Protein AF-A0A5Y1Y2I4-F1 (afdb_monomer)

Secondary structure (DSSP, 8-state):
--HHHHHHHHHHHHHHHSEEEHHHHHHHHT--HHHHHHHHHHHHHTTSEEEETTEEEE-HHHHHHHHHTT----GGG--S----------------SEEEEE---EEEEEEEESSPPPTT-----SEEEEEEE-HHHHHHHHHHHTTSEEEEEEEEESSHHHHHHHHHHHHHT--EEEEEEESSSPPEEEEEEEETTT--EEEEEE-GGGGG--HHHHHTTHHHHHH-SEEEE-SSS-HHHHHHHHHHHHHTT-EEEE---S--GGGGGTGGG-SEE--BHHHHHHHHS---SSHHHHHHHHHHHHHTT-SEEEEE-GGG-EEEEETTEEEEEPPPP---S--TTHHHHHHHHHHHHHHTT--HHHHHHHHHHHHHHHTTSSSTT-PPPHHHHHHHHHHS----EE--

Nearest PDB structures (foldseek):
  4xck-assembly1_A  TM=9.348E-01  e=1.721E-32  Vibrio cholerae O395
  3ry7-assembly1_A-2  TM=8.867E-01  e=4.435E-30  Staphylococcus aureus subsp. aureus COL
  7vtd-assembly2_C  TM=8.819E-01  e=6.046E-23  Escherichia coli
  3kzh-assembly1_A  TM=7.935E-01  e=4.149E-22  Clostridium perfringens
  3kzh-assembly1_B  TM=7.921E-01  e=1.558E-20  Clostridium perfringens

Radius of gyration: 24.05 Å; Cα contacts (8 Å, |Δi|>4): 850; chains: 1; bounding box: 65×58×56 Å

Solvent-accessible surface area (backbone atoms only — not comparable to full-atom values): 21224 Å² total; per-residue (Å²): 128,56,72,67,64,50,49,53,54,50,49,52,42,26,72,72,64,46,37,50,45,32,68,60,50,15,63,74,66,73,47,56,51,66,58,43,51,51,53,52,49,52,39,34,74,72,49,34,27,48,77,48,96,66,34,35,34,52,31,64,75,44,41,54,52,36,47,76,67,67,76,54,88,72,83,87,76,82,82,72,92,73,85,58,86,68,89,69,92,62,99,60,82,78,60,43,34,25,30,26,26,46,26,16,45,22,42,31,41,38,33,33,21,78,58,83,77,55,95,92,56,85,80,75,59,84,45,74,50,81,40,78,35,34,62,28,45,31,18,32,47,16,12,33,33,43,38,14,45,29,34,36,38,34,30,26,9,76,44,82,58,33,59,54,52,53,53,48,46,63,70,70,65,55,67,34,61,48,83,44,71,37,88,88,34,48,44,9,32,30,46,33,43,31,26,72,78,81,63,50,73,52,76,50,76,47,50,46,17,16,55,65,57,43,55,65,68,47,57,76,41,44,66,54,54,65,68,25,45,20,38,38,37,49,49,49,37,31,69,63,31,53,50,47,48,49,52,55,30,58,76,61,71,39,45,35,37,37,36,52,47,64,73,57,83,72,52,71,82,48,31,60,73,29,44,33,37,48,25,41,52,69,40,36,18,69,71,40,74,37,80,55,86,51,71,65,40,45,53,53,22,35,56,49,42,41,74,55,43,26,60,28,33,37,39,38,51,69,87,64,15,32,36,42,29,44,88,95,41,39,35,39,38,59,41,51,91,58,69,77,70,27,70,54,39,29,68,28,27,24,51,12,20,28,41,17,29,44,25,55,69,41,56,69,69,60,12,48,54,49,5,36,38,37,16,31,52,19,16,53,31,72,55,48,64,42,61,53,49,37,69,58,36,57,51,50,64,72,75,51,88,82,74,74,40,82,71,109

Mean predicted aligned error: 12.27 Å

InterPro domains:
  IPR001034 DeoR-type HTH domain [PF08220] (6-59)
  IPR001034 DeoR-type HTH domain [PS51000] (3-58)
  IPR001034 DeoR-type HTH domain [SM00420] (6-58)
  IPR002139 Ribokinase/fructokinase [PR00990] (101-122)
  IPR002139 Ribokinase/fructokinase [PR00990] (128-147)
  IPR002139 Ribokinase/fructokinase [PR00990] (201-214)
  IPR002139 Ribokinase/fructokinase [PR00990] (269-284)
  IPR002139 Ribokinase/fructokinase [PR00990] (313-324)
  IPR011611 Carbohydrate kinase PfkB [PF00294] (98-386)
  IPR011877 Ribokinase [MF_01987] (97-396)
  IPR011877 Ribokinase [cd01174] (98-388)
  IPR029056 Ribokinase-like [G3DSA:3.40.1190.20] (84-402)
  IPR029056 Ribokinase-like [SSF53613] (98-395)
  IPR036388 Winged helix-like DNA-binding domain superfamily [G3DSA:1.10.10.10] (1-50)
  IPR036390 Winged helix DNA-binding domain superfamily [SSF46785] (4-59)

Foldseek 3Di:
DDLVVLLLVVVVCCVVVQKDFLVVSCVVVVHDSVSVVVSQVVCVVQVQWDDDVRITGGDVVSVVVCVVVVVDDNPPPPPDFDPDPDPDDDPDPQQFFEEEFEWAKAWEWEFEFQDDADVPDDGDTPDTDIDIDTLRLLLQLLLVQLRHLYEGEAEFEPDPCLVVRVVCCVVSPNNHYDYHYYPPWGGKYKYWYAHPPPRDIDIDIDLTGQAVDDLVSLVVCLVSLLPGQEYEYEDSYHPNSVVSSLVSNVVNVHQYEYADPPPDPSCLVCLLSHAEYEYEQVNLCVQQVFRDDDPVSVQNSQVSSVVSNHQWYWYQHPQQAIWIDGDPWIKRWGAQDADAPALAQLSSSLNSQLSSCVSNVHDNNVSSNLSSLQSRVQRNDDDNNSGHHSVSSVVSPVPDDIDMDTDD

Sequence (408 aa):
MFKEERRHAIINLLIKDNSVSVSKLSGLYKVSQETIRSDLRFFQKSGMLQRCYGGGILNRDALSKLITENKIDISSTIATPIHQDAKLRRESTKKAGKVCVLGSFNIDVSATVPWFPQSGESILASHFGFYPGGKGANQALAANNAGAAAHFIFKVGKDQFSAFAMNHIIQSGIASYSAYQTDKAPTGSALIYVSSVDGDNIIAIYPGANMMLTTQEINEQYRYIAESDVMLMQLETNIEALTEFIRLGKQENKTILLNPAPYTKQVTHLLSDIDIITPNETEASFLSGVTITDINDGKKAGNIILQSGVKKVIITLGARGSLLCEHARTLYIPAWSAVVKDAAGAGDAFNGALAAALARQADLVAAIQYASAFASLAVEQVGASSMPQHLQVLHRMRTQSNKVININ

Organism: Salmonella diarizonae (NCBI:txid59204)

Structure (mmCIF, N/CA/C/O backbone):
data_AF-A0A5Y1Y2I4-F1
#
_entry.id   AF-A0A5Y1Y2I4-F1
#
loop_
_atom_site.group_PDB
_atom_site.id
_atom_site.type_symbol
_atom_site.label_atom_id
_atom_site.label_alt_id
_atom_site.label_comp_id
_atom_site.label_asym_id
_atom_site.label_entity_id
_atom_site.label_seq_id
_atom_site.pdbx_PDB_ins_code
_atom_site.Cartn_x
_atom_site.Cartn_y
_atom_site.Cartn_z
_atom_site.occupancy
_atom_site.B_iso_or_equiv
_atom_site.auth_seq_id
_atom_site.auth_comp_id
_atom_site.auth_asym_id
_atom_site.auth_atom_id
_atom_site.pdbx_PDB_model_num
ATOM 1 N N . MET A 1 1 ? -30.740 25.202 30.514 1.00 70.50 1 MET A N 1
ATOM 2 C CA . MET A 1 1 ? -29.576 25.002 29.625 1.00 70.50 1 MET A CA 1
ATOM 3 C C . MET A 1 1 ? -28.839 26.320 29.481 1.00 70.50 1 MET A C 1
ATOM 5 O O . MET A 1 1 ? -29.482 27.319 29.143 1.00 70.50 1 MET A O 1
ATOM 9 N N . PHE A 1 2 ? -27.537 26.342 29.770 1.00 77.69 2 PHE A N 1
ATOM 10 C CA . PHE A 1 2 ? -26.746 27.568 29.679 1.00 77.69 2 PHE A CA 1
ATOM 11 C C . PHE A 1 2 ? -26.569 28.004 28.217 1.00 77.69 2 PHE A C 1
ATOM 13 O O . PHE A 1 2 ? -26.738 27.223 27.280 1.00 77.69 2 PHE A O 1
ATOM 20 N N . LYS A 1 3 ? -26.305 29.299 28.006 1.00 77.94 3 LYS A N 1
ATOM 21 C CA . LYS A 1 3 ? -26.247 29.919 26.671 1.00 77.94 3 LYS A CA 1
ATOM 22 C C . LYS A 1 3 ? -25.191 29.270 25.771 1.00 77.94 3 LYS A C 1
ATOM 24 O O . LYS A 1 3 ? -25.497 28.970 24.621 1.00 77.94 3 LYS A O 1
ATOM 29 N N . GLU A 1 4 ? -23.997 29.022 26.301 1.00 75.06 4 GLU A N 1
ATOM 30 C CA . GLU A 1 4 ? -22.899 28.420 25.540 1.00 75.06 4 GLU A CA 1
ATOM 31 C C . GLU A 1 4 ? -23.157 26.945 25.215 1.00 75.06 4 GLU A C 1
ATOM 33 O O . GLU A 1 4 ? -23.029 26.550 24.060 1.00 75.06 4 GLU A O 1
ATOM 38 N N . GLU A 1 5 ? -23.657 26.150 26.163 1.00 73.44 5 GLU A N 1
ATOM 39 C CA . GLU A 1 5 ? -24.057 24.754 25.910 1.00 73.44 5 GLU A CA 1
ATOM 40 C C . GLU A 1 5 ? -25.118 24.655 24.807 1.00 73.44 5 GLU A C 1
ATOM 42 O O . GLU A 1 5 ? -25.041 23.816 23.909 1.00 73.44 5 GLU A O 1
ATOM 47 N N . ARG A 1 6 ? -26.122 25.543 24.845 1.00 90.56 6 ARG A N 1
ATOM 48 C CA . ARG A 1 6 ? -27.195 25.562 23.846 1.00 90.56 6 ARG A CA 1
ATOM 49 C C . ARG A 1 6 ? -26.668 25.923 22.461 1.00 90.56 6 ARG A C 1
ATOM 51 O O . ARG A 1 6 ? -27.116 25.350 21.474 1.00 90.56 6 ARG A O 1
ATOM 58 N N . ARG A 1 7 ? -25.713 26.849 22.374 1.00 87.38 7 ARG A N 1
ATOM 59 C CA . ARG A 1 7 ? -25.063 27.231 21.113 1.00 87.38 7 ARG A CA 1
ATOM 60 C C . ARG A 1 7 ? -24.266 26.078 20.515 1.00 87.38 7 ARG A C 1
ATOM 62 O O . ARG A 1 7 ? -24.440 25.806 19.330 1.00 87.38 7 ARG A O 1
ATOM 69 N N . HIS A 1 8 ? -23.499 25.357 21.330 1.00 80.19 8 HIS A N 1
ATOM 70 C CA . HIS A 1 8 ? -22.798 24.147 20.893 1.00 80.19 8 HIS A CA 1
ATOM 71 C C . HIS A 1 8 ? -23.780 23.096 20.358 1.00 80.19 8 HIS A C 1
ATOM 73 O O . HIS A 1 8 ? -23.616 22.588 19.250 1.00 80.19 8 HIS A O 1
ATOM 79 N N . ALA A 1 9 ? -24.874 22.842 21.079 1.00 81.19 9 ALA A N 1
ATOM 80 C CA . ALA A 1 9 ? -25.893 21.894 20.634 1.00 81.19 9 ALA A CA 1
ATOM 81 C C . ALA A 1 9 ? -26.594 22.329 19.327 1.00 81.19 9 ALA A C 1
ATOM 83 O O . ALA A 1 9 ? -26.892 21.497 18.470 1.00 81.19 9 ALA A O 1
ATOM 84 N N . ILE A 1 10 ? -26.837 23.632 19.133 1.00 85.12 10 ILE A N 1
ATOM 85 C CA . ILE A 1 10 ? -27.397 24.172 17.882 1.00 85.12 10 ILE A CA 1
ATOM 86 C C . ILE A 1 10 ? -26.412 24.018 16.715 1.00 85.12 10 ILE A C 1
ATOM 88 O O . ILE A 1 10 ? -26.851 23.660 15.624 1.00 85.12 10 ILE A O 1
ATOM 92 N N . ILE A 1 11 ? -25.110 24.243 16.926 1.00 81.81 11 ILE A N 1
ATOM 93 C CA . ILE A 1 11 ? -24.079 24.013 15.899 1.00 81.81 11 ILE A CA 1
ATOM 94 C C . ILE A 1 11 ? -24.072 22.546 15.469 1.00 81.81 11 ILE A C 1
ATOM 96 O O . ILE A 1 11 ? -24.091 22.266 14.274 1.00 81.81 11 ILE A O 1
ATOM 100 N N . ASN A 1 12 ? -24.125 21.614 16.419 1.00 75.62 12 ASN A N 1
ATOM 101 C CA . ASN A 1 12 ? -24.141 20.184 16.108 1.00 75.62 12 ASN A CA 1
ATOM 102 C C . ASN A 1 12 ? -25.352 19.799 15.247 1.00 75.62 12 ASN A C 1
ATOM 104 O O . ASN A 1 12 ? -25.216 19.053 14.278 1.00 75.62 12 ASN A O 1
ATOM 108 N N . LEU A 1 13 ? -26.527 20.361 15.543 1.00 81.19 13 LEU A N 1
ATOM 109 C CA . LEU A 1 13 ? -27.716 20.178 14.708 1.00 81.19 13 LEU A CA 1
ATOM 110 C C . LEU A 1 13 ? -27.577 20.844 13.335 1.00 81.19 13 LEU A C 1
ATOM 112 O O . LEU A 1 13 ? -28.002 20.265 12.343 1.00 81.19 13 LEU A O 1
ATOM 116 N N . LEU A 1 14 ? -26.953 22.020 13.247 1.00 78.38 14 LEU A N 1
ATOM 117 C CA . LEU A 1 14 ? -26.682 22.684 11.969 1.00 78.38 14 LEU A CA 1
ATOM 118 C C . LEU A 1 14 ? -25.726 21.879 11.084 1.00 78.38 14 LEU A C 1
ATOM 120 O O . LEU A 1 14 ? -25.959 21.794 9.883 1.00 78.38 14 LEU A O 1
ATOM 124 N N . ILE A 1 15 ? -24.683 21.275 11.658 1.00 74.31 15 ILE A N 1
ATOM 125 C CA . ILE A 1 15 ? -23.736 20.413 10.936 1.00 74.31 15 ILE A CA 1
ATOM 126 C C . ILE A 1 15 ? -24.441 19.145 10.451 1.00 74.31 15 ILE A C 1
ATOM 128 O O . ILE A 1 15 ? -24.290 18.756 9.292 1.00 74.31 15 ILE A O 1
ATOM 132 N N . LYS A 1 16 ? -25.237 18.524 11.326 1.00 74.06 16 LYS A N 1
ATOM 133 C CA . LYS A 1 16 ? -25.929 17.266 11.040 1.00 74.06 16 LYS A CA 1
ATOM 134 C C . LYS A 1 16 ? -27.059 17.428 10.019 1.00 74.06 16 LYS A C 1
ATOM 136 O O . LYS A 1 16 ? -27.110 16.692 9.039 1.00 74.06 16 LYS A O 1
ATOM 141 N N . ASP A 1 17 ? -27.946 18.394 10.243 1.00 76.94 17 ASP A N 1
ATOM 142 C CA . ASP A 1 17 ? -29.215 18.532 9.517 1.00 76.94 17 ASP A CA 1
ATOM 143 C C . ASP A 1 17 ? -29.168 19.645 8.448 1.00 76.94 17 ASP A C 1
ATOM 145 O O . ASP A 1 17 ? -30.156 19.900 7.756 1.00 76.94 17 ASP A O 1
ATOM 149 N N . ASN A 1 18 ? -28.029 20.340 8.309 1.00 78.31 18 ASN A N 1
ATOM 150 C CA . ASN A 1 18 ? -27.773 21.471 7.400 1.00 78.31 18 ASN A CA 1
ATOM 151 C C . ASN A 1 18 ? -28.672 22.711 7.608 1.00 78.31 18 ASN A C 1
ATOM 153 O O . ASN A 1 18 ? -28.458 23.755 6.991 1.00 78.31 18 ASN A O 1
ATOM 157 N N . SER A 1 19 ? -29.685 22.616 8.468 1.00 88.75 19 SER A N 1
ATOM 158 C CA . SER A 1 19 ? -30.664 23.661 8.755 1.00 88.75 19 SER A CA 1
ATOM 159 C C . SER A 1 19 ? -31.313 23.444 10.120 1.00 88.75 19 SER A C 1
ATOM 161 O O . SER A 1 19 ? -31.352 22.328 10.636 1.00 88.75 19 SER A O 1
ATOM 163 N N . VAL A 1 20 ? -31.846 24.512 10.713 1.00 90.81 20 VAL A N 1
ATOM 164 C CA . VAL A 1 20 ? -32.557 24.455 11.998 1.00 90.81 20 VAL A CA 1
ATOM 165 C C . VAL A 1 20 ? -33.782 25.364 12.015 1.00 90.81 20 VAL A C 1
ATOM 167 O O . VAL A 1 20 ? -33.808 26.415 11.375 1.00 90.81 20 VAL A O 1
ATOM 170 N N . SER A 1 21 ? -34.790 24.977 12.802 1.00 93.38 21 SER A N 1
ATOM 171 C CA . SER A 1 21 ? -36.042 25.722 12.996 1.00 93.38 21 SER A CA 1
ATOM 172 C C . SER A 1 21 ? -36.143 26.289 14.413 1.00 93.38 21 SER A C 1
ATOM 174 O O . SER A 1 21 ? -35.911 25.585 15.396 1.00 93.38 21 SER A O 1
ATOM 176 N N . VAL A 1 22 ? -36.553 27.554 14.526 1.00 92.62 22 VAL A N 1
ATOM 177 C CA . VAL A 1 22 ? -36.736 28.252 15.806 1.00 92.62 22 VAL A CA 1
ATOM 178 C C . VAL A 1 22 ? -37.783 27.560 16.678 1.00 92.62 22 VAL A C 1
ATOM 180 O O . VAL A 1 22 ? -37.553 27.393 17.875 1.00 92.62 22 VAL A O 1
ATOM 183 N N . SER A 1 23 ? -38.914 27.133 16.105 1.00 88.00 23 SER A N 1
ATOM 184 C CA . SER A 1 23 ? -39.988 26.477 16.864 1.00 88.00 23 SER A CA 1
ATOM 185 C C . SER A 1 23 ? -39.552 25.106 17.382 1.00 88.00 23 SER A C 1
ATOM 187 O O . SER A 1 23 ? -39.772 24.793 18.551 1.00 88.00 23 SER A O 1
ATOM 189 N N . LYS A 1 24 ? -38.848 24.330 16.547 1.00 88.69 24 LYS A N 1
ATOM 190 C CA . LYS A 1 24 ? -38.327 23.005 16.909 1.00 88.69 24 LYS A CA 1
ATOM 191 C C . LYS A 1 24 ? -37.278 23.096 18.019 1.00 88.69 24 LYS A C 1
ATOM 193 O O . LYS A 1 24 ? -37.364 22.360 18.995 1.00 88.69 24 LYS A O 1
ATOM 198 N N . LEU A 1 25 ? -36.325 24.023 17.905 1.00 92.81 25 LEU A N 1
ATOM 199 C CA . LEU A 1 25 ? -35.281 24.216 18.919 1.00 92.81 25 LEU A CA 1
ATOM 200 C C . LEU A 1 25 ? -35.835 24.795 20.229 1.00 92.81 25 LEU A C 1
ATOM 202 O O . LEU A 1 25 ? -35.379 24.418 21.304 1.00 92.81 25 LEU A O 1
ATOM 206 N N . SER A 1 26 ? -36.826 25.690 20.152 1.00 92.56 26 SER A N 1
ATOM 207 C CA . SER A 1 26 ? -37.500 26.251 21.330 1.00 92.56 26 SER A CA 1
ATOM 208 C C . SER A 1 26 ? -38.204 25.158 22.137 1.00 92.56 26 SER A C 1
ATOM 210 O O . SER A 1 26 ? -38.026 25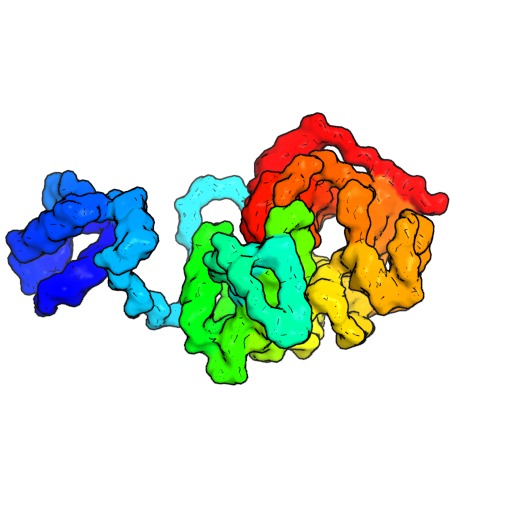.099 23.353 1.00 92.56 26 SER A O 1
ATOM 212 N N . GLY A 1 27 ? -38.913 24.247 21.458 1.00 87.31 27 GLY A N 1
ATOM 213 C CA . GLY A 1 27 ? -39.515 23.070 22.088 1.00 87.31 27 GLY A CA 1
ATOM 214 C C . GLY A 1 27 ? -38.474 22.093 22.639 1.00 87.31 27 GLY A C 1
ATOM 215 O O . GLY A 1 27 ? -38.587 21.664 23.785 1.00 87.31 27 GLY A O 1
ATOM 216 N N . LEU A 1 28 ? -37.429 21.794 21.859 1.00 89.25 28 LEU A N 1
ATOM 217 C CA . LEU A 1 28 ? -36.380 20.838 22.233 1.00 89.25 28 LEU A CA 1
ATOM 218 C C . LEU A 1 28 ? -35.602 21.274 23.481 1.00 89.25 28 LEU A C 1
ATOM 220 O O . LEU A 1 28 ? -35.385 20.474 24.386 1.00 89.25 28 LEU A O 1
ATOM 224 N N . TYR A 1 29 ? -35.204 22.545 23.549 1.00 90.88 29 TYR A N 1
ATOM 225 C CA . TYR A 1 29 ? -34.394 23.068 24.652 1.00 90.88 29 TYR A CA 1
ATOM 226 C C . TYR A 1 29 ? -35.214 23.730 25.761 1.00 90.88 29 TYR A C 1
ATOM 228 O O . TYR A 1 29 ? -34.628 24.239 26.717 1.00 90.88 29 TYR A O 1
ATOM 236 N N . LYS A 1 30 ? -36.550 23.726 25.643 1.00 91.38 30 LYS A N 1
ATOM 237 C CA . LYS A 1 30 ? -37.489 24.338 26.597 1.00 91.38 30 LYS A CA 1
ATOM 238 C C . LYS A 1 30 ? -37.130 25.797 26.930 1.00 91.38 30 LYS A C 1
ATOM 240 O O . LYS A 1 30 ? -37.105 26.196 28.090 1.00 91.38 30 LYS A O 1
ATOM 245 N N . VAL A 1 31 ? -36.832 26.598 25.904 1.00 91.94 31 VAL A N 1
ATOM 246 C CA . VAL A 1 31 ? -36.541 28.043 26.019 1.00 91.94 31 VAL A CA 1
ATOM 247 C C . VAL A 1 31 ? -37.433 28.848 25.082 1.00 91.94 31 VAL A C 1
ATOM 249 O O . VAL A 1 31 ? -37.976 28.305 24.121 1.00 91.94 31 VAL A O 1
ATOM 252 N N . SER A 1 32 ? -37.565 30.155 25.319 1.00 93.56 32 SER A N 1
ATOM 253 C CA . SER A 1 32 ? -38.371 31.020 24.450 1.00 93.56 32 SER A CA 1
ATOM 254 C C . SER A 1 32 ? -37.844 31.038 23.006 1.00 93.56 32 SER A C 1
ATOM 256 O O . SER A 1 32 ? -36.638 30.928 22.759 1.00 93.56 32 SER A O 1
ATOM 258 N N . GLN A 1 33 ? -38.738 31.236 22.033 1.00 92.06 33 GLN A N 1
ATOM 259 C CA . GLN A 1 33 ? -38.330 31.407 20.636 1.00 92.06 33 GLN A CA 1
ATOM 260 C C . GLN A 1 33 ? -37.397 32.613 20.450 1.00 92.06 33 GLN A C 1
ATOM 262 O O . GLN A 1 33 ? -36.524 32.572 19.586 1.00 92.06 33 GLN A O 1
ATOM 267 N N . GLU A 1 34 ? -37.533 33.664 21.265 1.00 92.19 34 GLU A N 1
ATOM 268 C CA . GLU A 1 34 ? -36.653 34.835 21.194 1.00 92.19 34 GLU A CA 1
ATOM 269 C C . GLU A 1 34 ? -35.226 34.505 21.647 1.00 92.19 34 GLU A C 1
ATOM 271 O O . GLU A 1 34 ? -34.256 34.944 21.028 1.00 92.19 34 GLU A O 1
ATOM 276 N N . THR A 1 35 ? -35.081 33.628 22.644 1.00 90.56 35 THR A N 1
ATOM 277 C CA . THR A 1 35 ? -33.781 33.088 23.060 1.00 90.56 35 THR A CA 1
ATOM 278 C C . THR A 1 35 ? -33.095 32.355 21.904 1.00 90.56 35 THR A C 1
ATOM 280 O O . THR A 1 35 ? -31.939 32.644 21.600 1.00 90.56 35 THR A O 1
ATOM 283 N N . ILE A 1 36 ? -33.815 31.481 21.192 1.00 94.31 36 ILE A N 1
ATOM 284 C CA . ILE A 1 36 ? -33.270 30.784 20.015 1.00 94.31 36 ILE A CA 1
ATOM 285 C C . ILE A 1 36 ? -32.954 31.765 18.882 1.00 94.31 36 ILE A C 1
ATOM 287 O O . ILE A 1 36 ? -31.908 31.657 18.243 1.00 94.31 36 ILE A O 1
ATOM 291 N N . ARG A 1 37 ? -33.816 32.760 18.629 1.00 91.88 37 ARG A N 1
ATOM 292 C CA . ARG A 1 37 ? -33.550 33.784 17.606 1.00 91.88 37 ARG A CA 1
ATOM 293 C C . ARG A 1 37 ? -32.275 34.567 17.910 1.00 91.88 37 ARG A C 1
ATOM 295 O O . ARG A 1 37 ? -31.564 34.886 16.958 1.00 91.88 37 ARG A O 1
ATOM 302 N N . SER A 1 38 ? -31.992 34.847 19.181 1.00 90.88 38 SER A N 1
ATOM 303 C CA . SER A 1 38 ? -30.758 35.497 19.634 1.00 90.88 38 SER A CA 1
ATOM 304 C C . SER A 1 38 ? -29.516 34.638 19.363 1.00 90.88 38 SER A C 1
ATOM 306 O O . SER A 1 38 ? -28.525 35.141 18.832 1.00 90.88 38 SER A O 1
ATOM 308 N N . ASP A 1 39 ? -29.582 33.328 19.615 1.00 91.38 39 ASP A N 1
ATOM 309 C CA . ASP A 1 39 ? -28.477 32.409 19.305 1.00 91.38 39 ASP A CA 1
ATOM 310 C C . ASP A 1 39 ? -28.250 32.257 17.796 1.00 91.38 39 ASP A C 1
ATOM 312 O O . ASP A 1 39 ? -27.118 32.327 17.329 1.00 91.38 39 ASP A O 1
ATOM 316 N N . LEU A 1 40 ? -29.315 32.166 16.996 1.00 91.06 40 LEU A N 1
ATOM 317 C CA . LEU A 1 40 ? -29.175 32.140 15.537 1.00 91.06 40 LEU A CA 1
ATOM 318 C C . LEU A 1 40 ? -28.628 33.466 14.976 1.00 91.06 40 LEU A C 1
ATOM 320 O O . LEU A 1 40 ? -27.898 33.450 13.990 1.00 91.06 40 LEU A O 1
ATOM 324 N N . ARG A 1 41 ? -28.934 34.618 15.595 1.00 88.56 41 ARG A N 1
ATOM 325 C CA . ARG A 1 41 ? -28.318 35.910 15.222 1.00 88.56 41 ARG A CA 1
ATOM 326 C C . ARG A 1 41 ? -26.815 35.925 15.506 1.00 88.56 41 ARG A C 1
ATOM 328 O O . ARG A 1 41 ? -26.078 36.561 14.762 1.00 88.56 41 ARG A O 1
ATOM 335 N N . PHE A 1 42 ? -26.357 35.239 16.554 1.00 87.44 42 PHE A N 1
ATOM 336 C CA . PHE A 1 42 ? -24.929 35.098 16.837 1.00 87.44 42 PHE A CA 1
ATOM 337 C C . PHE A 1 42 ? -24.210 34.344 15.707 1.00 87.44 42 PHE A C 1
ATOM 339 O O . PHE A 1 42 ? -23.239 34.868 15.171 1.00 87.44 42 PHE A O 1
ATOM 346 N N . PHE A 1 43 ? -24.751 33.207 15.257 1.00 85.38 43 PHE A N 1
ATOM 347 C CA . PHE A 1 43 ? -24.185 32.451 14.127 1.00 85.38 43 PHE A CA 1
ATOM 348 C C . PHE A 1 43 ? -24.290 33.174 12.784 1.00 85.38 43 PHE A C 1
ATOM 350 O O . PHE A 1 43 ? -23.445 33.013 11.909 1.00 85.38 43 PHE A O 1
ATOM 357 N N . GLN A 1 44 ? -25.322 33.998 12.609 1.00 84.75 44 GLN A N 1
ATOM 358 C CA . GLN A 1 44 ? -25.425 34.850 11.431 1.00 84.75 44 GLN A CA 1
ATOM 359 C C . GLN A 1 44 ? -24.336 35.928 11.423 1.00 84.75 44 GLN A C 1
ATOM 361 O O . GLN A 1 44 ? -23.714 36.156 10.392 1.00 84.75 44 GLN A O 1
ATOM 366 N N . LYS A 1 45 ? -24.078 36.578 12.567 1.00 82.31 45 LYS A N 1
ATOM 367 C CA . LYS A 1 45 ? -23.018 37.592 12.686 1.00 82.31 45 LYS A CA 1
ATOM 368 C C . LYS A 1 45 ? -21.621 37.012 12.479 1.00 82.31 45 LYS A C 1
ATOM 370 O O . LYS A 1 45 ? -20.766 37.719 11.963 1.00 82.31 45 LYS A O 1
ATOM 375 N N . SER A 1 46 ? -21.396 35.750 12.846 1.00 76.69 46 SER A N 1
ATOM 376 C CA . SER A 1 46 ? -20.142 35.055 12.541 1.00 76.69 46 SER A CA 1
ATOM 377 C C . SER A 1 46 ? -20.057 34.559 11.092 1.00 76.69 46 SER A C 1
ATOM 379 O O . SER A 1 46 ? -19.012 34.070 10.692 1.00 76.69 46 SER A O 1
ATOM 381 N N . GLY A 1 47 ? -21.121 34.677 10.289 1.00 77.56 47 GLY A N 1
ATOM 382 C CA . GLY A 1 47 ? -21.153 34.227 8.893 1.00 77.56 47 GLY A CA 1
ATOM 383 C C . GLY A 1 47 ? -21.457 32.736 8.703 1.00 77.56 47 GLY A C 1
ATOM 384 O O . GLY A 1 47 ? -21.631 32.296 7.570 1.00 77.56 47 GLY A O 1
ATOM 385 N N . MET A 1 48 ? -21.592 31.964 9.786 1.00 77.62 48 MET A N 1
ATOM 386 C CA . MET A 1 48 ? -21.844 30.514 9.757 1.00 77.62 48 MET A CA 1
ATOM 387 C C . MET A 1 48 ? -23.257 30.138 9.315 1.00 77.62 48 MET A C 1
ATOM 389 O O . MET A 1 48 ? -23.515 28.985 8.980 1.00 77.62 48 MET A O 1
ATOM 393 N N . LEU A 1 49 ? -24.204 31.071 9.396 1.00 87.50 49 LEU A N 1
ATOM 394 C CA . LEU A 1 49 ? -25.620 30.784 9.211 1.00 87.50 49 LEU A CA 1
ATOM 395 C C . LEU A 1 49 ? -26.306 31.871 8.392 1.00 87.50 49 LEU A C 1
ATOM 397 O O . LEU A 1 49 ? -26.266 33.050 8.736 1.00 87.50 49 LEU A O 1
ATOM 401 N N . GLN A 1 50 ? -27.030 31.458 7.357 1.00 88.88 50 GLN A N 1
ATOM 402 C CA . GLN A 1 50 ? -27.954 32.320 6.633 1.00 88.88 50 GLN A CA 1
ATOM 403 C C . GLN A 1 50 ? -29.359 32.173 7.226 1.00 88.88 50 GLN A C 1
ATOM 405 O O . GLN A 1 50 ? -29.888 31.069 7.346 1.00 88.88 50 GLN A O 1
ATOM 410 N N . ARG A 1 51 ? -29.987 33.286 7.619 1.00 85.25 51 ARG A N 1
ATOM 411 C CA . ARG A 1 51 ? -31.354 33.273 8.165 1.00 85.25 51 ARG A CA 1
ATOM 412 C C . ARG A 1 51 ? -32.379 33.006 7.065 1.00 85.25 51 ARG A C 1
ATOM 414 O O . ARG A 1 51 ? -32.315 33.610 6.000 1.00 85.25 51 ARG A O 1
ATOM 421 N N . CYS A 1 52 ? -33.372 32.182 7.379 1.00 84.75 52 CYS A N 1
ATOM 422 C CA . CYS A 1 52 ? -34.571 31.972 6.568 1.00 84.75 52 CYS A CA 1
ATOM 423 C C . CYS A 1 52 ? -35.830 32.172 7.431 1.00 84.75 52 CYS A C 1
ATOM 425 O O . CYS A 1 52 ? -35.737 32.342 8.654 1.00 84.75 52 CYS A O 1
ATOM 427 N N . TYR A 1 53 ? -37.018 32.204 6.817 1.00 79.31 53 TYR A N 1
ATOM 428 C CA . TYR A 1 53 ? -38.264 32.406 7.560 1.00 79.31 53 TYR A CA 1
ATOM 429 C C . TYR A 1 53 ? -38.458 31.282 8.591 1.00 79.31 53 TYR A C 1
ATOM 431 O O . TYR A 1 53 ? -38.608 30.116 8.242 1.00 79.31 53 TYR A O 1
ATOM 439 N N . GLY A 1 54 ? -38.401 31.633 9.880 1.00 81.38 54 GLY A N 1
ATOM 440 C CA . GLY A 1 54 ? -38.555 30.685 10.987 1.00 81.38 54 GLY A CA 1
ATOM 441 C C . GLY A 1 54 ? -37.308 29.875 11.371 1.00 81.38 54 GLY A C 1
ATOM 442 O O . GLY A 1 54 ? -37.415 29.037 12.265 1.00 81.38 54 GLY A O 1
ATOM 443 N N . GLY A 1 55 ? -36.130 30.119 10.779 1.00 89.12 55 GLY A N 1
ATOM 444 C CA . GLY A 1 55 ? -34.946 29.284 11.014 1.00 89.12 55 GLY A CA 1
ATOM 445 C C . GLY A 1 55 ? -33.629 29.830 10.457 1.00 89.12 55 GLY A C 1
ATOM 446 O O . GLY A 1 55 ? -33.442 31.042 10.306 1.00 89.12 55 GLY A O 1
ATOM 447 N N . GLY A 1 56 ? -32.699 28.923 10.165 1.00 88.94 56 GLY A N 1
ATOM 448 C CA . GLY A 1 56 ? -31.461 29.239 9.458 1.00 88.94 56 GLY A CA 1
ATOM 449 C C . GLY A 1 56 ? -30.799 28.016 8.832 1.00 88.94 56 GLY A C 1
ATOM 450 O O . GLY A 1 56 ? -31.010 26.891 9.283 1.00 88.94 56 GLY A O 1
ATOM 451 N N . ILE A 1 57 ? -30.017 28.258 7.784 1.00 86.62 57 ILE A N 1
ATOM 452 C CA . ILE A 1 57 ? -29.294 27.259 6.990 1.00 86.62 57 ILE A CA 1
ATOM 453 C C . ILE A 1 57 ? -27.796 27.459 7.214 1.00 86.62 57 ILE A C 1
ATOM 455 O O . I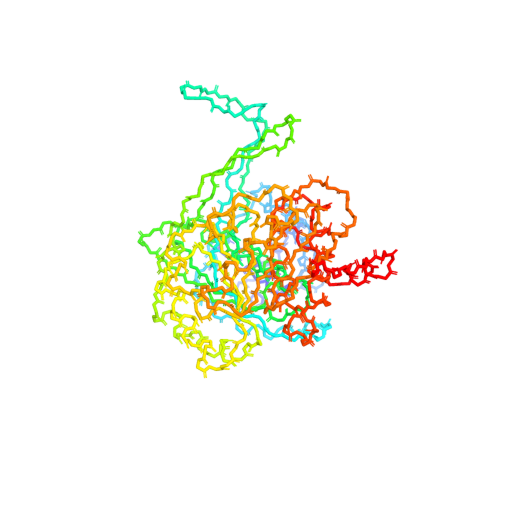LE A 1 57 ? -27.327 28.598 7.290 1.00 86.62 57 ILE A O 1
ATOM 459 N N . LEU A 1 58 ? -27.054 26.361 7.338 1.00 85.69 58 LEU A N 1
ATOM 460 C CA . LEU A 1 58 ? -25.610 26.394 7.534 1.00 85.69 58 LEU A CA 1
ATOM 461 C C . LEU A 1 58 ? -24.892 26.892 6.268 1.00 85.69 58 LEU A C 1
ATOM 463 O O . LEU A 1 58 ? -25.090 26.356 5.180 1.00 85.69 58 LEU A O 1
ATOM 467 N N . ASN A 1 59 ? -24.000 27.867 6.431 1.00 80.50 59 ASN A N 1
ATOM 468 C CA . ASN A 1 59 ? -23.029 28.258 5.418 1.00 80.50 59 ASN A CA 1
ATOM 469 C C . ASN A 1 59 ? -21.742 27.439 5.617 1.00 80.50 59 ASN A C 1
ATOM 471 O O . ASN A 1 59 ? -20.941 27.724 6.510 1.00 80.50 59 ASN A O 1
ATOM 475 N N . ARG A 1 60 ? -21.570 26.388 4.806 1.00 71.62 60 ARG A N 1
ATOM 476 C CA . ARG A 1 60 ? -20.467 25.422 4.947 1.00 71.62 60 ARG A CA 1
ATOM 477 C C . ARG A 1 60 ? -19.095 26.031 4.664 1.00 71.62 60 ARG A C 1
ATOM 479 O O . ARG A 1 60 ? -18.147 25.688 5.362 1.00 71.62 60 ARG A O 1
ATOM 486 N N . ASP A 1 61 ? -19.015 26.963 3.720 1.00 65.81 61 ASP A N 1
ATOM 487 C CA . ASP A 1 61 ? -17.756 27.606 3.328 1.00 65.81 61 ASP A CA 1
ATOM 488 C C . ASP A 1 61 ? -17.261 28.585 4.402 1.00 65.81 61 ASP A C 1
ATOM 490 O O . ASP A 1 61 ? -16.064 28.738 4.632 1.00 65.81 61 ASP A O 1
ATOM 494 N N . ALA A 1 62 ? -18.187 29.226 5.119 1.00 63.78 62 ALA A N 1
ATOM 495 C CA . ALA A 1 62 ? -17.843 30.054 6.271 1.00 63.78 62 ALA A CA 1
ATOM 496 C C . ALA A 1 62 ? -17.470 29.208 7.500 1.00 63.78 62 ALA A C 1
ATOM 498 O O . ALA A 1 62 ? -16.568 29.579 8.250 1.00 63.78 62 ALA A O 1
ATOM 499 N N . LEU A 1 63 ? -18.141 28.066 7.707 1.00 63.91 63 LEU A N 1
ATOM 500 C CA . LEU A 1 63 ? -17.836 27.146 8.805 1.00 63.91 63 LEU A CA 1
ATOM 501 C C . LEU A 1 63 ? -16.430 26.549 8.665 1.00 63.91 63 LEU A C 1
ATOM 503 O O . LEU A 1 63 ? -15.681 26.553 9.638 1.00 63.91 63 LEU A O 1
ATOM 507 N N . SER A 1 64 ? -16.064 26.074 7.471 1.00 58.56 64 SER A N 1
ATOM 508 C CA . SER A 1 64 ? -14.725 25.533 7.214 1.00 58.56 64 SER A CA 1
ATOM 509 C C . SER A 1 64 ? -13.647 26.578 7.497 1.00 58.56 64 SER A C 1
ATOM 511 O O . SER A 1 64 ? -12.711 26.297 8.239 1.00 58.56 64 SER A O 1
ATOM 513 N N . LYS A 1 65 ? -13.839 27.817 7.028 1.00 56.47 65 LYS A N 1
ATOM 514 C CA . LYS A 1 65 ? -12.912 28.928 7.265 1.00 56.47 65 LYS A CA 1
ATOM 515 C C . LYS A 1 65 ? -12.734 29.263 8.751 1.00 56.47 65 LYS A C 1
ATOM 517 O O . LYS A 1 65 ? -11.615 29.483 9.199 1.00 56.47 65 LYS A O 1
ATOM 522 N N . LEU A 1 66 ? -13.812 29.272 9.536 1.00 56.78 66 LEU A N 1
ATOM 523 C CA . LEU A 1 66 ? -13.750 29.579 10.972 1.00 56.78 66 LEU A CA 1
ATOM 524 C C . LEU A 1 66 ? -13.123 28.457 11.809 1.00 56.78 66 LEU A C 1
ATOM 526 O O . LEU A 1 66 ? -12.498 28.751 12.828 1.00 56.78 66 LEU A O 1
ATOM 530 N N . ILE A 1 67 ? -13.275 27.202 11.375 1.00 59.16 67 ILE A N 1
ATOM 531 C CA . ILE A 1 67 ? -12.575 26.051 11.960 1.00 59.16 67 ILE A CA 1
ATOM 532 C C . ILE A 1 67 ? -11.077 26.147 11.639 1.00 59.16 67 ILE A C 1
ATOM 534 O O . ILE A 1 67 ? -10.259 26.000 12.540 1.00 59.16 67 ILE A O 1
ATOM 538 N N . THR A 1 68 ? -10.705 26.484 10.398 1.00 52.44 68 THR A N 1
ATOM 539 C CA . THR A 1 68 ? -9.301 26.716 10.010 1.00 52.44 68 THR A CA 1
ATOM 540 C C . THR A 1 68 ? -8.666 27.883 10.775 1.00 52.44 68 THR A C 1
ATOM 542 O O . THR A 1 68 ? -7.484 27.842 11.095 1.00 52.44 68 THR A O 1
ATOM 545 N N . GLU A 1 69 ? -9.447 28.911 11.116 1.00 53.44 69 GLU A N 1
ATOM 546 C CA . GLU A 1 69 ? -8.999 30.064 11.909 1.00 53.44 69 GLU A CA 1
ATOM 547 C C . GLU A 1 69 ? -9.033 29.823 13.439 1.00 53.44 69 GLU A C 1
ATOM 549 O O . GLU A 1 69 ? -8.819 30.770 14.195 1.00 53.44 69 GLU A O 1
ATOM 554 N N . ASN A 1 70 ? -9.309 28.598 13.919 1.00 55.16 70 ASN A N 1
ATOM 555 C CA . ASN A 1 70 ? -9.429 28.244 15.349 1.00 55.16 70 ASN A CA 1
ATOM 556 C C . ASN A 1 70 ? -10.425 29.113 16.147 1.00 55.16 70 ASN A C 1
ATOM 558 O O . ASN A 1 70 ? -10.319 29.265 17.364 1.00 55.16 70 ASN A O 1
ATOM 562 N N . LYS A 1 71 ? -11.431 29.692 15.483 1.00 51.25 71 LYS A N 1
ATOM 563 C CA . LYS A 1 71 ? -12.431 30.551 16.140 1.00 51.25 71 LYS A CA 1
ATOM 564 C C . LYS A 1 71 ? -13.565 29.762 16.798 1.00 51.25 71 LYS A C 1
ATOM 566 O O . LYS A 1 71 ? -14.395 30.363 17.479 1.00 51.25 71 LYS A O 1
ATOM 571 N N . ILE A 1 72 ? -13.632 28.449 16.564 1.00 52.66 72 ILE A N 1
ATOM 572 C CA . ILE A 1 72 ? -14.676 27.550 17.068 1.00 52.66 72 ILE A CA 1
ATOM 573 C C . ILE A 1 72 ? -14.054 26.188 17.379 1.00 52.66 72 ILE A C 1
ATOM 575 O O . ILE A 1 72 ? -13.463 25.570 16.497 1.00 52.66 72 ILE A O 1
ATOM 579 N N . ASP A 1 73 ? -14.236 25.715 18.610 1.00 51.31 73 ASP A N 1
ATOM 580 C CA . ASP A 1 73 ? -13.811 24.389 19.056 1.00 51.31 73 ASP A CA 1
ATOM 581 C C . ASP A 1 73 ? -15.004 23.416 19.017 1.00 51.31 73 ASP A C 1
ATOM 583 O O . ASP A 1 73 ? -16.042 23.653 19.637 1.00 51.31 73 ASP A O 1
ATOM 587 N N . ILE A 1 74 ? -14.878 22.337 18.241 1.00 53.12 74 ILE A N 1
ATOM 588 C CA . ILE A 1 74 ? -15.894 21.276 18.081 1.00 53.12 74 ILE A CA 1
ATOM 589 C C . ILE A 1 74 ? -15.377 19.900 18.543 1.00 53.12 74 ILE A C 1
ATOM 591 O O . ILE 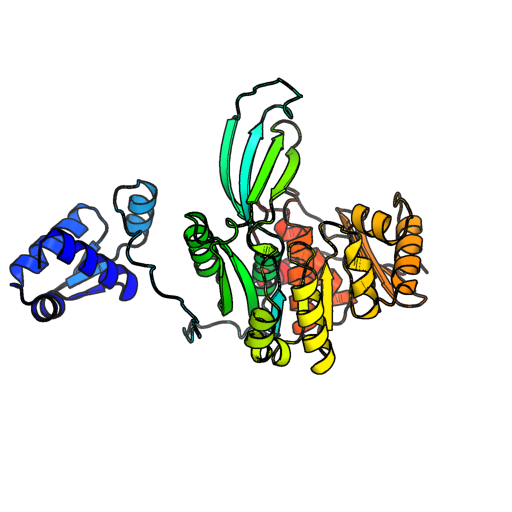A 1 74 ? -16.018 18.877 18.295 1.00 53.12 74 ILE A O 1
ATOM 595 N N . SER A 1 75 ? -14.231 19.866 19.230 1.00 42.50 75 SER A N 1
ATOM 596 C CA . SER A 1 75 ? -13.490 18.646 19.589 1.00 42.50 75 SER A CA 1
ATOM 597 C C . SER A 1 75 ? -14.250 17.654 20.487 1.00 42.50 75 SER A C 1
ATOM 599 O O . SER A 1 75 ? -13.984 16.456 20.440 1.00 42.50 75 SER A O 1
ATOM 601 N N . SER A 1 76 ? -15.249 18.096 21.256 1.00 35.94 76 SER A N 1
ATOM 602 C CA . SER A 1 76 ? -15.912 17.277 22.287 1.00 35.94 76 SER A CA 1
ATOM 603 C C . SER A 1 76 ? -17.045 16.354 21.805 1.00 35.94 76 SER A C 1
ATOM 605 O O . SER A 1 76 ? -17.625 15.634 22.616 1.00 35.94 76 SER A O 1
ATOM 607 N N . THR A 1 77 ? -17.392 16.341 20.511 1.00 41.75 77 THR A N 1
ATOM 608 C CA . THR A 1 77 ? -18.593 15.621 20.015 1.00 41.75 77 THR A CA 1
ATOM 609 C C . THR A 1 77 ? -18.297 14.236 19.404 1.00 41.75 77 THR A C 1
ATOM 611 O O . THR A 1 77 ? -19.224 13.486 19.106 1.00 41.75 77 THR A O 1
ATOM 614 N N . ILE A 1 78 ? -17.031 13.832 19.260 1.00 39.50 78 ILE A N 1
ATOM 615 C CA . ILE A 1 78 ? -16.650 12.545 18.641 1.00 39.50 78 ILE A CA 1
ATOM 616 C C . ILE A 1 78 ? -16.165 11.567 19.722 1.00 39.50 78 ILE A C 1
ATOM 618 O O . ILE A 1 78 ? -15.000 11.195 19.778 1.00 39.50 78 ILE A O 1
ATOM 622 N N . ALA A 1 79 ? -17.062 11.170 20.624 1.00 29.67 79 ALA A N 1
ATOM 623 C CA . ALA A 1 79 ? -16.786 10.156 21.643 1.00 29.67 79 ALA A CA 1
ATOM 624 C C . ALA A 1 79 ? -17.851 9.053 21.597 1.00 29.67 79 ALA A C 1
ATOM 626 O O . ALA A 1 79 ? -18.713 8.946 22.467 1.00 29.67 79 ALA A O 1
ATOM 627 N N . THR A 1 80 ? -17.845 8.239 20.541 1.00 27.17 80 THR A N 1
ATOM 628 C CA . THR A 1 80 ? -18.515 6.926 20.526 1.00 27.17 80 THR A CA 1
ATOM 629 C C . THR A 1 80 ? -17.835 6.046 19.469 1.00 27.17 80 THR A C 1
ATOM 631 O O . THR A 1 80 ? -17.492 6.578 18.413 1.00 27.17 80 THR A O 1
ATOM 634 N N . PRO A 1 81 ? -17.617 4.736 19.696 1.00 28.20 81 PRO A N 1
ATOM 635 C CA . PRO A 1 81 ? -17.060 3.851 18.677 1.00 28.20 81 PRO A CA 1
ATOM 636 C C . PRO A 1 81 ? -18.100 3.671 17.569 1.00 28.20 81 PRO A C 1
ATOM 638 O O . PRO A 1 81 ? -19.232 3.266 17.835 1.00 28.20 81 PRO A O 1
ATOM 641 N N . ILE A 1 82 ? -17.743 4.011 16.334 1.00 32.81 82 ILE A N 1
ATOM 642 C CA . ILE A 1 82 ? -18.658 3.954 15.196 1.00 32.81 82 ILE A CA 1
ATOM 643 C C . ILE A 1 82 ? -18.281 2.757 14.317 1.00 32.81 82 ILE A C 1
ATOM 645 O O . ILE A 1 82 ? -17.382 2.853 13.488 1.00 32.81 82 ILE A O 1
ATOM 649 N N . HIS A 1 83 ? -19.029 1.658 14.441 1.00 33.34 83 HIS A N 1
ATOM 650 C CA . HIS A 1 83 ? -19.320 0.813 13.282 1.00 33.34 83 HIS A CA 1
ATOM 651 C C . HIS A 1 83 ? -20.391 1.542 12.461 1.00 33.34 83 HIS A C 1
ATOM 653 O O . HIS A 1 83 ? -21.559 1.570 12.850 1.00 33.34 83 HIS A O 1
ATOM 659 N N . GLN A 1 84 ? -20.004 2.196 11.362 1.00 36.41 84 GLN A N 1
ATOM 660 C CA . GLN A 1 84 ? -20.960 2.826 10.448 1.00 36.41 84 GLN A CA 1
ATOM 661 C C . GLN A 1 84 ? -21.153 1.951 9.214 1.00 36.41 84 GLN A C 1
ATOM 663 O O . GLN A 1 84 ? -20.397 2.027 8.251 1.00 36.41 84 GLN A O 1
ATOM 668 N N . ASP A 1 85 ? -22.242 1.185 9.210 1.00 32.56 85 ASP A N 1
ATOM 669 C CA . ASP A 1 85 ? -22.887 0.763 7.970 1.00 32.56 85 ASP A CA 1
ATOM 670 C C . ASP A 1 85 ? -23.594 1.987 7.360 1.00 32.56 85 ASP A C 1
ATOM 672 O O . ASP A 1 85 ? -24.763 2.283 7.626 1.00 32.56 85 ASP A O 1
ATOM 676 N N . ALA A 1 86 ? -22.864 2.764 6.560 1.00 34.75 86 ALA A N 1
ATOM 677 C CA . ALA A 1 86 ? -23.391 3.962 5.919 1.00 34.75 86 ALA A CA 1
ATOM 678 C C . ALA A 1 86 ? -24.197 3.621 4.650 1.00 34.75 86 ALA A C 1
ATOM 680 O O . ALA A 1 86 ? -23.695 3.657 3.526 1.00 34.75 86 ALA A O 1
ATOM 681 N N . LYS A 1 87 ? -25.507 3.388 4.807 1.00 29.50 87 LYS A N 1
ATOM 682 C CA . LYS A 1 87 ? -26.490 3.616 3.729 1.00 29.50 87 LYS A CA 1
ATOM 683 C C . LYS A 1 87 ? -26.750 5.121 3.591 1.00 29.50 87 LYS A C 1
ATOM 685 O O . LYS A 1 87 ? -27.747 5.637 4.088 1.00 29.50 87 LYS A O 1
ATOM 690 N N . LEU A 1 88 ? -25.878 5.829 2.876 1.00 31.00 88 LEU A N 1
ATOM 691 C CA . LEU A 1 88 ? -26.156 7.176 2.370 1.00 31.00 88 LEU A CA 1
ATOM 692 C C . LEU A 1 88 ? -26.254 7.122 0.845 1.00 31.00 88 LEU A C 1
ATOM 694 O O . LEU A 1 88 ? -25.265 6.940 0.139 1.00 31.00 88 LEU A O 1
ATOM 698 N N . ARG A 1 89 ? -27.486 7.266 0.343 1.00 32.22 89 ARG A N 1
ATOM 699 C CA . ARG A 1 89 ? -27.787 7.463 -1.079 1.00 32.22 89 ARG A CA 1
ATOM 700 C C . ARG A 1 89 ? -27.168 8.789 -1.537 1.00 32.22 89 ARG A C 1
ATOM 702 O O . ARG A 1 89 ? -27.763 9.846 -1.365 1.00 32.22 89 ARG A O 1
ATOM 709 N N . ARG A 1 90 ? -25.982 8.718 -2.135 1.00 33.62 90 ARG A N 1
ATOM 710 C CA . ARG A 1 90 ? -25.613 9.564 -3.277 1.00 33.62 90 ARG A CA 1
ATOM 711 C C . ARG A 1 90 ? -25.920 8.743 -4.523 1.00 33.62 90 ARG A C 1
ATOM 713 O O . ARG A 1 90 ? -25.730 7.529 -4.483 1.00 33.62 90 ARG A O 1
ATOM 720 N N . GLU A 1 91 ? -26.414 9.364 -5.589 1.00 35.88 91 GLU A N 1
ATOM 721 C CA . GLU A 1 91 ? -26.417 8.747 -6.920 1.00 35.88 91 GLU A CA 1
ATOM 722 C C . GLU A 1 91 ? -24.965 8.399 -7.268 1.00 35.88 91 GLU A C 1
ATOM 724 O O . GLU A 1 91 ? -24.193 9.236 -7.725 1.00 35.88 91 GLU A O 1
ATOM 729 N N . SER A 1 92 ? -24.548 7.187 -6.910 1.00 40.28 92 SER A N 1
ATOM 730 C CA . SER A 1 92 ? -23.210 6.686 -7.146 1.00 40.28 92 SER A CA 1
ATOM 731 C C . SER A 1 92 ? -23.274 5.792 -8.365 1.00 40.28 92 SER A C 1
ATOM 733 O O . SER A 1 92 ? -24.114 4.895 -8.476 1.00 40.28 92 SER A O 1
ATOM 735 N N . THR A 1 93 ? -22.357 6.026 -9.293 1.00 46.47 93 THR A N 1
ATOM 736 C CA . THR A 1 93 ? -21.878 4.964 -10.166 1.00 46.47 93 THR A CA 1
ATOM 737 C C . THR A 1 93 ? -21.649 3.733 -9.289 1.00 46.47 93 THR A C 1
ATOM 739 O O . THR A 1 93 ? -20.874 3.772 -8.333 1.00 46.47 93 THR A O 1
ATOM 742 N N . LYS A 1 94 ? -22.429 2.674 -9.524 1.00 55.19 94 LYS A N 1
ATOM 743 C CA . LYS A 1 94 ? -22.404 1.454 -8.715 1.00 55.19 94 LYS A CA 1
ATOM 744 C C . LYS A 1 94 ? -20.960 0.944 -8.695 1.00 55.19 94 LYS A C 1
ATOM 746 O O . LYS A 1 94 ? -20.466 0.504 -9.730 1.00 55.19 94 LYS A O 1
ATOM 751 N N . LYS A 1 95 ? -20.275 1.065 -7.551 1.00 70.94 95 LYS A N 1
ATOM 752 C CA . LYS A 1 95 ? -18.907 0.555 -7.390 1.00 70.94 95 LYS A CA 1
ATOM 753 C C . LYS A 1 95 ? -18.919 -0.939 -7.700 1.00 70.94 95 LYS A C 1
ATOM 755 O O . LYS A 1 95 ? -19.780 -1.664 -7.197 1.00 70.94 95 LYS A O 1
ATOM 760 N N . ALA A 1 96 ? -18.013 -1.362 -8.570 1.00 83.44 96 ALA A N 1
ATOM 761 C CA . ALA A 1 96 ? -17.887 -2.745 -9.006 1.00 83.44 96 ALA A CA 1
ATOM 762 C C . ALA A 1 96 ? -16.649 -3.352 -8.338 1.00 83.44 96 ALA A C 1
ATOM 764 O O . ALA A 1 96 ? -15.611 -2.696 -8.278 1.00 83.44 96 ALA A O 1
ATOM 765 N N . GLY A 1 97 ? -16.765 -4.585 -7.844 1.00 94.12 97 GLY A N 1
ATOM 766 C CA . GLY A 1 97 ? -15.709 -5.260 -7.088 1.00 94.12 97 GLY A CA 1
ATOM 767 C C . GLY A 1 97 ? -15.565 -4.771 -5.641 1.00 94.12 97 GLY A C 1
ATOM 768 O O . GLY A 1 97 ? -15.842 -3.609 -5.322 1.00 94.12 97 GLY A O 1
ATOM 769 N N . LYS A 1 98 ? -15.129 -5.666 -4.756 1.00 98.06 98 LYS A N 1
ATOM 770 C CA . LYS A 1 98 ? -14.886 -5.427 -3.331 1.00 98.06 98 LYS A CA 1
ATOM 771 C C . LYS A 1 98 ? -13.431 -5.731 -2.978 1.00 98.06 98 LYS A C 1
ATOM 773 O O . LYS A 1 98 ? -12.927 -6.812 -3.275 1.00 98.06 98 LYS A O 1
ATOM 778 N N . VAL A 1 99 ? -12.778 -4.790 -2.301 1.00 98.69 99 VAL A N 1
ATOM 779 C CA . VAL A 1 99 ? -11.392 -4.936 -1.832 1.00 98.69 99 VAL A CA 1
ATOM 780 C C . VAL A 1 99 ? -11.376 -4.836 -0.312 1.00 98.69 99 VAL A C 1
ATOM 782 O O . VAL A 1 99 ? -11.839 -3.838 0.233 1.00 98.69 99 VAL A O 1
ATOM 785 N N . CYS A 1 100 ? -10.839 -5.841 0.373 1.00 98.75 100 CYS A N 1
ATOM 786 C CA . CYS A 1 100 ? -10.606 -5.784 1.814 1.00 98.75 100 CYS A CA 1
ATOM 787 C C . CYS A 1 100 ? -9.131 -5.463 2.065 1.00 98.75 100 CYS A C 1
ATOM 789 O O . CYS A 1 100 ? -8.257 -6.258 1.723 1.00 98.75 100 CYS A O 1
ATOM 791 N N . VAL A 1 101 ? -8.851 -4.293 2.634 1.00 98.81 101 VAL A N 1
ATOM 792 C CA . VAL A 1 101 ? -7.493 -3.817 2.909 1.00 98.81 101 VAL A CA 1
ATOM 793 C C . VAL A 1 101 ? -7.196 -3.973 4.392 1.00 98.81 101 VAL A C 1
ATOM 795 O O . VAL A 1 101 ? -7.902 -3.394 5.214 1.00 98.81 101 VAL A O 1
ATOM 798 N N . LEU A 1 102 ? -6.143 -4.714 4.726 1.00 98.81 102 LEU A N 1
ATOM 799 C CA . LEU A 1 102 ? -5.548 -4.726 6.061 1.00 98.81 102 LEU A CA 1
ATOM 800 C C . LEU A 1 102 ? -4.232 -3.957 6.001 1.00 98.81 102 LEU A C 1
ATOM 802 O O . LEU A 1 102 ? -3.342 -4.331 5.238 1.00 98.81 102 LEU A O 1
ATOM 806 N N . GLY A 1 103 ? -4.094 -2.897 6.791 1.00 97.94 103 GLY A N 1
ATOM 807 C CA . GLY A 1 103 ? -2.853 -2.141 6.760 1.00 97.94 103 GLY A CA 1
ATOM 808 C C . GLY A 1 103 ? -2.753 -1.032 7.788 1.00 97.94 103 GLY A C 1
ATOM 809 O O . GLY A 1 103 ? -3.581 -0.884 8.686 1.00 97.94 103 GLY A O 1
ATOM 810 N N . SER A 1 104 ? -1.686 -0.262 7.638 1.00 97.44 104 SER A N 1
ATOM 811 C CA . SER A 1 104 ? -1.313 0.817 8.537 1.00 97.44 104 SER A CA 1
ATOM 812 C C . SER A 1 104 ? -2.084 2.106 8.282 1.00 97.44 104 SER A C 1
ATOM 814 O O . SER A 1 104 ? -2.450 2.442 7.151 1.00 97.44 104 SER A O 1
ATOM 816 N N . PHE A 1 105 ? -2.236 2.875 9.354 1.00 97.31 105 PHE A N 1
ATOM 817 C CA . PHE A 1 105 ? -2.447 4.311 9.289 1.00 97.31 105 PHE A CA 1
ATOM 818 C C . PHE A 1 105 ? -1.283 4.996 10.010 1.00 97.31 105 PHE A C 1
ATOM 820 O O . PHE A 1 105 ? -0.983 4.653 11.157 1.00 97.31 105 PHE A O 1
ATOM 827 N N . ASN A 1 106 ? -0.646 5.967 9.355 1.00 95.75 106 ASN A N 1
ATOM 828 C CA . ASN A 1 106 ? 0.403 6.784 9.959 1.00 95.75 106 ASN A CA 1
ATOM 829 C C . ASN A 1 106 ? 0.040 8.267 9.916 1.00 95.75 106 ASN A C 1
ATOM 831 O O . ASN A 1 106 ? -0.712 8.730 9.059 1.00 95.75 106 ASN A O 1
ATOM 835 N N . ILE A 1 107 ? 0.623 9.016 10.844 1.00 95.00 107 ILE A N 1
ATOM 836 C CA . ILE A 1 107 ? 0.763 10.462 10.733 1.00 95.00 107 ILE A CA 1
ATOM 837 C C . ILE A 1 107 ? 2.138 10.762 10.159 1.00 95.00 107 ILE A C 1
ATOM 839 O O . ILE A 1 107 ? 3.159 10.499 10.797 1.00 95.00 107 ILE A O 1
ATOM 843 N N . ASP A 1 108 ? 2.155 11.362 8.985 1.00 92.62 108 ASP A N 1
ATOM 844 C CA . ASP A 1 108 ? 3.371 11.806 8.331 1.00 92.62 108 ASP A CA 1
ATOM 845 C C . ASP A 1 108 ? 3.708 13.208 8.850 1.00 92.62 108 ASP A C 1
ATOM 847 O O . ASP A 1 108 ? 3.015 14.191 8.578 1.00 92.62 108 ASP A O 1
ATOM 851 N N . VAL A 1 109 ? 4.765 13.294 9.651 1.00 93.75 109 VAL A N 1
ATOM 852 C CA . VAL A 1 109 ? 5.328 14.536 10.178 1.00 93.75 109 VAL A CA 1
ATOM 853 C C . VAL A 1 109 ? 6.436 14.963 9.228 1.00 93.75 109 VAL A C 1
ATOM 855 O O . VAL A 1 109 ? 7.529 14.397 9.247 1.00 93.75 109 VAL A O 1
ATOM 858 N N . SER A 1 110 ? 6.141 15.937 8.373 1.00 92.88 110 SER A N 1
ATOM 859 C CA . SER A 1 110 ? 7.031 16.329 7.282 1.00 92.88 110 SER A CA 1
ATOM 860 C C . SER A 1 110 ? 7.632 17.709 7.508 1.00 92.88 110 SER A C 1
ATOM 862 O O . SER A 1 110 ? 6.927 18.652 7.877 1.00 92.88 110 SER A O 1
ATOM 864 N N . ALA A 1 111 ? 8.938 17.822 7.266 1.00 94.31 111 ALA A N 1
ATOM 865 C CA . ALA A 1 111 ? 9.687 19.067 7.295 1.00 94.31 111 ALA A CA 1
ATOM 866 C C . ALA A 1 111 ? 10.486 19.250 5.998 1.00 94.31 111 ALA A C 1
ATOM 868 O O . ALA A 1 111 ? 11.264 18.379 5.607 1.00 94.31 111 ALA A O 1
ATOM 869 N N . THR A 1 112 ? 10.342 20.409 5.354 1.00 93.19 112 THR A N 1
ATOM 870 C CA . THR A 1 112 ? 11.128 20.759 4.164 1.00 93.19 112 THR A CA 1
ATOM 871 C C . THR A 1 112 ? 12.402 21.485 4.573 1.00 93.19 112 THR A C 1
ATOM 873 O O . THR A 1 112 ? 12.341 22.589 5.122 1.00 93.19 112 THR A O 1
ATOM 876 N N . VAL A 1 113 ? 13.554 20.890 4.282 1.00 94.94 113 VAL A N 1
ATOM 877 C CA . VAL A 1 113 ? 14.883 21.339 4.713 1.00 94.94 113 VAL A CA 1
ATOM 878 C C . VAL A 1 113 ? 15.794 21.610 3.512 1.00 94.94 113 VAL A C 1
ATOM 880 O O . VAL A 1 113 ? 15.626 20.977 2.474 1.00 94.94 113 VAL A O 1
ATOM 883 N N . PRO A 1 114 ? 16.758 22.541 3.609 1.00 93.69 114 PRO A N 1
ATOM 884 C CA . PRO A 1 114 ? 17.656 22.847 2.493 1.00 93.69 114 PRO A CA 1
ATOM 885 C C . PRO A 1 114 ? 18.667 21.728 2.190 1.00 93.69 114 PRO A C 1
ATOM 887 O O . PRO A 1 114 ? 19.109 21.597 1.055 1.00 93.69 114 PRO A O 1
ATOM 890 N N . TRP A 1 115 ? 19.018 20.923 3.193 1.00 93.56 115 TRP A N 1
ATOM 891 C CA . TRP A 1 115 ? 19.785 19.681 3.085 1.00 93.56 115 TRP A CA 1
ATOM 892 C C . TRP A 1 115 ? 19.385 18.760 4.240 1.00 93.56 115 TRP A C 1
ATOM 894 O O . TRP A 1 115 ? 18.757 19.206 5.202 1.00 93.56 115 TRP A O 1
ATOM 904 N N . PHE A 1 116 ? 19.728 17.476 4.169 1.00 95.19 116 PHE A N 1
ATOM 905 C CA . PHE A 1 116 ? 19.483 16.569 5.289 1.00 95.19 116 PHE A CA 1
ATOM 906 C C . PHE A 1 116 ? 20.460 16.851 6.436 1.00 95.19 116 PHE A C 1
ATOM 908 O O . PHE A 1 116 ? 21.666 16.910 6.184 1.00 95.19 116 PHE A O 1
ATOM 915 N N . PRO A 1 117 ? 19.971 17.007 7.681 1.00 92.56 117 PRO A N 1
ATOM 916 C CA . PRO A 1 117 ? 20.834 17.333 8.806 1.00 92.56 117 PRO A CA 1
ATOM 917 C C . PRO A 1 117 ? 21.825 16.198 9.074 1.00 92.56 117 PRO A C 1
ATOM 919 O O . PRO A 1 117 ? 21.458 15.019 9.076 1.00 92.56 117 PRO A O 1
ATOM 922 N N . GLN A 1 118 ? 23.078 16.554 9.339 1.00 94.44 118 GLN A N 1
ATOM 923 C CA . GLN A 1 118 ? 24.093 15.606 9.795 1.00 94.44 118 GLN A CA 1
ATOM 924 C C . GLN A 1 118 ? 24.063 15.430 11.319 1.00 94.44 118 GLN A C 1
ATOM 926 O O . GLN A 1 118 ? 23.428 16.184 12.057 1.00 94.44 118 GLN A O 1
ATOM 931 N N . SER A 1 119 ? 24.777 14.416 11.817 1.00 94.75 119 SER A N 1
ATOM 932 C CA . SER A 1 119 ? 24.894 14.174 13.258 1.00 94.75 119 SER A CA 1
ATOM 933 C C . SER A 1 119 ? 25.453 15.405 13.983 1.00 94.75 119 SER A C 1
ATOM 935 O O . SER A 1 119 ? 26.581 15.818 13.724 1.00 94.75 119 SER A O 1
ATOM 937 N N . GLY A 1 120 ? 24.682 15.950 14.928 1.00 94.12 120 GLY A N 1
ATOM 938 C CA . GLY A 1 120 ? 25.042 17.139 15.713 1.00 94.12 120 GLY A CA 1
ATOM 939 C C . GLY A 1 120 ? 24.649 18.474 15.072 1.00 94.12 120 GLY A C 1
ATOM 940 O O . GLY A 1 120 ? 24.833 19.519 15.692 1.00 94.12 120 GLY A O 1
ATOM 941 N N . GLU A 1 121 ? 24.085 18.454 13.866 1.00 95.88 121 GLU A N 1
ATOM 942 C CA . GLU A 1 121 ? 23.613 19.649 13.177 1.00 95.88 121 GLU A CA 1
ATOM 943 C C . GLU A 1 121 ? 22.176 20.010 13.589 1.00 95.88 121 GLU A C 1
ATOM 945 O O . GLU A 1 121 ? 21.349 19.154 13.900 1.00 95.88 121 GLU A O 1
ATOM 950 N N . SER A 1 122 ? 21.859 21.303 13.577 1.00 94.94 122 SER A N 1
ATOM 951 C CA . SER A 1 122 ? 20.491 21.814 13.677 1.00 94.94 122 SER A CA 1
ATOM 952 C C . SER A 1 122 ? 20.263 22.791 12.537 1.00 94.94 122 SER A C 1
ATOM 954 O O . SER A 1 122 ? 21.000 23.764 12.398 1.00 94.94 122 SER A O 1
ATOM 956 N N . ILE A 1 123 ? 19.239 22.534 11.730 1.00 94.50 123 ILE A N 1
ATOM 957 C CA . ILE A 1 123 ? 18.916 23.339 10.552 1.00 94.50 123 ILE A CA 1
ATOM 958 C C . ILE A 1 123 ? 17.489 23.868 10.640 1.00 94.50 123 ILE A C 1
ATOM 960 O O . ILE A 1 123 ? 16.630 23.284 11.302 1.00 94.50 123 ILE A O 1
ATOM 964 N N . LEU A 1 124 ? 17.233 24.982 9.958 1.00 95.56 124 LEU A N 1
ATOM 965 C CA . LEU A 1 124 ? 15.901 25.570 9.886 1.00 95.56 124 LEU A CA 1
ATOM 966 C C . LEU A 1 124 ? 15.111 24.932 8.743 1.00 95.56 124 LEU A C 1
ATOM 968 O O . LEU A 1 124 ? 15.542 24.949 7.589 1.00 95.56 124 LEU A O 1
ATOM 972 N N . ALA A 1 125 ? 13.935 24.400 9.068 1.00 95.94 125 ALA A N 1
ATOM 973 C CA . ALA A 1 125 ? 12.972 23.969 8.068 1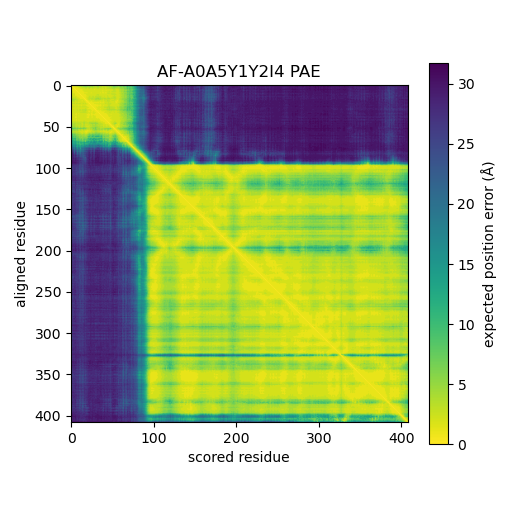.00 95.94 125 ALA A CA 1
ATOM 974 C C . ALA A 1 125 ? 12.237 25.185 7.484 1.00 95.94 125 ALA A C 1
ATOM 976 O O . ALA A 1 125 ? 11.852 26.104 8.206 1.00 95.94 125 ALA A O 1
ATOM 977 N N . SER A 1 126 ? 12.017 25.170 6.172 1.00 93.88 126 SER A N 1
ATOM 978 C CA . SER A 1 126 ? 11.214 26.180 5.471 1.00 93.88 126 SER A CA 1
ATOM 979 C C . SER A 1 126 ? 9.710 25.925 5.602 1.00 93.88 126 SER A C 1
ATOM 981 O O . SER A 1 126 ? 8.923 26.866 5.563 1.00 93.88 126 SER A O 1
ATOM 983 N N . HIS A 1 127 ? 9.314 24.660 5.773 1.00 92.69 127 HIS A N 1
ATOM 984 C CA . HIS A 1 127 ? 7.928 24.220 5.927 1.00 92.69 127 HIS A CA 1
ATOM 985 C C . HIS A 1 127 ? 7.855 23.059 6.920 1.00 92.69 127 HIS A C 1
ATOM 987 O O . HIS A 1 127 ? 8.787 22.260 7.010 1.00 92.69 127 HIS A O 1
ATOM 993 N N . PHE A 1 128 ? 6.739 22.963 7.642 1.00 93.00 128 PHE A N 1
ATOM 994 C CA . PHE A 1 128 ? 6.452 21.888 8.587 1.00 93.00 128 PHE A CA 1
ATOM 995 C C . PHE A 1 128 ? 4.953 21.581 8.584 1.00 93.00 128 PHE A C 1
ATOM 997 O O . PHE A 1 128 ? 4.138 22.507 8.586 1.00 93.00 128 PHE A O 1
ATOM 1004 N N . GLY A 1 129 ? 4.579 20.303 8.602 1.00 91.69 129 GLY A N 1
ATOM 1005 C CA . GLY A 1 129 ? 3.175 19.906 8.589 1.00 91.69 129 GLY A CA 1
ATOM 1006 C C . GLY A 1 129 ? 2.926 18.468 9.027 1.00 91.69 129 GLY A C 1
ATOM 1007 O O . GLY A 1 129 ? 3.826 17.630 9.034 1.00 91.69 129 GLY A O 1
ATOM 1008 N N . PHE A 1 130 ? 1.666 18.206 9.377 1.00 91.88 130 PHE A N 1
ATOM 1009 C CA . PHE A 1 130 ? 1.141 16.874 9.661 1.00 91.88 130 PHE A CA 1
ATOM 1010 C C . PHE A 1 130 ? 0.221 16.449 8.525 1.00 91.88 130 PHE A C 1
ATOM 1012 O O . PHE A 1 130 ? -0.727 17.165 8.188 1.00 91.88 130 PHE A O 1
ATOM 1019 N N . TYR A 1 131 ? 0.479 15.274 7.973 1.00 90.62 131 TYR A N 1
ATOM 1020 C CA . TYR A 1 131 ? -0.253 14.726 6.845 1.00 90.62 131 TYR A CA 1
ATOM 1021 C C . TYR A 1 131 ? -0.760 13.321 7.178 1.00 90.62 131 TYR A C 1
ATOM 1023 O O . TYR A 1 131 ? -0.152 12.610 7.980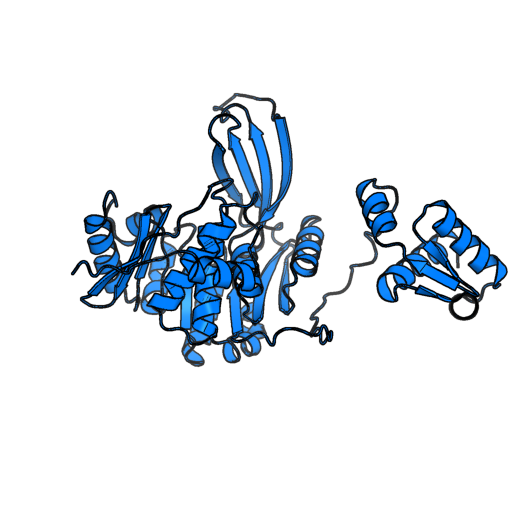 1.00 90.62 131 TYR A O 1
ATOM 1031 N N . PRO A 1 132 ? -1.903 12.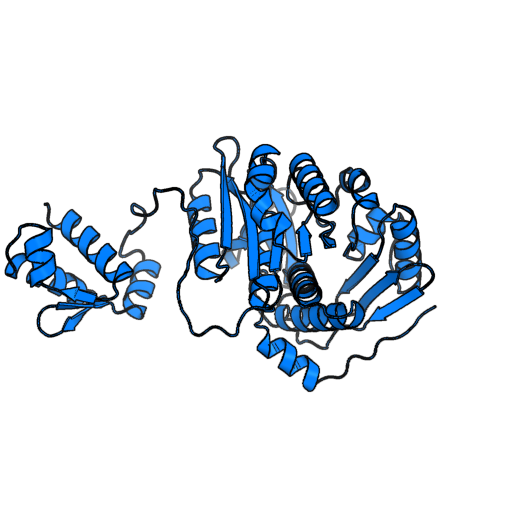909 6.613 1.00 91.50 132 PRO A N 1
ATOM 1032 C CA . PRO A 1 132 ? -2.308 11.514 6.661 1.00 91.50 132 PRO A CA 1
ATOM 1033 C C . PRO A 1 132 ? -1.330 10.678 5.834 1.00 91.50 132 PRO A C 1
ATOM 1035 O O . PRO A 1 132 ? -0.906 11.100 4.760 1.00 91.50 132 PRO A O 1
ATOM 1038 N N . GLY A 1 133 ? -1.002 9.494 6.333 1.00 91.81 133 GLY A N 1
ATOM 1039 C CA . GLY A 1 133 ? -0.115 8.563 5.661 1.00 91.81 133 GLY A CA 1
ATOM 1040 C C . GLY A 1 133 ? -0.378 7.122 6.076 1.00 91.81 133 GLY A C 1
ATOM 1041 O O . GLY A 1 133 ? -1.430 6.770 6.621 1.00 91.81 133 GLY A O 1
ATOM 1042 N N . GLY A 1 134 ? 0.613 6.275 5.824 1.00 93.81 134 GLY A N 1
ATOM 1043 C CA . GLY A 1 134 ? 0.513 4.831 6.004 1.00 93.81 134 GLY A CA 1
ATOM 1044 C C . GLY A 1 134 ? 0.058 4.137 4.726 1.00 93.81 134 GLY A C 1
ATOM 1045 O O . GLY A 1 134 ? -0.904 4.541 4.063 1.00 93.81 134 GLY A O 1
ATOM 1046 N N . LYS A 1 135 ? 0.773 3.068 4.376 1.00 95.62 135 LYS A N 1
ATOM 1047 C CA . LYS A 1 135 ? 0.542 2.341 3.124 1.00 95.62 135 LYS A CA 1
ATOM 1048 C C . LYS A 1 135 ? -0.872 1.777 3.054 1.00 95.62 135 LYS A C 1
ATOM 1050 O O . LYS A 1 135 ? -1.506 1.857 2.006 1.00 95.62 135 LYS A O 1
ATOM 1055 N N . GLY A 1 136 ? -1.401 1.283 4.176 1.00 97.50 136 GLY A N 1
ATOM 1056 C CA . GLY A 1 136 ? -2.759 0.742 4.246 1.00 97.50 136 GLY A CA 1
ATOM 1057 C C . GLY A 1 136 ? -3.815 1.775 3.877 1.00 97.50 136 GLY A C 1
ATOM 1058 O O . GLY A 1 136 ? -4.645 1.530 2.998 1.00 97.50 136 GLY A O 1
ATOM 1059 N N . ALA A 1 137 ? -3.738 2.953 4.494 1.00 96.81 137 ALA A N 1
ATOM 1060 C CA . ALA A 1 137 ? -4.656 4.056 4.239 1.00 96.81 137 ALA A CA 1
ATOM 1061 C C . ALA A 1 137 ? -4.584 4.534 2.779 1.00 96.81 137 ALA A C 1
ATOM 1063 O O . ALA A 1 137 ? -5.618 4.658 2.114 1.00 96.81 137 ALA A O 1
ATOM 1064 N N . ASN A 1 138 ? -3.372 4.728 2.251 1.00 96.88 138 ASN A N 1
ATOM 1065 C CA . ASN A 1 138 ? -3.158 5.154 0.867 1.00 96.88 138 ASN A CA 1
ATOM 1066 C C . ASN A 1 138 ? -3.686 4.114 -0.135 1.00 96.88 138 ASN A C 1
ATOM 1068 O O . ASN A 1 138 ? -4.381 4.466 -1.089 1.00 96.88 138 ASN A O 1
ATOM 1072 N N . GLN A 1 139 ? -3.424 2.826 0.098 1.00 98.56 139 GLN A N 1
ATOM 1073 C CA . GLN A 1 139 ? -3.887 1.736 -0.764 1.00 98.56 139 GLN A CA 1
ATOM 1074 C C . GLN A 1 139 ? -5.409 1.558 -0.717 1.00 98.56 139 GLN A C 1
ATOM 1076 O O . GLN A 1 139 ? -6.036 1.343 -1.757 1.00 98.56 139 GLN A O 1
ATOM 1081 N N . ALA A 1 140 ? -6.030 1.719 0.454 1.00 98.19 140 ALA A N 1
ATOM 1082 C CA . ALA A 1 140 ? -7.485 1.718 0.589 1.00 98.19 140 ALA A CA 1
ATOM 1083 C C . ALA A 1 140 ? -8.137 2.895 -0.148 1.00 98.19 140 ALA A C 1
ATOM 1085 O O . ALA A 1 140 ? -9.129 2.708 -0.860 1.00 98.19 140 ALA A O 1
ATOM 1086 N N . LEU A 1 141 ? -7.558 4.093 -0.037 1.00 97.06 141 LEU A N 1
ATOM 1087 C CA . LEU A 1 141 ? -8.029 5.273 -0.758 1.00 97.06 141 LEU A CA 1
ATOM 1088 C C . LEU A 1 141 ? -7.872 5.111 -2.275 1.00 97.06 141 LEU A C 1
ATOM 1090 O O . LEU A 1 141 ? -8.798 5.411 -3.030 1.00 97.06 141 LEU A O 1
ATOM 1094 N N . ALA A 1 142 ? -6.736 4.580 -2.727 1.00 98.12 142 ALA A N 1
ATOM 1095 C CA . ALA A 1 142 ? -6.497 4.288 -4.134 1.00 98.12 142 ALA A CA 1
ATOM 1096 C C . ALA A 1 142 ? -7.509 3.270 -4.678 1.00 98.12 142 ALA A C 1
ATOM 1098 O O . ALA A 1 142 ? -8.124 3.519 -5.715 1.00 98.12 142 ALA A O 1
ATOM 1099 N N . ALA A 1 143 ? -7.768 2.172 -3.958 1.00 98.38 143 ALA A N 1
ATOM 1100 C CA . ALA A 1 143 ? -8.774 1.185 -4.351 1.00 98.38 143 ALA A CA 1
ATOM 1101 C C . ALA A 1 143 ? -10.187 1.794 -4.434 1.00 98.38 143 ALA A C 1
ATOM 1103 O O . ALA A 1 143 ? -10.929 1.554 -5.393 1.00 98.38 143 ALA A O 1
ATOM 1104 N N . ASN A 1 144 ? -10.537 2.638 -3.460 1.00 96.56 144 ASN A N 1
ATOM 1105 C CA . ASN A 1 144 ? -11.808 3.351 -3.410 1.00 96.56 144 ASN A CA 1
ATOM 1106 C C . ASN A 1 144 ? -11.998 4.295 -4.610 1.00 96.56 144 ASN A C 1
ATOM 1108 O O . ASN A 1 144 ? -13.044 4.264 -5.267 1.00 96.56 144 ASN A O 1
ATOM 1112 N N . ASN A 1 145 ? -10.985 5.110 -4.914 1.00 96.62 145 ASN A N 1
ATOM 1113 C CA . ASN A 1 145 ? -11.037 6.085 -6.005 1.00 96.62 145 ASN A CA 1
ATOM 1114 C C . ASN A 1 145 ? -10.892 5.422 -7.381 1.00 96.62 145 ASN A C 1
ATOM 1116 O O . ASN A 1 145 ? -11.422 5.928 -8.370 1.00 96.62 145 ASN A O 1
ATOM 1120 N N . ALA A 1 146 ? -10.265 4.245 -7.447 1.00 97.00 146 ALA A N 1
ATOM 1121 C CA . ALA A 1 146 ? -10.213 3.393 -8.631 1.00 97.00 146 ALA A CA 1
ATOM 1122 C C . ALA A 1 146 ? -11.550 2.695 -8.957 1.00 97.00 146 ALA A C 1
ATOM 1124 O O . ALA A 1 146 ? -11.629 1.991 -9.967 1.00 97.00 146 ALA A O 1
ATOM 1125 N N . GLY A 1 147 ? -12.599 2.911 -8.155 1.00 94.19 147 GLY A N 1
ATOM 1126 C CA . GLY A 1 147 ? -13.968 2.481 -8.447 1.00 94.19 147 GLY A CA 1
ATOM 1127 C C . GLY A 1 147 ? -14.413 1.187 -7.759 1.00 94.19 147 GLY A C 1
ATOM 1128 O O . GLY A 1 147 ? -15.529 0.735 -8.029 1.00 94.19 147 GLY A O 1
ATOM 1129 N N . ALA A 1 148 ? -13.594 0.615 -6.870 1.00 96.62 148 ALA A N 1
ATOM 1130 C CA . ALA A 1 148 ? -13.971 -0.542 -6.060 1.00 96.62 148 ALA A CA 1
ATOM 1131 C C . ALA A 1 148 ? -14.589 -0.133 -4.714 1.00 96.62 148 ALA A C 1
ATOM 1133 O O . ALA A 1 148 ? -14.353 0.959 -4.188 1.00 96.62 148 ALA A O 1
ATOM 1134 N N . ALA A 1 149 ? -15.395 -1.024 -4.137 1.00 96.56 149 ALA A N 1
ATOM 1135 C CA . ALA A 1 149 ? -15.872 -0.901 -2.765 1.00 96.56 149 ALA A CA 1
ATOM 1136 C C . ALA A 1 149 ? -14.780 -1.390 -1.799 1.00 96.56 149 ALA A C 1
ATOM 1138 O O . ALA A 1 149 ? -14.660 -2.588 -1.545 1.00 96.56 149 ALA A O 1
ATOM 1139 N N . ALA A 1 150 ? -13.967 -0.461 -1.296 1.00 97.44 150 ALA A N 1
ATOM 1140 C CA . ALA A 1 150 ? -12.924 -0.760 -0.322 1.00 97.44 150 ALA A CA 1
ATOM 1141 C C . ALA A 1 150 ? -13.497 -0.854 1.104 1.00 97.44 150 ALA A C 1
ATOM 1143 O O . ALA A 1 150 ? -14.280 0.008 1.514 1.00 97.44 150 ALA A O 1
ATOM 1144 N N . HIS A 1 151 ? -13.073 -1.875 1.848 1.00 98.38 151 HIS A N 1
ATOM 1145 C CA . HIS A 1 151 ? -13.205 -1.972 3.299 1.00 98.38 151 HIS A CA 1
ATOM 1146 C C . HIS A 1 151 ? -11.810 -1.892 3.925 1.00 98.38 151 HIS A C 1
ATOM 1148 O O . HIS A 1 151 ? -10.957 -2.708 3.582 1.00 98.38 151 HIS A O 1
ATOM 1154 N N . PHE A 1 152 ? -11.560 -0.915 4.800 1.00 98.62 152 PHE A N 1
ATOM 1155 C CA . PHE A 1 152 ? -10.235 -0.692 5.393 1.00 98.62 152 PHE A CA 1
ATOM 1156 C C . PHE A 1 152 ? -10.179 -1.081 6.872 1.00 98.62 152 PHE A C 1
ATOM 1158 O O . PHE A 1 152 ? -10.912 -0.523 7.685 1.00 98.62 152 PHE A O 1
ATOM 1165 N N . ILE A 1 153 ? -9.284 -2.001 7.221 1.00 98.75 153 ILE A N 1
ATOM 1166 C CA . ILE A 1 153 ? -9.041 -2.483 8.581 1.00 98.75 153 ILE A CA 1
ATOM 1167 C C . ILE A 1 153 ? -7.710 -1.908 9.065 1.00 98.75 153 ILE A C 1
ATOM 1169 O O . ILE A 1 153 ? -6.671 -2.151 8.446 1.00 98.75 153 ILE A O 1
ATOM 1173 N N . PHE A 1 154 ? -7.739 -1.171 10.175 1.00 98.31 154 PHE A N 1
ATOM 1174 C CA . PHE A 1 154 ? -6.552 -0.529 10.739 1.00 98.31 154 PHE A CA 1
ATOM 1175 C C . PHE A 1 154 ? -6.677 -0.303 12.246 1.00 98.31 154 PHE A C 1
ATOM 1177 O O . PHE A 1 154 ? -7.757 -0.431 12.832 1.00 98.31 154 PHE A O 1
ATOM 1184 N N . LYS A 1 155 ? -5.556 0.046 12.883 1.00 98.31 155 LYS A N 1
ATOM 1185 C CA . LYS A 1 155 ? -5.493 0.295 14.323 1.00 98.31 155 LYS A CA 1
ATOM 1186 C C . LYS A 1 155 ? -4.666 1.531 14.644 1.00 98.31 155 LYS A C 1
ATOM 1188 O O . LYS A 1 155 ? -3.556 1.685 14.154 1.00 98.31 155 LYS A O 1
ATOM 1193 N N . VAL A 1 156 ? -5.208 2.389 15.502 1.00 98.25 156 VAL A N 1
ATOM 1194 C CA . VAL A 1 156 ? -4.572 3.635 15.956 1.00 98.25 156 VAL A CA 1
ATOM 1195 C C . VAL A 1 156 ? -4.390 3.636 17.475 1.00 98.25 156 VAL A C 1
ATOM 1197 O O . VAL A 1 156 ? -4.912 2.769 18.182 1.00 98.25 156 VAL A O 1
ATOM 1200 N N . GLY A 1 157 ? -3.615 4.583 18.001 1.00 97.44 157 GLY A N 1
ATOM 1201 C CA . GLY A 1 157 ? -3.512 4.781 19.447 1.00 97.44 157 GLY A CA 1
ATOM 1202 C C . GLY A 1 157 ? -4.776 5.433 20.016 1.00 97.44 157 GLY A C 1
ATOM 1203 O O . GLY A 1 157 ? -5.671 5.834 19.273 1.00 97.44 157 GLY A O 1
ATOM 1204 N N . LYS A 1 158 ? -4.847 5.601 21.340 1.00 95.75 158 LYS A N 1
ATOM 1205 C CA . LYS A 1 158 ? -5.793 6.535 21.990 1.00 95.75 158 LYS A CA 1
ATOM 1206 C C . LYS A 1 158 ? -5.172 7.909 22.252 1.00 95.75 158 LYS A C 1
ATOM 1208 O O . LYS A 1 158 ? -5.400 8.531 23.284 1.00 95.75 158 LYS A O 1
ATOM 1213 N N . ASP A 1 159 ? -4.354 8.372 21.317 1.00 93.81 159 ASP A N 1
ATOM 1214 C CA . ASP A 1 159 ? -3.752 9.701 21.351 1.00 93.81 159 ASP A CA 1
ATOM 1215 C C . ASP A 1 159 ? -4.556 10.711 20.521 1.00 93.81 159 ASP A C 1
ATOM 1217 O O . ASP A 1 159 ? -5.552 10.383 19.870 1.00 93.81 159 ASP A O 1
ATOM 1221 N N . GLN A 1 160 ? -4.104 11.965 20.529 1.00 88.25 160 GLN A N 1
ATOM 1222 C CA . GLN A 1 160 ? -4.712 13.056 19.763 1.00 88.25 160 GLN A CA 1
ATOM 1223 C C . GLN A 1 160 ? -4.750 12.799 18.246 1.00 88.25 160 GLN A C 1
ATOM 1225 O O . GLN A 1 160 ? -5.587 13.362 17.541 1.00 88.25 160 GLN A O 1
ATOM 1230 N N . PHE A 1 161 ? -3.870 11.934 17.735 1.00 92.25 161 PHE A N 1
ATOM 1231 C CA . PHE A 1 161 ? -3.789 11.620 16.313 1.00 92.25 161 PHE A CA 1
ATOM 1232 C C . PHE A 1 161 ? -4.839 10.604 15.867 1.00 92.25 161 PHE A C 1
ATOM 1234 O O . PHE A 1 161 ? -5.168 10.547 14.683 1.00 92.25 161 PHE A O 1
ATOM 1241 N N . SER A 1 162 ? -5.449 9.870 16.798 1.00 91.25 162 SER A N 1
ATOM 1242 C CA . SER A 1 162 ? -6.584 8.999 16.489 1.00 91.25 162 SER A CA 1
ATOM 1243 C C . SER A 1 162 ? -7.756 9.770 15.871 1.00 91.25 162 SER A C 1
ATOM 1245 O O . SER A 1 162 ? -8.309 9.351 14.856 1.00 91.25 162 SER A O 1
ATOM 1247 N N . ALA A 1 163 ? -8.084 10.951 16.404 1.00 88.69 163 ALA A N 1
ATOM 1248 C CA . ALA A 1 163 ? -9.123 11.815 15.848 1.00 88.69 163 ALA A CA 1
ATOM 1249 C C . ALA A 1 163 ? -8.749 12.337 14.452 1.00 88.69 163 ALA A C 1
ATOM 1251 O O . ALA A 1 163 ? -9.601 12.393 13.564 1.00 88.69 163 ALA A O 1
ATOM 1252 N N . PHE A 1 164 ? -7.473 12.676 14.240 1.00 89.75 164 PHE A N 1
ATOM 1253 C CA . PHE A 1 164 ? -6.958 13.060 12.924 1.00 89.75 164 PHE A CA 1
ATOM 1254 C C . PHE A 1 164 ? -7.137 11.925 11.906 1.00 89.75 164 PHE A C 1
ATOM 1256 O O . PHE A 1 164 ? -7.654 12.162 10.814 1.00 89.75 164 PHE A O 1
ATOM 1263 N N . ALA A 1 165 ? -6.800 10.691 12.291 1.00 90.62 165 ALA A N 1
ATOM 1264 C CA . ALA A 1 165 ? -6.980 9.511 11.454 1.00 90.62 165 ALA A CA 1
ATOM 1265 C C . ALA A 1 165 ? -8.445 9.302 11.061 1.00 90.62 165 ALA A C 1
ATOM 1267 O O . ALA A 1 165 ? -8.767 9.195 9.877 1.00 90.62 165 ALA A O 1
ATOM 1268 N N . MET A 1 166 ? -9.353 9.328 12.040 1.00 90.56 166 MET A N 1
ATOM 1269 C CA . MET A 1 166 ? -10.783 9.146 11.782 1.00 90.56 166 MET A CA 1
ATOM 1270 C C . MET A 1 166 ? -11.347 10.237 10.871 1.00 90.56 166 MET A C 1
ATOM 1272 O O . MET A 1 166 ? -12.075 9.933 9.925 1.00 90.56 166 MET A O 1
ATOM 1276 N N . ASN A 1 167 ? -10.981 11.498 11.110 1.00 89.44 167 ASN A N 1
ATOM 1277 C CA . ASN A 1 167 ? -11.410 12.609 10.265 1.00 89.44 167 ASN A CA 1
ATOM 1278 C C . ASN A 1 167 ? -10.919 12.443 8.825 1.00 89.44 167 ASN A C 1
ATOM 1280 O O . ASN A 1 167 ? -11.699 12.654 7.896 1.00 89.44 167 ASN A O 1
ATOM 1284 N N . HIS A 1 168 ? -9.668 12.017 8.633 1.00 90.00 168 HIS A N 1
ATOM 1285 C CA . HIS A 1 168 ? -9.138 11.748 7.302 1.00 90.00 168 HIS A CA 1
ATOM 1286 C C . HIS A 1 168 ? -9.925 10.644 6.585 1.00 90.00 168 HIS A C 1
ATOM 1288 O O . HIS A 1 168 ? -10.364 10.855 5.458 1.00 90.00 168 HIS A O 1
ATOM 1294 N N . ILE A 1 169 ? -10.162 9.497 7.233 1.00 90.38 169 ILE A N 1
ATOM 1295 C CA . ILE A 1 169 ? -10.896 8.377 6.621 1.00 90.38 169 ILE A CA 1
ATOM 1296 C C . ILE A 1 169 ? -12.329 8.776 6.242 1.00 90.38 169 ILE A C 1
ATOM 1298 O O . ILE A 1 169 ? -12.800 8.449 5.153 1.00 90.38 169 ILE A O 1
ATOM 1302 N N . ILE A 1 170 ? -13.010 9.547 7.093 1.00 87.69 170 ILE A N 1
ATOM 1303 C CA . ILE A 1 170 ? -14.361 10.046 6.803 1.00 87.69 170 ILE A CA 1
ATOM 1304 C C . ILE A 1 170 ? -14.348 11.002 5.598 1.00 87.69 170 ILE A C 1
ATOM 1306 O O . ILE A 1 170 ? -15.232 10.941 4.740 1.00 87.69 170 ILE A O 1
ATOM 1310 N N . GLN A 1 171 ? -13.352 11.886 5.514 1.00 88.62 171 GLN A N 1
ATOM 1311 C CA . GLN A 1 171 ? -13.238 12.871 4.434 1.00 88.62 171 GLN A CA 1
ATOM 1312 C C . GLN A 1 171 ? -12.750 12.269 3.113 1.00 88.62 171 GLN A C 1
ATOM 1314 O O . GLN A 1 171 ? -13.128 12.762 2.050 1.00 88.62 171 GLN A O 1
ATOM 1319 N N . SER A 1 172 ? -11.959 11.195 3.161 1.00 86.25 172 SER A N 1
ATOM 1320 C CA . SER A 1 172 ? -11.396 10.535 1.978 1.00 86.25 172 SER A CA 1
ATOM 1321 C C . SER A 1 172 ? -12.454 9.809 1.136 1.00 86.25 172 SER A C 1
ATOM 1323 O O . SER A 1 172 ? -12.226 9.486 -0.029 1.00 86.25 172 SER A O 1
ATOM 1325 N N . GLY A 1 173 ? -13.647 9.586 1.698 1.00 85.25 173 GLY A N 1
ATOM 1326 C CA . GLY A 1 173 ? -14.762 8.942 1.008 1.00 85.25 173 GLY A CA 1
ATOM 1327 C C . GLY A 1 173 ? -14.671 7.415 0.978 1.00 85.25 173 GLY A C 1
ATOM 1328 O O . GLY A 1 173 ? -15.395 6.784 0.198 1.00 85.25 173 GLY A O 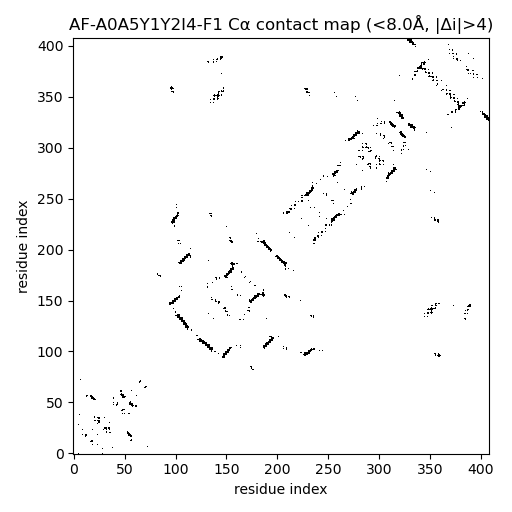1
ATOM 1329 N N . ILE A 1 174 ? -13.809 6.818 1.808 1.00 90.00 174 ILE A N 1
ATOM 1330 C CA . ILE A 1 174 ? -13.838 5.384 2.115 1.00 90.00 174 ILE A CA 1
ATOM 1331 C C . ILE A 1 174 ? -15.094 5.119 2.952 1.00 90.00 174 ILE A C 1
ATOM 1333 O O . ILE A 1 174 ? -15.199 5.523 4.105 1.00 90.00 174 ILE A O 1
ATOM 1337 N N . ALA A 1 175 ? -16.084 4.465 2.346 1.00 87.56 175 ALA A N 1
ATOM 1338 C CA . ALA A 1 175 ? -17.408 4.306 2.953 1.00 87.56 175 ALA A CA 1
ATOM 1339 C C . ALA A 1 175 ? -17.495 3.171 3.989 1.00 87.56 175 ALA A C 1
ATOM 1341 O O . ALA A 1 175 ? -18.489 3.091 4.706 1.00 87.56 175 ALA A O 1
ATOM 1342 N N . SER A 1 176 ? -16.509 2.274 4.032 1.00 95.00 176 SER A N 1
ATOM 1343 C CA . SER A 1 176 ? -16.506 1.107 4.912 1.00 95.00 176 SER A CA 1
ATOM 1344 C C . SER A 1 176 ? -15.120 0.921 5.518 1.00 95.00 176 SER A C 1
ATOM 1346 O O . SER A 1 176 ? -14.125 0.864 4.796 1.00 95.00 176 SER A O 1
ATOM 1348 N N . TYR A 1 177 ? -15.049 0.857 6.843 1.00 97.25 177 TYR A N 1
ATOM 1349 C CA . TYR A 1 177 ? -13.801 0.669 7.570 1.00 97.25 177 TYR A CA 1
ATOM 1350 C C . TYR A 1 177 ? -14.058 0.084 8.963 1.00 97.25 177 TYR A C 1
ATOM 1352 O O . TYR A 1 177 ? -15.142 0.250 9.528 1.00 97.25 177 TYR A O 1
ATOM 1360 N N . SER A 1 178 ? -13.029 -0.547 9.517 1.00 97.44 178 SER A N 1
ATOM 1361 C CA . SER A 1 178 ? -12.950 -1.029 10.892 1.00 97.44 178 SER A CA 1
ATOM 1362 C C . SER A 1 178 ? -11.720 -0.407 11.545 1.00 97.44 178 SER A C 1
ATOM 1364 O O . SER A 1 178 ? -10.585 -0.719 11.184 1.00 97.44 178 SER A O 1
ATOM 1366 N N . ALA A 1 179 ? -11.966 0.518 12.473 1.00 96.00 179 ALA A N 1
ATOM 1367 C CA . ALA A 1 179 ? -10.938 1.284 13.163 1.00 96.00 179 ALA A CA 1
ATOM 1368 C C . ALA A 1 179 ? -10.825 0.818 14.616 1.00 96.00 179 ALA A C 1
ATOM 1370 O O . ALA A 1 179 ? -11.714 1.071 15.432 1.00 96.00 179 ALA A O 1
ATOM 1371 N N . TYR A 1 180 ? -9.723 0.148 14.936 1.00 97.69 180 TYR A N 1
ATOM 1372 C CA . TYR A 1 180 ? -9.416 -0.293 16.292 1.00 97.69 180 TYR A CA 1
ATOM 1373 C C . TYR A 1 180 ? -8.549 0.727 17.025 1.00 97.69 180 TYR A C 1
ATOM 1375 O O . TYR A 1 180 ? -7.845 1.532 16.413 1.00 97.69 180 TYR A O 1
ATOM 1383 N N . GLN A 1 181 ? -8.568 0.670 18.356 1.00 97.06 181 GLN A N 1
ATOM 1384 C CA . GLN A 1 181 ? -7.776 1.555 19.207 1.00 97.06 181 GLN A CA 1
ATOM 1385 C C . GLN A 1 181 ? -7.010 0.778 20.277 1.00 97.06 181 GLN A C 1
ATOM 1387 O O . GLN A 1 181 ? -7.444 -0.284 20.723 1.00 97.06 181 GLN A O 1
ATOM 1392 N N . THR A 1 182 ? -5.873 1.313 20.721 1.00 96.00 182 THR A N 1
ATOM 1393 C CA . THR A 1 182 ? -5.093 0.744 21.829 1.00 96.00 182 THR A CA 1
ATOM 1394 C C . THR A 1 182 ? -4.473 1.820 22.713 1.00 96.00 182 THR A C 1
ATOM 1396 O O . THR A 1 182 ? -4.042 2.860 22.226 1.00 96.00 182 THR A O 1
ATOM 1399 N N . ASP A 1 183 ? -4.395 1.540 24.016 1.00 96.50 183 ASP A N 1
ATOM 1400 C CA . ASP A 1 183 ? -3.658 2.358 24.994 1.00 96.50 183 ASP A CA 1
ATOM 1401 C C . ASP A 1 183 ? -2.187 1.924 25.124 1.00 96.50 183 ASP A C 1
ATOM 1403 O O . ASP A 1 183 ? -1.412 2.543 25.845 1.00 96.50 183 ASP A O 1
ATOM 1407 N N . LYS A 1 184 ? -1.791 0.827 24.460 1.00 97.31 184 LYS A N 1
ATOM 1408 C CA . LYS A 1 184 ? -0.450 0.228 24.599 1.00 97.31 184 LYS A CA 1
ATOM 1409 C C . LYS A 1 184 ? 0.627 0.930 23.767 1.00 97.31 184 LYS A C 1
ATOM 1411 O O . LYS A 1 184 ? 1.808 0.718 24.018 1.00 97.31 184 LYS A O 1
ATOM 1416 N N . ALA A 1 185 ? 0.230 1.693 22.752 1.00 97.38 185 ALA A N 1
ATOM 1417 C CA . ALA A 1 185 ? 1.126 2.395 21.839 1.00 97.38 185 ALA A CA 1
ATOM 1418 C C . ALA A 1 185 ? 0.398 3.592 21.201 1.00 97.38 185 ALA A C 1
ATOM 1420 O O . ALA A 1 185 ? -0.825 3.524 21.037 1.00 97.38 185 ALA A O 1
ATOM 1421 N N . PRO A 1 186 ? 1.118 4.660 20.815 1.00 97.25 186 PRO A N 1
ATOM 1422 C CA . PRO A 1 186 ? 0.528 5.750 20.051 1.00 97.25 186 PRO A CA 1
ATOM 1423 C C . PRO A 1 186 ? 0.223 5.310 18.610 1.00 97.25 186 PRO A C 1
ATOM 1425 O O . PRO A 1 186 ? 0.691 4.270 18.140 1.00 97.25 186 PRO A O 1
ATOM 1428 N N . THR A 1 187 ? -0.566 6.110 17.904 1.00 97.88 187 THR A N 1
ATOM 1429 C CA . THR A 1 187 ? -0.794 6.027 16.461 1.00 97.88 187 THR A CA 1
ATOM 1430 C C . THR A 1 187 ? 0.550 6.019 15.735 1.00 97.88 187 THR A C 1
ATOM 1432 O O . THR A 1 187 ? 1.480 6.720 16.137 1.00 97.88 187 THR A O 1
ATOM 1435 N N . GLY A 1 188 ? 0.663 5.198 14.687 1.00 97.31 188 GLY A N 1
ATOM 1436 C CA . GLY A 1 188 ? 1.882 5.135 13.889 1.00 97.31 188 GLY A CA 1
ATOM 1437 C C . GLY A 1 188 ? 2.239 6.499 13.301 1.00 97.31 188 GLY A C 1
ATOM 1438 O O . GLY A 1 188 ? 1.368 7.336 13.045 1.00 97.31 188 GLY A O 1
ATOM 1439 N N . SER A 1 189 ? 3.527 6.744 13.105 1.00 95.38 189 SER A N 1
ATOM 1440 C CA . SER A 1 189 ? 4.019 8.001 12.556 1.00 95.38 189 SER A CA 1
ATOM 1441 C C . SER A 1 189 ? 5.242 7.797 11.677 1.00 95.38 189 SER A C 1
ATOM 1443 O O . SER A 1 189 ? 6.021 6.862 11.864 1.00 95.38 189 SER A O 1
ATOM 1445 N N . ALA A 1 190 ? 5.410 8.688 10.710 1.00 93.00 190 ALA A N 1
ATOM 1446 C CA . ALA A 1 190 ? 6.607 8.784 9.895 1.00 93.00 190 ALA A CA 1
ATOM 1447 C C . ALA A 1 190 ? 7.217 10.174 10.075 1.00 93.00 190 ALA A C 1
ATOM 1449 O O . ALA A 1 190 ? 6.527 11.179 9.936 1.00 93.00 190 ALA A O 1
ATOM 1450 N N . LEU A 1 191 ? 8.504 10.238 10.397 1.00 93.38 191 LEU A N 1
ATOM 1451 C CA . LEU A 1 191 ? 9.281 11.472 10.384 1.00 93.38 191 LEU A CA 1
ATOM 1452 C C . LEU A 1 191 ? 9.929 11.593 9.011 1.00 93.38 191 LEU A C 1
ATOM 1454 O O . LEU A 1 191 ? 10.718 10.729 8.629 1.00 93.38 191 LEU A O 1
ATOM 1458 N N . ILE A 1 192 ? 9.571 12.641 8.277 1.00 91.44 192 ILE A N 1
ATOM 1459 C CA . ILE A 1 192 ? 9.962 12.840 6.885 1.00 91.44 192 ILE A CA 1
ATOM 1460 C C . ILE A 1 192 ? 10.734 14.150 6.788 1.00 91.44 192 ILE A C 1
ATOM 1462 O O . ILE A 1 192 ? 10.204 15.219 7.092 1.00 91.44 192 ILE A O 1
ATOM 1466 N N . TYR A 1 193 ? 11.973 14.074 6.318 1.00 93.12 193 TYR A N 1
ATOM 1467 C CA . TYR A 1 193 ? 12.672 15.249 5.810 1.00 93.12 193 TYR A CA 1
ATOM 1468 C C . TYR A 1 193 ? 12.593 15.245 4.294 1.00 93.12 193 TYR A C 1
ATOM 1470 O O . TYR A 1 193 ? 12.881 14.222 3.676 1.00 93.12 193 TYR A O 1
ATOM 1478 N N . VAL A 1 194 ? 12.225 16.384 3.713 1.00 90.50 194 VAL A N 1
ATOM 1479 C CA . VAL A 1 194 ? 12.194 16.596 2.262 1.00 90.50 194 VAL A CA 1
ATOM 1480 C C . VAL A 1 194 ? 13.197 17.684 1.912 1.00 90.50 194 VAL A C 1
ATOM 1482 O O . VAL A 1 194 ? 13.113 18.793 2.441 1.00 90.50 194 VAL A O 1
ATOM 1485 N N . SER A 1 195 ? 14.141 17.378 1.034 1.00 90.06 195 SER A N 1
ATOM 1486 C CA . SER A 1 195 ? 15.122 18.339 0.540 1.00 90.06 195 SER A CA 1
ATOM 1487 C C . SER A 1 195 ? 14.454 19.352 -0.394 1.00 90.06 195 SER A C 1
ATOM 1489 O O . SER A 1 195 ? 13.762 18.982 -1.342 1.00 90.06 195 SER A O 1
ATOM 1491 N N . SER A 1 196 ? 14.650 20.650 -0.153 1.00 88.31 196 SER A N 1
ATOM 1492 C CA . SER A 1 196 ? 14.093 21.711 -1.004 1.00 88.31 196 SER A CA 1
ATOM 1493 C C . SER A 1 196 ? 14.841 21.897 -2.326 1.00 88.31 196 SER A C 1
ATOM 1495 O O . SER A 1 196 ? 14.411 22.706 -3.145 1.00 88.31 196 SER A O 1
ATOM 1497 N N . VAL A 1 197 ? 15.990 21.237 -2.502 1.00 85.94 197 VAL A N 1
ATOM 1498 C CA . VAL A 1 197 ? 16.861 21.403 -3.675 1.00 85.94 197 VAL A CA 1
ATOM 1499 C C . VAL A 1 197 ? 16.481 20.424 -4.782 1.00 85.94 197 VAL A C 1
ATOM 1501 O O . VAL A 1 197 ? 16.296 20.832 -5.926 1.00 85.94 197 VAL A O 1
ATOM 1504 N N . ASP A 1 198 ? 16.351 19.147 -4.438 1.00 83.06 198 ASP A N 1
ATOM 1505 C CA . ASP A 1 198 ? 16.118 18.034 -5.367 1.00 83.06 198 ASP A CA 1
ATOM 1506 C C . ASP A 1 198 ? 14.785 17.306 -5.121 1.00 83.06 198 ASP A C 1
ATOM 1508 O O . ASP A 1 198 ? 14.321 16.583 -6.000 1.00 83.06 198 ASP A O 1
ATOM 1512 N N . GLY A 1 199 ? 14.124 17.539 -3.981 1.00 81.19 199 GLY A N 1
ATOM 1513 C CA . GLY A 1 199 ? 12.883 16.857 -3.610 1.00 81.19 199 GLY A CA 1
ATOM 1514 C C . GLY A 1 199 ? 13.092 15.467 -3.004 1.00 81.19 199 GLY A C 1
ATOM 1515 O O . GLY A 1 199 ? 12.104 14.788 -2.713 1.00 81.19 199 GLY A O 1
ATOM 1516 N N . ASP A 1 200 ? 14.343 15.052 -2.783 1.00 83.50 200 ASP A N 1
ATOM 1517 C CA . ASP A 1 200 ? 14.651 13.778 -2.138 1.00 83.50 200 ASP A CA 1
ATOM 1518 C C . ASP A 1 200 ? 14.099 13.747 -0.711 1.00 83.50 200 ASP A C 1
ATOM 1520 O O . ASP A 1 200 ? 13.912 14.782 -0.059 1.00 83.50 200 ASP A O 1
ATOM 1524 N N . ASN A 1 201 ? 13.867 12.543 -0.187 1.00 84.19 201 ASN A N 1
ATOM 1525 C CA . ASN A 1 201 ? 13.395 12.375 1.177 1.00 84.19 201 ASN A CA 1
ATOM 1526 C C . ASN A 1 201 ? 14.135 11.282 1.951 1.00 84.19 201 ASN A C 1
ATOM 1528 O O . ASN A 1 201 ? 14.639 10.308 1.395 1.00 84.19 201 ASN A O 1
ATOM 1532 N N . ILE A 1 202 ? 14.169 11.460 3.270 1.00 88.00 202 ILE A N 1
ATOM 1533 C CA . ILE A 1 202 ? 14.562 10.430 4.231 1.00 88.00 202 ILE A CA 1
ATOM 1534 C C . ILE A 1 202 ? 13.427 10.254 5.233 1.00 88.00 202 ILE A C 1
ATOM 1536 O O . ILE A 1 202 ? 12.856 11.231 5.724 1.00 88.00 202 ILE A O 1
ATOM 1540 N N . ILE A 1 203 ? 13.081 8.996 5.503 1.00 87.00 203 ILE A N 1
ATOM 1541 C CA . ILE A 1 203 ? 11.888 8.639 6.267 1.00 87.00 203 ILE A CA 1
ATOM 1542 C C . ILE A 1 203 ? 12.272 7.687 7.394 1.00 87.00 203 ILE A C 1
ATOM 1544 O O . ILE A 1 203 ? 12.843 6.624 7.152 1.00 87.00 203 ILE A O 1
ATOM 1548 N N . ALA A 1 204 ? 11.911 8.046 8.624 1.00 89.19 204 ALA A N 1
ATOM 1549 C CA . ALA A 1 204 ? 11.965 7.157 9.778 1.00 89.19 204 ALA A CA 1
ATOM 1550 C C . ALA A 1 204 ? 10.540 6.841 10.240 1.00 89.19 204 ALA A C 1
ATOM 1552 O O . ALA A 1 204 ? 9.784 7.745 10.585 1.00 89.19 204 ALA A O 1
ATOM 1553 N N . ILE A 1 205 ? 10.171 5.561 10.253 1.00 90.31 205 ILE A N 1
ATOM 1554 C CA . ILE A 1 205 ? 8.813 5.119 10.591 1.00 90.31 205 ILE A CA 1
ATOM 1555 C C . ILE A 1 205 ? 8.805 4.528 11.999 1.00 90.31 205 ILE A C 1
ATOM 1557 O O . ILE A 1 205 ? 9.566 3.609 12.302 1.00 90.31 205 ILE A O 1
ATOM 1561 N N . TYR A 1 206 ? 7.902 5.021 12.842 1.00 94.50 206 TYR A N 1
ATOM 1562 C CA . TYR A 1 206 ? 7.517 4.380 14.089 1.00 94.50 206 TYR A CA 1
ATOM 1563 C C . TYR A 1 206 ? 6.132 3.740 13.912 1.00 94.50 206 TYR A C 1
ATOM 1565 O O . TYR A 1 206 ? 5.132 4.452 13.824 1.00 94.50 206 TYR A O 1
ATOM 1573 N N . PRO A 1 207 ? 6.026 2.402 13.862 1.00 94.00 207 PRO A N 1
ATOM 1574 C CA . PRO A 1 207 ? 4.778 1.757 13.462 1.00 94.00 207 PRO A CA 1
ATOM 1575 C C . PRO A 1 207 ? 3.691 1.801 14.552 1.00 94.00 207 PRO A C 1
ATOM 1577 O O . PRO A 1 207 ? 2.508 1.710 14.231 1.00 94.00 207 PRO A O 1
ATOM 1580 N N . GLY A 1 208 ? 4.060 1.973 15.827 1.00 97.12 208 GLY A N 1
ATOM 1581 C CA . GLY A 1 208 ? 3.121 2.184 16.934 1.00 97.12 208 GLY A CA 1
ATOM 1582 C C . GLY A 1 208 ? 1.976 1.167 16.987 1.00 97.12 208 GLY A C 1
ATOM 1583 O O . GLY A 1 208 ? 2.185 -0.047 16.937 1.00 97.12 208 GLY A O 1
ATOM 1584 N N . ALA A 1 209 ? 0.749 1.676 17.087 1.00 98.25 209 ALA A N 1
ATOM 1585 C CA . ALA A 1 209 ? -0.482 0.896 17.164 1.00 98.25 209 ALA A CA 1
ATOM 1586 C C . ALA A 1 209 ? -0.715 -0.052 15.972 1.00 98.25 209 ALA A C 1
ATOM 1588 O O . ALA A 1 209 ? -1.425 -1.047 16.140 1.00 98.25 209 ALA A O 1
ATOM 1589 N N . ASN A 1 210 ? -0.086 0.186 14.813 1.00 98.00 210 ASN A N 1
ATOM 1590 C CA . ASN A 1 210 ? -0.211 -0.696 13.649 1.00 98.00 210 ASN A CA 1
ATOM 1591 C C . ASN A 1 210 ? 0.335 -2.113 13.924 1.00 98.00 210 ASN A C 1
ATOM 1593 O O . ASN A 1 210 ? -0.127 -3.080 13.322 1.00 98.00 210 ASN A O 1
ATOM 1597 N N . MET A 1 211 ? 1.261 -2.266 14.882 1.00 97.62 211 MET A N 1
ATOM 1598 C CA . MET A 1 211 ? 1.823 -3.566 15.294 1.00 97.62 211 MET A CA 1
ATOM 1599 C C . MET A 1 211 ? 1.004 -4.284 16.376 1.00 97.62 211 MET A C 1
ATOM 1601 O O . MET A 1 211 ? 1.462 -5.273 16.942 1.00 97.62 211 MET A O 1
ATOM 1605 N N . MET A 1 212 ? -0.174 -3.765 16.725 1.00 98.06 212 MET A N 1
ATOM 1606 C CA . MET A 1 212 ? -0.972 -4.246 17.858 1.00 98.06 212 MET A CA 1
ATOM 1607 C C . MET A 1 212 ? -2.315 -4.844 17.420 1.00 98.06 212 MET A C 1
ATOM 1609 O O . MET A 1 212 ? -3.219 -4.967 18.253 1.00 98.06 212 MET A O 1
ATOM 1613 N N . LEU A 1 213 ? -2.481 -5.171 16.134 1.00 98.38 213 LEU A N 1
ATOM 1614 C CA . LEU A 1 213 ? -3.671 -5.856 15.633 1.00 98.38 213 LEU A CA 1
ATOM 1615 C C . LEU A 1 213 ? -3.674 -7.300 16.140 1.00 98.38 213 LEU A C 1
ATOM 1617 O O . LEU A 1 213 ? -2.709 -8.053 15.993 1.00 98.38 213 LEU A O 1
ATOM 1621 N N . THR A 1 214 ? -4.771 -7.683 16.778 1.00 98.25 214 THR A N 1
ATOM 1622 C CA . THR A 1 214 ? -4.943 -9.020 17.345 1.00 98.25 214 THR A CA 1
ATOM 1623 C C . THR A 1 214 ? -5.615 -9.948 16.342 1.00 98.25 214 THR A C 1
ATOM 1625 O O . THR A 1 214 ? -6.406 -9.522 15.504 1.00 98.25 214 THR A O 1
ATOM 1628 N N . THR A 1 215 ? -5.368 -11.250 16.459 1.00 97.69 215 THR A N 1
ATOM 1629 C CA . THR A 1 215 ? -6.061 -12.255 15.641 1.00 97.69 215 THR A CA 1
ATOM 1630 C C . THR A 1 215 ? -7.572 -12.247 15.875 1.00 97.69 215 THR A C 1
ATOM 1632 O O . THR A 1 215 ? -8.330 -12.505 14.945 1.00 97.69 215 THR A O 1
ATOM 1635 N N . GLN A 1 216 ? -8.039 -11.900 17.080 1.00 97.75 216 GLN A N 1
ATOM 1636 C CA . GLN A 1 216 ? -9.466 -11.714 17.354 1.00 97.75 216 GLN A CA 1
ATOM 1637 C C . GLN A 1 216 ? -10.047 -10.560 16.527 1.00 97.75 216 GLN A C 1
ATOM 1639 O O . GLN A 1 216 ? -11.052 -10.750 15.848 1.00 97.75 216 GLN A O 1
ATOM 1644 N N . GLU A 1 217 ? -9.386 -9.399 16.522 1.00 98.31 217 GLU A N 1
ATOM 1645 C CA . GLU A 1 217 ? -9.799 -8.247 15.711 1.00 98.31 217 GLU A CA 1
ATOM 1646 C C . GLU A 1 217 ? -9.817 -8.584 14.214 1.00 98.31 217 GLU A C 1
ATOM 1648 O O . GLU A 1 217 ? -10.650 -8.049 13.491 1.00 98.31 217 GLU A O 1
ATOM 1653 N N . ILE A 1 218 ? -8.949 -9.481 13.732 1.00 98.50 218 ILE A N 1
ATOM 1654 C CA . ILE A 1 218 ? -9.002 -9.975 12.347 1.00 98.50 218 ILE A CA 1
ATOM 1655 C C . ILE A 1 218 ? -10.184 -10.932 12.126 1.00 98.50 218 ILE A C 1
ATOM 1657 O O . ILE A 1 218 ? -10.888 -10.813 11.124 1.00 98.50 218 ILE A O 1
ATOM 1661 N N . ASN A 1 219 ? -10.456 -11.839 13.066 1.00 97.25 219 ASN A N 1
ATOM 1662 C CA . ASN A 1 219 ? -11.600 -12.755 12.993 1.00 97.25 219 ASN A CA 1
ATOM 1663 C C . ASN A 1 219 ? -12.949 -12.021 12.978 1.00 97.25 219 ASN A C 1
ATOM 1665 O O . ASN A 1 219 ? -13.858 -12.416 12.249 1.00 97.25 219 ASN A O 1
ATOM 1669 N N . GLU A 1 220 ? -13.070 -10.911 13.706 1.00 97.94 220 GLU A N 1
ATOM 1670 C CA . GLU A 1 220 ? -14.254 -10.040 13.676 1.00 97.94 220 GLU A CA 1
ATOM 1671 C C . GLU A 1 220 ? -14.531 -9.464 12.271 1.00 97.94 220 GLU A C 1
ATOM 1673 O O . GLU A 1 220 ? -15.669 -9.117 11.949 1.00 97.94 220 GLU A O 1
ATOM 1678 N N . GLN A 1 221 ? -13.521 -9.435 11.392 1.00 97.94 221 GLN A N 1
ATOM 1679 C CA . GLN A 1 221 ? -13.625 -8.959 10.010 1.00 97.94 221 GLN A CA 1
ATOM 1680 C C . GLN A 1 221 ? -13.958 -10.063 8.999 1.00 97.94 221 GLN A C 1
ATOM 1682 O O . GLN A 1 221 ? -14.021 -9.786 7.798 1.00 97.94 221 GLN A O 1
ATOM 1687 N N . TYR A 1 222 ? -14.229 -11.295 9.455 1.00 97.56 222 TYR A N 1
ATOM 1688 C CA . TYR A 1 222 ? -14.514 -12.447 8.591 1.00 97.56 222 TYR A CA 1
ATOM 1689 C C . TYR A 1 222 ? -15.555 -12.144 7.509 1.00 97.56 222 TYR A C 1
ATOM 1691 O O . TYR A 1 222 ? -15.351 -12.486 6.349 1.00 97.56 222 TYR A O 1
ATOM 1699 N N . ARG A 1 223 ? -16.641 -11.437 7.851 1.00 97.75 223 ARG A N 1
ATOM 1700 C CA . ARG A 1 223 ? -17.677 -11.062 6.877 1.00 97.75 223 ARG A CA 1
ATOM 1701 C C . ARG A 1 223 ? -17.111 -10.250 5.709 1.00 97.75 223 ARG A C 1
ATOM 1703 O O . ARG A 1 223 ? -17.422 -10.546 4.560 1.00 97.75 223 ARG A O 1
ATOM 1710 N N . TYR A 1 224 ? -16.301 -9.229 5.983 1.00 97.81 224 TYR A N 1
ATOM 1711 C CA . TYR A 1 224 ? -15.734 -8.371 4.939 1.00 97.81 224 TYR A CA 1
ATOM 1712 C C . TYR A 1 224 ? -14.701 -9.115 4.096 1.00 97.81 224 TYR A C 1
ATOM 1714 O O . TYR A 1 224 ? -14.648 -8.921 2.883 1.00 97.81 224 TYR A O 1
ATOM 1722 N N . ILE A 1 225 ? -13.945 -10.018 4.722 1.00 98.31 225 ILE A N 1
ATOM 1723 C CA . ILE A 1 225 ? -13.014 -10.919 4.042 1.00 98.31 225 ILE A CA 1
ATOM 1724 C C . ILE A 1 225 ? -13.778 -11.851 3.095 1.00 98.31 225 ILE A C 1
ATOM 1726 O 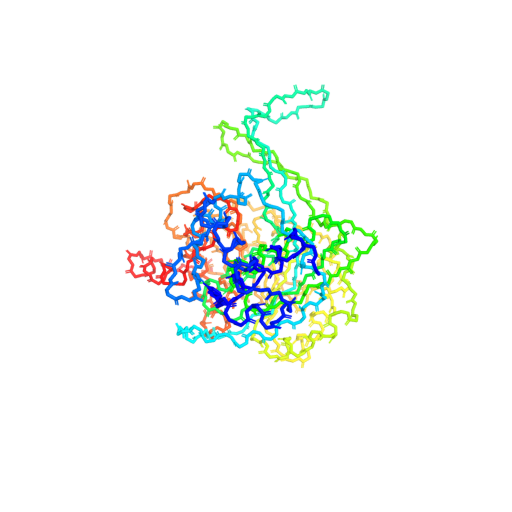O . ILE A 1 225 ? -13.509 -11.855 1.894 1.00 98.31 225 ILE A O 1
ATOM 1730 N N . ALA A 1 226 ? -14.781 -12.572 3.600 1.00 97.25 226 ALA A N 1
ATOM 1731 C CA . ALA A 1 226 ? -15.594 -13.520 2.840 1.00 97.25 226 ALA A CA 1
ATOM 1732 C C . ALA A 1 226 ? -16.396 -12.852 1.712 1.00 97.25 226 ALA A C 1
ATOM 1734 O O . ALA A 1 226 ? -16.609 -13.446 0.656 1.00 97.25 226 ALA A O 1
ATOM 1735 N N . GLU A 1 227 ? -16.816 -11.601 1.891 1.00 96.88 227 GLU A N 1
ATOM 1736 C CA . GLU A 1 227 ? -17.510 -10.838 0.854 1.00 96.88 227 GLU A CA 1
ATOM 1737 C C . GLU A 1 227 ? -16.570 -10.177 -0.168 1.00 96.88 227 GLU A C 1
ATOM 1739 O O . GLU A 1 227 ? -17.060 -9.715 -1.198 1.00 96.88 227 GLU A O 1
ATOM 1744 N N . SER A 1 228 ? -15.263 -10.088 0.096 1.00 98.06 228 SER A N 1
ATOM 1745 C CA . SER A 1 228 ? -14.308 -9.442 -0.813 1.00 98.06 228 SER A CA 1
ATOM 1746 C C . SER A 1 228 ? -13.993 -10.290 -2.049 1.00 98.06 228 SER A C 1
ATOM 1748 O O . SER A 1 228 ? -14.158 -11.512 -2.042 1.00 98.06 228 SER A O 1
ATOM 1750 N N . ASP A 1 229 ? -13.528 -9.637 -3.113 1.00 98.25 229 ASP A N 1
ATOM 1751 C CA . ASP A 1 229 ? -12.945 -10.296 -4.288 1.00 98.25 229 ASP A CA 1
ATOM 1752 C C . ASP A 1 229 ? -11.414 -10.371 -4.158 1.00 98.25 229 ASP A C 1
ATOM 1754 O O . ASP A 1 229 ? -10.788 -11.371 -4.517 1.00 98.25 229 ASP A O 1
ATOM 1758 N N . VAL A 1 230 ? -10.815 -9.306 -3.609 1.00 98.75 230 VAL A N 1
ATOM 1759 C CA . VAL A 1 230 ? -9.370 -9.165 -3.405 1.00 98.75 230 VAL A CA 1
ATOM 1760 C C . VAL A 1 230 ? -9.081 -8.722 -1.978 1.00 98.75 230 VAL A C 1
ATOM 1762 O O . VAL A 1 230 ? -9.688 -7.778 -1.466 1.00 98.75 230 VAL A O 1
ATOM 1765 N N . MET A 1 231 ? -8.098 -9.368 -1.366 1.00 98.81 231 MET A N 1
ATOM 1766 C CA . MET A 1 231 ? -7.500 -8.971 -0.101 1.00 98.81 231 MET A CA 1
ATOM 1767 C C . MET A 1 231 ? -6.161 -8.304 -0.381 1.00 98.81 231 MET A C 1
ATOM 1769 O O . MET A 1 231 ? -5.315 -8.881 -1.060 1.00 98.81 231 MET A O 1
ATOM 1773 N N . LEU A 1 232 ? -5.980 -7.090 0.130 1.00 98.88 232 LEU A N 1
ATOM 1774 C CA . LEU A 1 232 ? -4.773 -6.294 -0.060 1.00 98.88 232 LEU A CA 1
ATOM 1775 C C . LEU A 1 232 ? -4.114 -6.023 1.289 1.00 98.88 232 LEU A C 1
ATOM 1777 O O . LEU A 1 232 ? -4.777 -5.573 2.223 1.00 98.88 232 LEU A O 1
ATOM 1781 N N . MET A 1 233 ? -2.813 -6.273 1.383 1.00 98.69 233 MET A N 1
ATOM 1782 C CA . MET A 1 233 ? -2.037 -5.993 2.588 1.00 98.69 233 MET A CA 1
ATOM 1783 C C . MET A 1 233 ? -0.620 -5.513 2.279 1.00 98.69 233 MET A C 1
ATOM 1785 O O . MET A 1 233 ? -0.119 -5.666 1.160 1.00 98.69 233 MET A O 1
ATOM 1789 N N . GLN A 1 234 ? 0.020 -4.942 3.298 1.00 98.00 234 GLN A N 1
ATOM 1790 C CA . GLN A 1 234 ? 1.420 -4.517 3.284 1.00 98.00 234 GLN A CA 1
ATOM 1791 C C . GLN A 1 234 ? 2.139 -5.013 4.545 1.00 98.00 234 GLN A C 1
ATOM 1793 O O . GLN A 1 234 ? 1.547 -5.717 5.358 1.00 98.00 234 GLN A O 1
ATOM 1798 N N . LEU A 1 235 ? 3.412 -4.653 4.729 1.00 96.75 235 LEU A N 1
ATOM 1799 C CA . LEU A 1 235 ? 4.231 -5.122 5.856 1.00 96.75 235 LEU A CA 1
ATOM 1800 C C . LEU A 1 235 ? 4.389 -4.078 6.976 1.00 96.75 235 LEU A C 1
ATOM 1802 O O . LEU A 1 235 ? 5.367 -4.099 7.717 1.00 96.75 235 LEU A O 1
ATOM 1806 N N . GLU A 1 236 ? 3.423 -3.165 7.114 1.00 95.75 236 GLU A N 1
ATOM 1807 C CA . GLU A 1 236 ? 3.383 -2.160 8.194 1.00 95.75 236 GLU A CA 1
ATOM 1808 C C . GLU A 1 236 ? 2.470 -2.555 9.368 1.00 95.75 236 GLU A C 1
ATOM 1810 O O . GLU A 1 236 ? 2.181 -1.733 10.235 1.00 95.75 236 GLU A O 1
ATOM 1815 N N . THR A 1 237 ? 2.021 -3.809 9.412 1.00 97.00 237 THR A N 1
ATOM 1816 C CA . THR A 1 237 ? 1.274 -4.392 10.536 1.00 97.00 237 THR A CA 1
ATOM 1817 C C . THR A 1 237 ? 1.974 -5.647 11.047 1.00 97.00 237 THR A C 1
ATOM 1819 O O . THR A 1 237 ? 2.849 -6.200 10.380 1.00 97.00 237 THR A O 1
ATOM 1822 N N . ASN A 1 238 ? 1.590 -6.132 12.227 1.00 96.69 238 ASN A N 1
ATOM 1823 C CA . ASN A 1 238 ? 2.226 -7.306 12.817 1.00 96.69 238 ASN A CA 1
ATOM 1824 C C . ASN A 1 238 ? 1.937 -8.606 12.048 1.00 96.69 238 ASN A C 1
ATOM 1826 O O . ASN A 1 238 ? 0.871 -8.792 11.454 1.00 96.69 238 ASN A O 1
ATOM 1830 N N . ILE A 1 239 ? 2.910 -9.519 12.084 1.00 96.19 239 ILE A N 1
ATOM 1831 C CA . ILE A 1 239 ? 2.906 -10.754 11.295 1.00 96.19 239 ILE A CA 1
ATOM 1832 C C . ILE A 1 239 ? 1.754 -11.690 11.672 1.00 96.19 239 ILE A C 1
ATOM 1834 O O . ILE A 1 239 ? 1.216 -12.377 10.808 1.00 96.19 239 ILE A O 1
ATOM 1838 N N . GLU A 1 240 ? 1.329 -11.694 12.936 1.00 97.75 240 GLU A N 1
ATOM 1839 C CA . GLU A 1 240 ? 0.226 -12.526 13.421 1.00 97.75 240 GLU A CA 1
ATOM 1840 C C . GLU A 1 240 ? -1.105 -12.093 12.797 1.00 97.75 240 GLU A C 1
ATOM 1842 O O . GLU A 1 240 ? -1.893 -12.940 12.378 1.00 97.75 240 GLU A O 1
ATOM 1847 N N . ALA A 1 241 ? -1.335 -10.780 12.677 1.00 98.25 241 ALA A N 1
ATOM 1848 C CA . ALA A 1 241 ? -2.518 -10.239 12.018 1.00 98.25 241 ALA A CA 1
ATOM 1849 C C . ALA A 1 241 ? -2.519 -10.560 10.516 1.00 98.25 2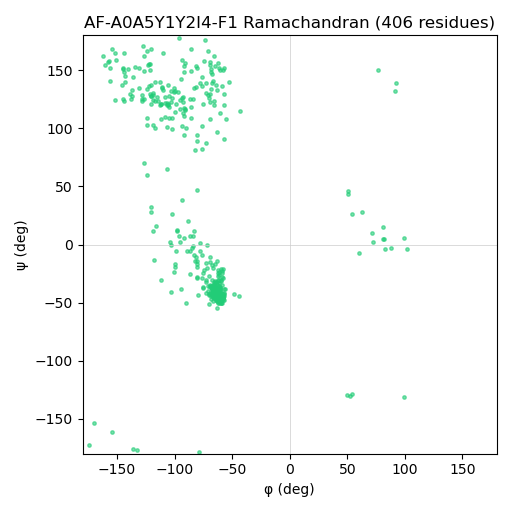41 ALA A C 1
ATOM 1851 O O . ALA A 1 241 ? -3.535 -11.010 9.987 1.00 98.25 241 ALA A O 1
ATOM 1852 N N . LEU A 1 242 ? -1.372 -10.396 9.844 1.00 98.44 242 LEU A N 1
ATOM 1853 C CA . LEU A 1 242 ? -1.213 -10.750 8.429 1.00 98.44 242 LEU A CA 1
ATOM 1854 C C . LEU A 1 242 ? -1.459 -12.243 8.185 1.00 98.44 242 LEU A C 1
ATOM 1856 O O . LEU A 1 242 ? -2.199 -12.606 7.275 1.00 98.44 242 LEU A O 1
ATOM 1860 N N . THR A 1 243 ? -0.886 -13.104 9.027 1.00 98.50 243 THR A N 1
ATOM 1861 C CA . THR A 1 243 ? -1.040 -14.563 8.938 1.00 98.50 243 THR A CA 1
ATOM 1862 C C . THR A 1 243 ? -2.503 -14.970 9.088 1.00 98.50 243 THR A C 1
ATOM 1864 O O . THR A 1 243 ? -3.010 -15.759 8.292 1.00 98.50 243 THR A O 1
ATOM 1867 N N . GLU A 1 244 ? -3.212 -14.405 10.070 1.00 98.75 244 GLU A N 1
ATOM 1868 C CA . GLU A 1 244 ? -4.627 -14.717 10.278 1.00 98.75 244 GLU A CA 1
ATOM 1869 C C . GLU A 1 244 ? -5.507 -14.196 9.138 1.00 98.75 244 GLU A C 1
ATOM 1871 O O . GLU A 1 244 ? -6.416 -14.889 8.680 1.00 98.75 244 GLU A O 1
ATOM 1876 N N . PHE A 1 245 ? -5.202 -13.007 8.617 1.00 98.69 245 PHE A N 1
ATOM 1877 C CA . PHE A 1 245 ? -5.907 -12.436 7.473 1.00 98.69 245 PHE A CA 1
ATOM 1878 C C . PHE A 1 245 ? -5.736 -13.318 6.230 1.00 98.69 245 PHE A C 1
ATOM 1880 O O . PHE A 1 245 ? -6.722 -13.696 5.600 1.00 98.69 245 PHE A O 1
ATOM 1887 N N . ILE A 1 246 ? -4.507 -13.746 5.933 1.00 98.62 246 ILE A N 1
ATOM 1888 C CA . ILE A 1 246 ? -4.198 -14.699 4.857 1.00 98.62 246 ILE A CA 1
ATOM 1889 C C . ILE A 1 246 ? -4.954 -16.017 5.054 1.00 98.62 246 ILE A C 1
ATOM 1891 O O . ILE A 1 246 ? -5.573 -16.518 4.113 1.00 98.62 246 ILE A O 1
ATOM 1895 N N . ARG A 1 247 ? -4.959 -16.569 6.275 1.00 98.62 247 ARG A N 1
ATOM 1896 C CA . ARG A 1 247 ? -5.651 -17.826 6.591 1.00 98.62 247 ARG A CA 1
ATOM 1897 C C . ARG A 1 247 ? -7.144 -17.749 6.261 1.00 98.62 247 ARG A C 1
ATOM 1899 O O . ARG A 1 247 ? -7.664 -18.650 5.600 1.00 98.62 247 ARG A O 1
ATOM 1906 N N . LEU A 1 248 ? -7.820 -16.681 6.690 1.00 98.62 248 LEU A N 1
ATOM 1907 C CA . LEU A 1 248 ? -9.239 -16.453 6.393 1.00 98.62 248 LEU A CA 1
ATOM 1908 C C . LEU A 1 248 ? -9.481 -16.260 4.890 1.00 98.62 248 LEU A C 1
ATOM 1910 O O . LEU A 1 248 ? -10.439 -16.803 4.345 1.00 98.62 248 LEU A O 1
ATOM 1914 N N . GLY A 1 249 ? -8.584 -15.553 4.201 1.00 98.31 249 GLY A N 1
ATOM 1915 C CA . GLY A 1 249 ? -8.644 -15.385 2.751 1.00 98.31 249 GLY A CA 1
ATOM 1916 C C . GLY A 1 249 ? -8.567 -16.693 1.980 1.00 98.31 249 GLY A C 1
ATOM 1917 O O . GLY A 1 249 ? -9.374 -16.937 1.083 1.00 98.31 249 GLY A O 1
ATOM 1918 N N . LYS A 1 250 ? -7.637 -17.570 2.367 1.00 98.00 250 LYS A N 1
ATOM 1919 C CA . LYS A 1 250 ? -7.484 -18.900 1.766 1.00 98.00 250 LYS A CA 1
ATOM 1920 C C . LYS A 1 250 ? -8.714 -19.770 1.988 1.00 98.00 250 LYS A C 1
ATOM 1922 O O . LYS A 1 250 ? -9.141 -20.446 1.057 1.00 98.00 250 LYS A O 1
ATOM 1927 N N . GLN A 1 251 ? -9.294 -19.733 3.189 1.00 97.69 251 GLN A N 1
ATOM 1928 C CA . GLN A 1 251 ? -10.518 -20.474 3.507 1.00 97.69 251 GLN A CA 1
ATOM 1929 C C . GLN A 1 251 ? -11.669 -20.107 2.555 1.00 97.69 251 GLN A C 1
ATOM 1931 O O . GLN A 1 251 ? -12.413 -20.980 2.119 1.00 97.69 251 GLN A O 1
ATOM 1936 N N . GLU A 1 252 ? -11.765 -18.830 2.185 1.00 97.81 252 GLU A N 1
ATOM 1937 C CA . GLU A 1 252 ? -12.815 -18.300 1.310 1.00 97.81 252 GLU A CA 1
ATOM 1938 C C . GLU A 1 252 ? -12.380 -18.167 -0.163 1.00 97.81 252 GLU A C 1
ATOM 1940 O O . GLU A 1 252 ? -13.070 -17.523 -0.958 1.00 97.81 252 GLU A O 1
ATOM 1945 N N . ASN A 1 253 ? -11.242 -18.769 -0.538 1.00 97.19 253 ASN A N 1
ATOM 1946 C CA . ASN A 1 253 ? -10.653 -18.738 -1.884 1.00 97.19 253 ASN A CA 1
ATOM 1947 C C . ASN A 1 253 ? -10.519 -17.319 -2.473 1.00 97.19 253 ASN A C 1
ATOM 1949 O O . ASN A 1 253 ? -10.846 -17.079 -3.639 1.00 97.19 253 ASN A O 1
ATOM 1953 N N . LYS A 1 254 ? -10.068 -16.359 -1.662 1.00 97.81 254 LYS A N 1
ATOM 1954 C CA . LYS A 1 254 ? -9.857 -14.967 -2.084 1.00 97.81 254 LYS A CA 1
ATOM 1955 C C . LYS A 1 254 ? -8.530 -14.784 -2.796 1.00 97.81 254 LYS A C 1
ATOM 1957 O O . LYS A 1 254 ? -7.580 -15.507 -2.522 1.00 97.81 254 LYS A O 1
ATOM 1962 N N . THR A 1 255 ? -8.465 -13.778 -3.671 1.00 98.50 255 THR A N 1
ATOM 1963 C CA . THR A 1 255 ? -7.187 -13.346 -4.252 1.00 98.50 255 THR A CA 1
ATOM 1964 C C . THR A 1 255 ? -6.408 -12.553 -3.210 1.00 98.50 255 THR A C 1
ATOM 1966 O O . THR A 1 255 ? -6.880 -11.511 -2.754 1.00 98.50 255 THR A O 1
ATOM 1969 N N . ILE A 1 256 ? -5.213 -13.018 -2.864 1.00 98.75 256 ILE A N 1
ATOM 1970 C CA . ILE A 1 256 ? -4.338 -12.414 -1.859 1.00 98.75 256 ILE A CA 1
ATOM 1971 C C . ILE A 1 256 ? -3.221 -11.632 -2.559 1.00 98.75 256 ILE A C 1
ATOM 1973 O O . ILE A 1 256 ? -2.314 -12.211 -3.165 1.00 98.75 256 ILE A O 1
ATOM 1977 N N . LEU A 1 257 ? -3.295 -10.304 -2.467 1.00 98.88 257 LEU A N 1
ATOM 1978 C CA . LEU A 1 257 ? -2.321 -9.356 -3.001 1.00 98.88 257 LEU A CA 1
ATOM 1979 C C . LEU A 1 257 ? -1.482 -8.764 -1.860 1.00 98.88 257 LEU A C 1
ATOM 1981 O O . LEU A 1 257 ? -2.011 -8.111 -0.958 1.00 98.88 257 LEU A O 1
ATOM 1985 N N . LEU A 1 258 ? -0.166 -8.962 -1.923 1.00 98.75 258 LEU A N 1
ATOM 1986 C CA . LEU A 1 258 ? 0.790 -8.425 -0.957 1.00 98.75 258 LEU A CA 1
ATOM 1987 C C . LEU A 1 258 ? 1.712 -7.404 -1.623 1.00 98.75 258 LEU A C 1
ATOM 1989 O O . LEU A 1 258 ? 2.464 -7.740 -2.537 1.00 98.75 258 LEU A O 1
ATOM 1993 N N . ASN A 1 259 ? 1.740 -6.188 -1.087 1.00 98.69 259 ASN A N 1
ATOM 1994 C CA . ASN A 1 259 ? 2.842 -5.265 -1.329 1.00 98.69 259 ASN A CA 1
ATOM 1995 C C . ASN A 1 259 ? 3.898 -5.448 -0.224 1.00 98.69 259 ASN A C 1
ATOM 1997 O O . ASN A 1 259 ? 3.625 -5.099 0.924 1.00 98.69 259 ASN A O 1
ATOM 2001 N N . PRO A 1 260 ? 5.094 -5.996 -0.515 1.00 97.44 260 PRO A N 1
ATOM 2002 C CA . PRO A 1 260 ? 6.070 -6.383 0.506 1.00 97.44 260 PRO A CA 1
ATOM 2003 C C . PRO A 1 260 ? 6.892 -5.189 1.029 1.00 97.44 260 PRO A C 1
ATOM 2005 O O . PRO A 1 260 ? 8.116 -5.262 1.134 1.00 97.44 260 PRO A O 1
ATOM 2008 N N . ALA A 1 261 ? 6.206 -4.093 1.357 1.00 94.06 261 ALA A N 1
ATOM 2009 C CA . ALA A 1 261 ? 6.781 -2.816 1.747 1.00 94.06 261 ALA A CA 1
ATOM 2010 C C . ALA A 1 261 ? 6.328 -2.398 3.163 1.00 94.06 261 ALA A C 1
ATOM 2012 O O . ALA A 1 261 ? 5.131 -2.486 3.457 1.00 94.06 261 ALA A O 1
ATOM 2013 N N . PRO A 1 262 ? 7.236 -1.869 4.006 1.00 91.81 262 PRO A N 1
ATOM 2014 C CA . PRO A 1 262 ? 8.691 -1.966 3.873 1.00 91.81 262 PRO A CA 1
ATOM 2015 C C . PRO A 1 262 ? 9.154 -3.425 4.012 1.00 91.81 262 PRO A C 1
ATOM 2017 O O . PRO A 1 262 ? 8.503 -4.237 4.667 1.00 91.81 262 PRO A O 1
ATOM 2020 N N . TYR A 1 263 ? 10.291 -3.772 3.410 1.00 93.75 263 TYR A N 1
ATOM 2021 C CA . TYR A 1 263 ? 10.798 -5.140 3.491 1.00 93.75 263 TYR A CA 1
ATOM 2022 C C . TYR A 1 263 ? 11.135 -5.545 4.937 1.00 93.75 263 TYR A C 1
ATOM 2024 O O . TYR A 1 263 ? 11.857 -4.850 5.652 1.00 93.75 263 TYR A O 1
ATOM 2032 N N . THR A 1 264 ? 10.685 -6.736 5.333 1.00 93.62 264 THR A N 1
ATOM 2033 C CA . THR A 1 264 ? 11.108 -7.431 6.554 1.00 93.62 264 THR A CA 1
ATOM 2034 C C . THR A 1 264 ? 11.342 -8.903 6.246 1.00 93.62 264 THR A C 1
ATOM 2036 O O . THR A 1 264 ? 10.590 -9.509 5.487 1.00 93.62 264 THR A O 1
ATOM 2039 N N . LYS A 1 265 ? 12.344 -9.523 6.883 1.00 93.69 265 LYS A N 1
ATOM 2040 C CA . LYS A 1 265 ? 12.642 -10.958 6.707 1.00 93.69 265 LYS A CA 1
ATOM 2041 C C . LYS A 1 265 ? 11.462 -11.866 7.073 1.00 93.69 265 LYS A C 1
ATOM 2043 O O . LYS A 1 265 ? 11.364 -12.973 6.548 1.00 93.69 265 LYS A O 1
ATOM 2048 N N . GLN A 1 266 ? 10.553 -11.392 7.929 1.00 92.19 266 GLN A N 1
ATOM 2049 C CA . GLN A 1 266 ? 9.360 -12.140 8.333 1.00 92.19 266 GLN A CA 1
ATOM 2050 C C . GLN A 1 266 ? 8.423 -12.446 7.156 1.00 92.19 266 GLN A C 1
ATOM 2052 O O . GLN A 1 266 ? 7.680 -13.422 7.218 1.00 92.19 266 GLN A O 1
ATOM 2057 N N . VAL A 1 267 ? 8.500 -11.679 6.058 1.00 95.06 267 VAL A N 1
ATOM 2058 C CA . VAL A 1 267 ? 7.687 -11.909 4.854 1.00 95.06 267 VAL A CA 1
ATOM 2059 C C . VAL A 1 267 ? 7.887 -13.304 4.267 1.00 95.06 267 VAL A C 1
ATOM 2061 O O . VAL A 1 267 ? 6.961 -13.858 3.686 1.00 95.06 267 VAL A O 1
ATOM 2064 N N . THR A 1 268 ? 9.070 -13.900 4.458 1.00 92.88 268 THR A N 1
ATOM 2065 C CA . THR A 1 268 ? 9.406 -15.229 3.925 1.00 92.88 268 THR A CA 1
ATOM 2066 C C . THR A 1 268 ? 8.461 -16.321 4.430 1.00 92.88 268 THR A C 1
ATOM 2068 O O . THR A 1 268 ? 8.191 -17.266 3.697 1.00 92.88 268 THR A O 1
ATOM 2071 N N . HIS A 1 269 ? 7.885 -16.155 5.626 1.00 93.12 269 HIS A N 1
ATOM 2072 C CA . HIS A 1 269 ? 6.894 -17.071 6.199 1.00 93.12 269 HIS A CA 1
ATOM 2073 C C . HIS A 1 269 ? 5.516 -16.992 5.529 1.00 93.12 269 HIS A C 1
ATOM 2075 O O . HIS A 1 269 ? 4.703 -17.889 5.725 1.00 93.12 269 HIS A O 1
ATOM 2081 N N . LEU A 1 270 ? 5.243 -15.933 4.761 1.00 96.25 270 LEU A N 1
ATOM 2082 C CA . LEU A 1 270 ? 3.946 -15.701 4.123 1.00 96.25 270 LEU A CA 1
ATOM 2083 C C . LEU A 1 270 ? 3.930 -16.084 2.639 1.00 96.25 270 LEU A C 1
ATOM 2085 O O . LEU A 1 270 ? 2.860 -16.323 2.092 1.00 96.25 270 LEU A O 1
ATOM 2089 N N . LEU A 1 271 ? 5.091 -16.115 1.971 1.00 96.19 271 LEU A N 1
ATOM 2090 C CA . LEU A 1 271 ? 5.187 -16.104 0.502 1.00 96.19 271 LEU A CA 1
ATOM 2091 C C . LEU A 1 271 ? 4.418 -17.235 -0.195 1.00 96.19 271 LEU A C 1
ATOM 2093 O O . LEU A 1 271 ? 3.792 -16.987 -1.223 1.00 96.19 271 LEU A O 1
ATOM 2097 N N . SER A 1 272 ? 4.410 -18.447 0.364 1.00 96.19 272 SER A N 1
ATOM 2098 C CA . SER A 1 272 ? 3.704 -19.597 -0.225 1.00 96.19 272 SER A CA 1
ATOM 2099 C C . SER A 1 272 ? 2.183 -19.436 -0.274 1.00 96.19 272 SER A C 1
ATOM 2101 O O . SER A 1 272 ? 1.502 -20.175 -0.983 1.00 96.19 272 SER A O 1
ATOM 2103 N N . ASP A 1 273 ? 1.651 -18.487 0.492 1.00 97.06 273 ASP A N 1
ATOM 2104 C CA . ASP A 1 273 ? 0.223 -18.238 0.639 1.00 97.06 273 ASP A CA 1
ATOM 2105 C C . ASP A 1 273 ? -0.250 -17.005 -0.144 1.00 97.06 273 ASP A C 1
ATOM 2107 O O . ASP A 1 273 ? -1.430 -16.661 -0.103 1.00 97.06 273 ASP A O 1
ATOM 2111 N N . ILE A 1 274 ? 0.656 -16.351 -0.877 1.00 98.19 274 ILE A N 1
ATOM 2112 C CA . ILE A 1 274 ? 0.375 -15.142 -1.650 1.00 98.19 274 ILE A CA 1
ATOM 2113 C C . ILE A 1 274 ? 0.093 -15.490 -3.117 1.00 98.19 274 ILE A C 1
ATOM 2115 O O . ILE A 1 274 ? 0.869 -16.183 -3.781 1.00 98.19 274 ILE A O 1
ATOM 2119 N N . ASP A 1 275 ? -0.994 -14.948 -3.670 1.00 98.19 275 ASP A N 1
ATOM 2120 C CA . ASP A 1 275 ? -1.306 -15.107 -5.094 1.00 98.19 275 ASP A CA 1
ATOM 2121 C C . ASP A 1 275 ? -0.501 -14.143 -5.964 1.00 98.19 275 ASP A C 1
ATOM 2123 O O . ASP A 1 275 ? -0.004 -14.519 -7.028 1.00 98.19 275 ASP A O 1
ATOM 2127 N N . ILE A 1 276 ? -0.404 -12.885 -5.533 1.00 98.69 276 ILE A N 1
ATOM 2128 C CA . ILE A 1 276 ? 0.269 -11.819 -6.271 1.00 98.69 276 ILE A CA 1
ATOM 2129 C C . ILE A 1 276 ? 1.110 -11.002 -5.294 1.00 98.69 276 ILE A C 1
ATOM 2131 O O . ILE A 1 276 ? 0.596 -10.512 -4.290 1.00 98.69 276 ILE A O 1
ATOM 2135 N N . ILE A 1 277 ? 2.394 -10.823 -5.604 1.00 98.75 277 ILE A N 1
ATOM 2136 C CA . ILE A 1 277 ? 3.292 -9.945 -4.846 1.00 98.75 277 ILE A CA 1
ATOM 2137 C C . ILE A 1 277 ? 3.796 -8.797 -5.724 1.00 98.75 277 ILE A C 1
ATOM 2139 O O . ILE A 1 277 ? 4.104 -9.006 -6.899 1.00 98.75 277 ILE A O 1
ATOM 2143 N N . THR A 1 278 ? 3.881 -7.591 -5.164 1.00 98.75 278 THR A N 1
ATOM 2144 C CA . THR A 1 278 ? 4.199 -6.349 -5.899 1.00 98.75 278 THR A CA 1
ATOM 2145 C C . THR A 1 278 ? 5.416 -5.598 -5.336 1.00 98.75 278 THR A C 1
ATOM 2147 O O . THR A 1 278 ? 5.279 -4.460 -4.871 1.00 98.75 278 THR A O 1
ATOM 2150 N N . PRO A 1 279 ? 6.615 -6.207 -5.305 1.00 98.38 279 PRO A N 1
ATOM 2151 C CA . PRO A 1 279 ? 7.809 -5.514 -4.833 1.00 98.38 279 PRO A CA 1
ATOM 2152 C C . PRO A 1 279 ? 8.234 -4.385 -5.788 1.00 98.38 279 PRO A C 1
ATOM 2154 O O . PRO A 1 279 ? 8.038 -4.463 -7.003 1.00 98.38 279 PRO A O 1
ATOM 2157 N N . ASN A 1 280 ? 8.875 -3.346 -5.260 1.00 97.25 280 ASN A N 1
ATOM 2158 C CA . ASN A 1 280 ? 9.765 -2.496 -6.064 1.00 97.25 280 ASN A CA 1
ATOM 2159 C C . ASN A 1 280 ? 11.138 -3.167 -6.274 1.00 97.25 280 ASN A C 1
ATOM 2161 O O . ASN A 1 280 ? 11.376 -4.285 -5.820 1.00 97.25 280 ASN A O 1
ATOM 2165 N N . GLU A 1 281 ? 12.056 -2.492 -6.964 1.00 97.12 281 GLU A N 1
ATOM 2166 C CA . GLU A 1 281 ? 13.411 -2.997 -7.235 1.00 97.12 281 GLU A CA 1
ATOM 2167 C C . GLU A 1 281 ? 14.183 -3.346 -5.957 1.00 97.12 281 GLU A C 1
ATOM 2169 O O . GLU A 1 281 ? 14.824 -4.394 -5.880 1.00 97.12 281 GLU A O 1
ATOM 2174 N N . THR A 1 282 ? 14.089 -2.502 -4.931 1.00 95.38 282 THR A N 1
ATOM 2175 C CA . THR A 1 282 ? 14.766 -2.697 -3.646 1.00 95.38 282 THR A CA 1
ATOM 2176 C C . THR A 1 282 ? 14.211 -3.912 -2.899 1.00 95.38 282 THR A C 1
ATOM 2178 O O . THR A 1 282 ? 14.965 -4.788 -2.480 1.00 95.38 282 THR A O 1
ATOM 2181 N N . GLU A 1 283 ? 12.891 -4.015 -2.781 1.00 97.50 283 GLU A N 1
ATOM 2182 C CA . GLU A 1 283 ? 12.198 -5.132 -2.132 1.00 97.50 283 GLU A CA 1
ATOM 2183 C C . GLU A 1 283 ? 12.415 -6.444 -2.892 1.00 97.50 283 GLU A C 1
ATOM 2185 O O . GLU A 1 283 ? 12.672 -7.478 -2.278 1.00 97.50 283 GLU A O 1
ATOM 2190 N N . ALA A 1 284 ? 12.377 -6.412 -4.227 1.00 98.06 284 ALA A N 1
ATOM 2191 C CA . ALA A 1 284 ? 12.655 -7.574 -5.064 1.00 98.06 284 ALA A CA 1
ATOM 2192 C C . ALA A 1 284 ? 14.115 -8.019 -4.924 1.00 98.06 284 ALA A C 1
ATOM 2194 O O . ALA A 1 284 ? 14.384 -9.222 -4.879 1.00 98.06 284 ALA A O 1
ATOM 2195 N N . SER A 1 285 ? 15.049 -7.073 -4.786 1.00 98.00 285 SER A N 1
ATOM 2196 C CA . SER A 1 285 ? 16.455 -7.380 -4.512 1.00 98.00 285 SER A CA 1
ATOM 2197 C C . SER A 1 285 ? 16.621 -8.056 -3.151 1.00 98.00 285 SER A C 1
ATOM 2199 O O . SER A 1 285 ? 17.318 -9.062 -3.048 1.00 98.00 285 SER A O 1
ATOM 2201 N N . PHE A 1 286 ? 15.925 -7.579 -2.115 1.00 97.38 286 PHE A N 1
ATOM 2202 C CA . PHE A 1 286 ? 15.953 -8.217 -0.797 1.00 97.38 286 PHE A CA 1
ATOM 2203 C C . PHE A 1 286 ? 15.314 -9.610 -0.777 1.00 97.38 286 PHE A C 1
ATOM 2205 O O . PHE A 1 286 ? 15.835 -10.502 -0.110 1.00 97.38 286 PHE A O 1
ATOM 2212 N N . LEU A 1 287 ? 14.215 -9.807 -1.509 1.00 97.12 287 LEU A N 1
ATOM 2213 C CA . LEU A 1 287 ? 13.520 -11.094 -1.594 1.00 97.12 287 LEU A CA 1
ATOM 2214 C C . LEU A 1 287 ? 14.301 -12.143 -2.398 1.00 97.12 287 LEU A C 1
ATOM 2216 O O . LEU A 1 287 ? 14.243 -13.324 -2.071 1.00 97.12 287 LEU A O 1
ATOM 2220 N N . SER A 1 288 ? 14.997 -11.726 -3.458 1.00 97.06 288 SER A N 1
ATOM 2221 C CA . SER A 1 288 ? 15.682 -12.635 -4.390 1.00 97.06 288 SER A CA 1
ATOM 2222 C C . SER A 1 288 ? 17.186 -12.776 -4.150 1.00 97.06 288 SER A C 1
ATOM 2224 O O . SER A 1 288 ? 17.800 -13.716 -4.651 1.00 97.06 288 SER A O 1
ATOM 2226 N N . GLY A 1 289 ? 17.802 -11.827 -3.438 1.00 97.25 289 GLY A N 1
ATOM 2227 C CA . GLY A 1 289 ? 19.257 -11.699 -3.343 1.00 97.25 289 GLY A CA 1
ATOM 2228 C C . GLY A 1 289 ? 19.931 -11.197 -4.629 1.00 97.25 289 GLY A C 1
ATOM 2229 O O . GLY A 1 289 ? 21.156 -11.245 -4.723 1.00 97.25 289 GLY A O 1
ATOM 2230 N N . VAL A 1 290 ? 19.167 -10.736 -5.626 1.00 97.69 290 VAL A N 1
ATOM 2231 C CA . VAL A 1 290 ? 19.682 -10.210 -6.900 1.00 97.69 290 VAL A CA 1
ATOM 2232 C C . VAL A 1 290 ? 19.564 -8.693 -6.912 1.00 97.69 290 VAL A C 1
ATOM 2234 O O . VAL A 1 290 ? 18.458 -8.171 -6.874 1.00 97.69 290 VAL A O 1
ATOM 2237 N N . THR A 1 291 ? 20.684 -7.981 -7.021 1.00 96.94 291 THR A N 1
ATOM 2238 C CA . THR A 1 291 ? 20.665 -6.533 -7.274 1.00 96.94 291 THR A CA 1
ATOM 2239 C C . THR A 1 291 ? 20.087 -6.260 -8.659 1.00 96.94 291 THR A C 1
ATOM 2241 O O . THR A 1 291 ? 20.613 -6.765 -9.647 1.00 96.94 291 THR A O 1
ATOM 2244 N N . ILE A 1 292 ? 19.026 -5.457 -8.733 1.00 95.81 292 ILE A N 1
ATOM 2245 C CA . ILE A 1 292 ? 18.358 -5.129 -9.997 1.00 95.81 292 ILE A CA 1
ATOM 2246 C C . ILE A 1 292 ? 18.930 -3.839 -10.582 1.00 95.81 292 ILE A C 1
ATOM 2248 O O . ILE A 1 292 ? 18.726 -2.760 -10.029 1.00 95.81 292 ILE A O 1
ATOM 2252 N N . THR A 1 293 ? 19.619 -3.944 -11.719 1.00 92.81 293 THR A N 1
ATOM 2253 C CA . THR A 1 293 ? 20.118 -2.782 -12.475 1.00 92.81 293 THR A CA 1
ATOM 2254 C C . THR A 1 293 ? 19.402 -2.613 -13.815 1.00 92.81 293 THR A C 1
ATOM 2256 O O . THR A 1 293 ? 19.156 -1.485 -14.265 1.00 92.81 293 THR A O 1
ATOM 2259 N N . ASP A 1 294 ? 18.965 -3.724 -14.407 1.00 92.62 294 ASP A N 1
ATOM 2260 C CA . ASP A 1 294 ? 18.251 -3.762 -15.677 1.00 92.62 294 ASP A CA 1
ATOM 2261 C C . ASP A 1 294 ? 17.032 -4.713 -15.668 1.00 92.62 294 ASP A C 1
ATOM 2263 O O . ASP A 1 294 ? 16.637 -5.290 -14.651 1.00 92.62 294 ASP A O 1
ATOM 2267 N N . ILE A 1 295 ? 16.393 -4.849 -16.833 1.00 92.12 295 ILE A N 1
ATOM 2268 C CA . ILE A 1 295 ? 15.220 -5.711 -17.028 1.00 92.12 295 ILE A CA 1
ATOM 2269 C C . ILE A 1 295 ? 15.564 -7.204 -16.862 1.00 92.12 295 ILE A C 1
ATOM 2271 O O . ILE A 1 295 ? 14.724 -7.970 -16.381 1.00 92.12 295 ILE A O 1
ATOM 2275 N N . ASN A 1 296 ? 16.770 -7.634 -17.242 1.00 93.06 296 ASN A N 1
ATOM 2276 C CA . ASN A 1 296 ? 17.192 -9.031 -17.133 1.00 93.06 296 ASN A CA 1
ATOM 2277 C C . ASN A 1 296 ? 17.419 -9.427 -15.673 1.00 93.06 296 ASN A C 1
ATOM 2279 O O . ASN A 1 296 ? 16.992 -10.510 -15.264 1.00 93.06 296 ASN A O 1
ATOM 2283 N N . ASP A 1 297 ? 18.015 -8.540 -14.874 1.00 95.69 297 ASP A N 1
ATOM 2284 C CA . ASP A 1 297 ? 18.123 -8.725 -13.427 1.00 95.69 297 ASP A CA 1
ATOM 2285 C C . ASP A 1 297 ? 16.735 -8.825 -12.794 1.00 95.69 297 ASP A C 1
ATOM 2287 O O . ASP A 1 297 ? 16.479 -9.732 -12.002 1.00 95.69 297 ASP A O 1
ATOM 2291 N N . GLY A 1 298 ? 15.808 -7.949 -13.200 1.00 95.88 298 GLY A N 1
ATOM 2292 C CA . GLY A 1 298 ? 14.414 -7.999 -12.764 1.00 95.88 298 GLY A CA 1
ATOM 2293 C C . GLY A 1 298 ? 13.744 -9.339 -13.093 1.00 95.88 298 GLY A C 1
ATOM 2294 O O . GLY A 1 298 ? 13.126 -9.953 -12.225 1.00 95.88 298 GLY A O 1
ATOM 2295 N N . LYS A 1 299 ? 13.927 -9.858 -14.314 1.00 95.12 299 LYS A N 1
ATOM 2296 C CA . LYS A 1 299 ? 13.444 -11.193 -14.716 1.00 95.12 299 LYS A CA 1
ATOM 2297 C C . LYS A 1 299 ? 14.039 -12.300 -13.841 1.00 95.12 299 LYS A C 1
ATOM 2299 O O . LYS A 1 299 ? 13.314 -13.179 -13.375 1.00 95.12 299 LYS A O 1
ATOM 2304 N N . LYS A 1 300 ? 15.349 -12.255 -13.584 1.00 96.06 300 LYS A N 1
ATOM 2305 C CA . LYS A 1 300 ? 16.038 -13.219 -12.714 1.00 96.06 300 LYS A CA 1
ATOM 2306 C C . LYS A 1 300 ? 15.500 -13.166 -11.282 1.00 96.06 300 LYS A C 1
ATOM 2308 O O . LYS A 1 300 ? 15.182 -14.213 -10.722 1.00 96.06 300 LYS A O 1
ATOM 2313 N N . ALA A 1 301 ? 15.354 -11.967 -10.721 1.00 97.44 301 ALA A N 1
ATOM 2314 C CA . ALA A 1 301 ? 14.794 -11.747 -9.393 1.00 97.44 301 ALA A CA 1
ATOM 2315 C C . ALA A 1 301 ? 13.362 -12.288 -9.296 1.00 97.44 301 ALA A C 1
ATOM 2317 O O . ALA A 1 301 ? 13.052 -13.052 -8.384 1.00 97.44 301 ALA A O 1
ATOM 2318 N N . GLY A 1 302 ? 12.509 -11.970 -10.274 1.00 96.88 302 GLY A N 1
ATOM 2319 C CA . GLY A 1 302 ? 11.129 -12.450 -10.328 1.00 96.88 302 GLY A CA 1
ATOM 2320 C C . GLY A 1 302 ? 11.030 -13.974 -10.354 1.00 96.88 302 GLY A C 1
ATOM 2321 O O . GLY A 1 302 ? 10.244 -14.547 -9.603 1.00 96.88 302 GLY A O 1
ATOM 2322 N N . ASN A 1 303 ? 11.882 -14.642 -11.138 1.00 95.12 303 ASN A N 1
ATOM 2323 C CA . ASN A 1 303 ? 11.936 -16.105 -11.187 1.00 95.12 303 ASN A CA 1
ATOM 2324 C C . ASN A 1 303 ? 12.359 -16.736 -9.854 1.00 95.12 303 ASN A C 1
ATOM 2326 O O . ASN A 1 303 ? 11.804 -17.763 -9.473 1.00 95.12 303 ASN A O 1
ATOM 2330 N N . ILE A 1 304 ? 13.302 -16.129 -9.127 1.00 96.25 304 ILE A N 1
ATOM 2331 C CA . ILE A 1 304 ? 13.690 -16.596 -7.786 1.00 96.25 304 ILE A CA 1
ATOM 2332 C C . ILE A 1 304 ? 12.529 -16.416 -6.802 1.00 96.25 304 ILE A C 1
ATOM 2334 O O . ILE A 1 304 ? 12.223 -17.326 -6.040 1.00 96.25 304 ILE A O 1
ATOM 2338 N N . ILE A 1 305 ? 11.829 -15.280 -6.845 1.00 96.94 305 ILE A N 1
ATOM 2339 C CA . ILE A 1 305 ? 10.692 -15.016 -5.948 1.00 96.94 305 ILE A CA 1
ATOM 2340 C C . ILE A 1 305 ? 9.541 -16.002 -6.205 1.00 96.94 305 ILE A C 1
ATOM 2342 O O . ILE A 1 305 ? 8.918 -16.473 -5.254 1.00 96.94 305 ILE A O 1
ATOM 2346 N N . LEU A 1 306 ? 9.285 -16.371 -7.467 1.00 96.75 306 LEU A N 1
ATOM 2347 C CA . LEU A 1 306 ? 8.305 -17.409 -7.816 1.00 96.75 306 LEU A CA 1
ATOM 2348 C C . LEU A 1 306 ? 8.640 -18.768 -7.176 1.00 96.75 306 LEU A C 1
ATOM 2350 O O . LEU A 1 306 ? 7.736 -19.492 -6.763 1.00 96.75 306 LEU A O 1
ATOM 2354 N N . GLN A 1 307 ? 9.927 -19.113 -7.041 1.00 95.12 307 GLN A N 1
ATOM 2355 C CA . GLN A 1 307 ? 10.356 -20.365 -6.399 1.00 95.12 307 GLN A CA 1
ATOM 2356 C C . GLN A 1 307 ? 10.050 -20.403 -4.893 1.00 95.12 307 GLN A C 1
ATOM 2358 O O . GLN A 1 307 ? 9.977 -21.487 -4.320 1.00 95.12 307 GLN A O 1
ATOM 2363 N N . SER A 1 308 ? 9.795 -19.251 -4.265 1.00 93.56 308 SER A N 1
ATOM 2364 C CA . SER A 1 308 ? 9.364 -19.152 -2.864 1.00 93.56 308 SER A CA 1
ATOM 2365 C C . SER A 1 308 ? 7.877 -19.477 -2.648 1.00 93.56 308 SER A C 1
ATOM 2367 O O . SER A 1 308 ? 7.394 -19.405 -1.520 1.00 93.56 308 SER A O 1
ATOM 2369 N N . GLY A 1 309 ? 7.141 -19.827 -3.710 1.00 93.25 309 GLY A N 1
ATOM 2370 C CA . GLY A 1 309 ? 5.755 -20.303 -3.643 1.00 93.25 309 GLY A CA 1
ATOM 2371 C C . GLY A 1 309 ? 4.686 -19.272 -4.017 1.00 93.25 309 GLY A C 1
ATOM 2372 O O . GLY A 1 309 ? 3.515 -19.636 -4.106 1.00 93.25 309 GLY A O 1
ATOM 2373 N N . VAL A 1 310 ? 5.066 -18.019 -4.292 1.00 95.88 310 VAL A N 1
ATOM 2374 C CA . VAL A 1 310 ? 4.132 -17.002 -4.803 1.00 95.88 310 VAL A CA 1
ATOM 2375 C C . VAL A 1 310 ? 3.693 -17.377 -6.218 1.00 95.88 310 VAL A C 1
ATOM 2377 O O . VAL A 1 310 ? 4.516 -17.775 -7.043 1.00 95.88 310 VAL A O 1
ATOM 2380 N N . LYS A 1 311 ? 2.409 -17.204 -6.553 1.00 94.94 311 LYS A N 1
ATOM 2381 C CA . LYS A 1 311 ? 1.912 -17.586 -7.890 1.00 94.94 311 LYS A CA 1
ATOM 2382 C C . LYS A 1 311 ? 2.330 -16.609 -8.992 1.00 94.94 311 LYS A C 1
ATOM 2384 O O . LYS A 1 311 ? 2.583 -17.046 -10.116 1.00 94.94 311 LYS A O 1
ATOM 2389 N N . LYS A 1 312 ? 2.353 -15.302 -8.702 1.00 97.81 312 LYS A N 1
ATOM 2390 C CA . LYS A 1 312 ? 2.693 -14.233 -9.656 1.00 97.81 312 LYS A CA 1
ATOM 2391 C C . LYS A 1 312 ? 3.477 -13.106 -8.987 1.00 97.81 312 LYS A C 1
ATOM 2393 O O . LYS A 1 312 ? 3.140 -12.679 -7.884 1.00 97.81 312 LYS A O 1
ATOM 2398 N N . VAL A 1 313 ? 4.480 -12.581 -9.683 1.00 98.56 313 VAL A N 1
ATOM 2399 C CA . VAL A 1 313 ? 5.332 -11.489 -9.192 1.00 98.56 313 VAL A CA 1
ATOM 2400 C C . VAL A 1 313 ? 5.227 -10.303 -10.138 1.00 98.56 313 VAL A C 1
ATOM 2402 O O . VAL A 1 313 ? 5.423 -10.456 -11.339 1.00 98.56 313 VAL A O 1
ATOM 2405 N N . ILE A 1 314 ? 4.933 -9.119 -9.604 1.00 98.69 314 ILE A N 1
ATOM 2406 C CA . ILE A 1 314 ? 4.908 -7.861 -10.353 1.00 98.69 314 ILE A CA 1
ATOM 2407 C C . ILE A 1 314 ? 5.982 -6.944 -9.777 1.00 98.69 314 ILE A C 1
ATOM 2409 O O . ILE A 1 314 ? 5.773 -6.314 -8.746 1.00 98.69 314 ILE A O 1
ATOM 2413 N N . ILE A 1 315 ? 7.135 -6.856 -10.434 1.00 98.56 315 ILE A N 1
ATOM 2414 C CA . ILE A 1 315 ? 8.215 -5.967 -9.993 1.00 98.56 315 ILE A CA 1
ATOM 2415 C C . ILE A 1 315 ? 7.971 -4.584 -10.586 1.00 98.56 315 ILE A C 1
ATOM 2417 O O . ILE A 1 315 ? 7.955 -4.435 -11.808 1.00 98.56 315 ILE A O 1
ATOM 2421 N N . THR A 1 316 ? 7.777 -3.573 -9.743 1.00 97.88 316 THR A N 1
ATOM 2422 C CA . THR A 1 316 ? 7.671 -2.174 -10.188 1.00 97.88 316 THR A CA 1
ATOM 2423 C C . THR A 1 316 ? 9.064 -1.570 -10.376 1.00 97.88 316 THR A C 1
ATOM 2425 O O . THR A 1 316 ? 9.943 -1.760 -9.542 1.00 97.88 316 THR A O 1
ATOM 2428 N N . LEU A 1 317 ? 9.266 -0.859 -11.490 1.00 95.56 317 LEU A N 1
ATOM 2429 C CA . LEU A 1 317 ? 10.552 -0.313 -11.952 1.00 95.56 317 LEU A CA 1
ATOM 2430 C C . LEU A 1 317 ? 10.501 1.224 -12.093 1.00 95.56 317 LEU A C 1
ATOM 2432 O O . LEU A 1 317 ? 11.068 1.804 -13.026 1.00 95.56 317 LEU A O 1
ATOM 2436 N N . GLY A 1 318 ? 9.710 1.886 -11.242 1.00 91.75 318 GLY A N 1
ATOM 2437 C CA . GLY A 1 318 ? 9.469 3.330 -11.301 1.00 91.75 318 GLY A CA 1
ATOM 2438 C C . GLY A 1 318 ? 8.977 3.795 -12.678 1.00 91.75 318 GLY A C 1
ATOM 2439 O O . GLY A 1 318 ? 8.049 3.224 -13.255 1.00 91.75 318 GLY A O 1
ATOM 2440 N N . ALA A 1 319 ? 9.636 4.812 -13.240 1.00 91.69 319 ALA A N 1
ATOM 2441 C CA . ALA A 1 319 ? 9.316 5.362 -14.560 1.00 91.69 319 ALA A CA 1
ATOM 2442 C C . ALA A 1 319 ? 9.505 4.362 -15.719 1.00 91.69 319 ALA A C 1
ATOM 2444 O O . ALA A 1 319 ? 9.011 4.600 -16.820 1.00 91.69 319 ALA A O 1
ATOM 2445 N N . ARG A 1 320 ? 10.187 3.228 -15.493 1.00 93.25 320 ARG A N 1
ATOM 2446 C CA . ARG A 1 320 ? 10.339 2.167 -16.499 1.00 93.25 320 ARG A CA 1
ATOM 2447 C C . ARG A 1 320 ? 9.116 1.254 -16.578 1.00 93.25 320 ARG A C 1
ATOM 2449 O O . ARG A 1 320 ? 9.024 0.489 -17.529 1.00 93.25 320 ARG A O 1
ATOM 2456 N N . GLY A 1 321 ? 8.165 1.324 -15.649 1.00 95.12 321 GLY A N 1
ATOM 2457 C CA . GLY A 1 321 ? 6.961 0.490 -15.664 1.00 95.12 321 GLY A CA 1
ATOM 2458 C C . GLY A 1 321 ? 7.072 -0.704 -14.728 1.00 95.12 321 GLY A C 1
ATOM 2459 O O . GLY A 1 321 ? 7.397 -0.537 -13.556 1.00 95.12 321 GLY A O 1
ATOM 2460 N N . SER A 1 322 ? 6.753 -1.902 -15.211 1.00 97.69 322 SER A N 1
ATOM 2461 C CA . SER A 1 322 ? 6.752 -3.110 -14.381 1.00 97.69 322 SER A CA 1
ATOM 2462 C C . SER A 1 322 ? 7.054 -4.386 -15.164 1.00 97.69 322 SER A C 1
ATOM 2464 O O . SER A 1 322 ? 6.880 -4.442 -16.383 1.00 97.69 322 SER A O 1
ATOM 2466 N N . LEU A 1 323 ? 7.490 -5.418 -14.443 1.00 97.81 323 LEU A N 1
ATOM 2467 C CA . LEU A 1 323 ? 7.664 -6.776 -14.946 1.00 97.81 323 LEU A CA 1
ATOM 2468 C C . LEU A 1 323 ? 6.652 -7.702 -14.288 1.00 97.81 323 LEU A C 1
ATOM 2470 O O . LEU A 1 323 ? 6.686 -7.869 -13.073 1.00 97.81 323 LEU A O 1
ATOM 2474 N N . LEU A 1 324 ? 5.799 -8.343 -15.083 1.00 97.94 324 LEU A N 1
ATOM 2475 C CA . LEU A 1 324 ? 4.984 -9.467 -14.635 1.00 97.94 324 LEU A CA 1
ATOM 2476 C C . LEU A 1 324 ? 5.751 -10.762 -14.896 1.00 97.94 324 LEU A C 1
ATOM 2478 O O . LEU A 1 324 ? 5.986 -11.116 -16.050 1.00 97.94 324 LEU A O 1
ATOM 2482 N N . CYS A 1 325 ? 6.107 -11.472 -13.833 1.00 96.75 325 CYS A N 1
ATOM 2483 C CA . CYS A 1 325 ? 6.684 -12.807 -13.881 1.00 96.75 325 CYS A CA 1
ATOM 2484 C C . CYS A 1 325 ? 5.626 -13.819 -13.428 1.00 96.75 325 CYS A C 1
ATOM 2486 O O . CYS A 1 325 ? 5.128 -13.758 -12.301 1.00 96.75 325 CYS A O 1
ATOM 2488 N N . GLU A 1 326 ? 5.292 -14.757 -14.308 1.00 91.50 326 GLU A N 1
ATOM 2489 C CA . GLU A 1 326 ? 4.384 -15.866 -14.029 1.00 91.50 326 GLU A CA 1
ATOM 2490 C C . GLU A 1 326 ? 4.872 -17.121 -14.762 1.00 91.50 326 GLU A C 1
ATOM 2492 O O . GLU A 1 326 ? 5.050 -17.126 -15.980 1.00 91.50 326 GLU A O 1
ATOM 2497 N N . HIS A 1 327 ? 5.099 -18.209 -14.022 1.00 81.56 327 HIS A N 1
ATOM 2498 C CA . HIS A 1 327 ? 5.603 -19.470 -14.585 1.00 81.56 327 HIS A CA 1
ATOM 2499 C C . HIS A 1 327 ? 6.880 -19.246 -15.430 1.00 81.56 327 HIS A C 1
ATOM 2501 O O . HIS A 1 327 ? 7.810 -18.592 -14.972 1.00 81.56 327 HIS A O 1
ATOM 2507 N N . ALA A 1 328 ? 6.935 -19.772 -16.659 1.00 76.62 328 ALA A N 1
ATOM 2508 C CA . ALA A 1 328 ? 8.038 -19.585 -17.606 1.00 76.62 328 ALA A CA 1
ATOM 2509 C C . ALA A 1 328 ? 7.873 -18.332 -18.493 1.00 76.62 328 ALA A C 1
ATOM 2511 O O . ALA A 1 328 ? 8.430 -18.274 -19.592 1.00 76.62 328 ALA A O 1
ATOM 2512 N N . ARG A 1 329 ? 7.054 -17.359 -18.070 1.00 89.38 329 ARG A N 1
ATOM 2513 C CA . ARG A 1 329 ? 6.765 -16.145 -18.832 1.00 89.38 329 ARG A CA 1
ATOM 2514 C C . ARG A 1 329 ? 7.114 -14.887 -18.048 1.00 89.38 329 ARG A C 1
ATOM 2516 O O . ARG A 1 329 ? 6.735 -14.730 -16.889 1.00 89.38 329 ARG A O 1
ATOM 2523 N N . THR A 1 330 ? 7.749 -13.944 -18.736 1.00 94.12 330 THR A N 1
ATOM 2524 C CA . THR A 1 330 ? 7.960 -12.587 -18.241 1.00 94.12 330 THR A CA 1
ATOM 2525 C C . THR A 1 330 ? 7.453 -11.568 -19.252 1.00 94.12 330 THR A C 1
ATOM 2527 O O . THR A 1 330 ? 7.847 -11.563 -20.419 1.00 94.12 330 THR A O 1
ATOM 2530 N N . LEU A 1 331 ? 6.571 -10.683 -18.795 1.00 95.81 331 LEU A N 1
ATOM 2531 C CA . LEU A 1 331 ? 6.062 -9.562 -19.571 1.00 95.81 331 LEU A CA 1
ATOM 2532 C C . LEU A 1 331 ? 6.597 -8.253 -19.021 1.00 95.81 331 LEU A C 1
ATOM 2534 O O . LEU A 1 331 ? 6.503 -7.991 -17.826 1.00 95.81 331 LEU A O 1
ATOM 2538 N N . TYR A 1 332 ? 7.080 -7.408 -19.919 1.00 96.19 332 TYR A N 1
ATOM 2539 C CA . TYR A 1 332 ? 7.402 -6.026 -19.628 1.00 96.19 332 TYR A CA 1
ATOM 2540 C C . TYR A 1 332 ? 6.222 -5.127 -19.994 1.00 96.19 332 TYR A C 1
ATOM 2542 O O . TYR A 1 332 ? 5.722 -5.146 -21.123 1.00 96.19 332 TYR A O 1
ATOM 2550 N N . ILE A 1 333 ? 5.767 -4.349 -19.016 1.00 95.81 333 ILE A N 1
ATOM 2551 C CA . ILE A 1 333 ? 4.636 -3.434 -19.137 1.00 95.81 333 ILE A CA 1
ATOM 2552 C C . ILE A 1 333 ? 5.166 -2.020 -18.873 1.00 95.81 333 ILE A C 1
ATOM 2554 O O . ILE A 1 333 ? 5.419 -1.683 -17.711 1.00 95.81 333 ILE A O 1
ATOM 2558 N N . PRO A 1 334 ? 5.362 -1.200 -19.923 1.00 93.56 334 PRO A N 1
ATOM 2559 C CA . PRO A 1 334 ? 5.866 0.164 -19.787 1.00 93.56 334 PRO A CA 1
ATOM 2560 C C . PRO A 1 334 ? 4.996 1.032 -18.873 1.00 93.56 334 PRO A C 1
ATOM 2562 O O . PRO A 1 334 ? 3.782 0.830 -18.769 1.00 93.56 334 PRO A O 1
ATOM 2565 N N . ALA A 1 335 ? 5.603 2.033 -18.235 1.00 92.62 335 ALA A N 1
ATOM 2566 C CA . ALA A 1 335 ? 4.846 3.058 -17.524 1.00 92.62 335 ALA A CA 1
ATOM 2567 C C . ALA A 1 335 ? 4.085 3.956 -18.509 1.00 92.62 335 ALA A C 1
ATOM 2569 O O . ALA A 1 335 ? 4.494 4.148 -19.656 1.00 92.62 335 ALA A O 1
ATOM 2570 N N . TRP A 1 336 ? 2.993 4.551 -18.037 1.00 92.88 336 TRP A N 1
ATOM 2571 C CA . TRP A 1 336 ? 2.356 5.659 -18.745 1.00 92.88 336 TRP A CA 1
ATOM 2572 C C . TRP A 1 336 ? 3.169 6.937 -18.542 1.00 92.88 336 TRP A C 1
ATOM 2574 O O . TRP A 1 336 ? 3.720 7.161 -17.463 1.00 92.88 336 TRP A O 1
ATOM 2584 N N . SER A 1 337 ? 3.231 7.780 -19.573 1.00 89.44 337 SER A N 1
ATOM 2585 C CA . SER A 1 337 ? 3.945 9.054 -19.485 1.00 89.44 337 SER A CA 1
ATOM 2586 C C . SER A 1 337 ? 3.215 10.003 -18.533 1.00 89.44 337 SER A C 1
ATOM 2588 O O . SER A 1 337 ? 1.989 10.141 -18.612 1.00 89.44 337 SER A O 1
ATOM 2590 N N . ALA A 1 338 ? 3.975 10.644 -17.646 1.00 90.88 338 ALA A N 1
ATOM 2591 C CA . ALA A 1 338 ? 3.471 11.562 -16.635 1.00 90.88 338 ALA A CA 1
ATOM 2592 C C . ALA A 1 338 ? 4.440 12.720 -16.390 1.00 90.88 338 ALA A C 1
ATOM 2594 O O . ALA A 1 338 ? 5.657 12.569 -16.517 1.00 90.88 338 ALA A O 1
ATOM 2595 N N . VAL A 1 339 ? 3.887 13.866 -15.992 1.00 88.69 339 VAL A N 1
ATOM 2596 C CA . VAL A 1 339 ? 4.663 15.017 -15.510 1.00 88.69 339 VAL A CA 1
ATOM 2597 C C . VAL A 1 339 ? 4.789 14.909 -13.993 1.00 88.69 339 VAL A C 1
ATOM 2599 O O . VAL A 1 339 ? 3.892 15.315 -13.258 1.00 88.69 339 VAL A O 1
ATOM 2602 N N . VAL A 1 340 ? 5.891 14.321 -13.529 1.00 87.94 340 VAL A N 1
ATOM 2603 C CA . VAL A 1 340 ? 6.100 14.030 -12.105 1.00 87.94 340 VAL A CA 1
ATOM 2604 C C . VAL A 1 340 ? 6.215 15.329 -11.306 1.00 87.94 340 VAL A C 1
ATOM 2606 O O . VAL A 1 340 ? 7.102 16.142 -11.560 1.00 87.94 340 VAL A O 1
ATOM 2609 N N . LYS A 1 341 ? 5.312 15.511 -10.340 1.00 86.75 341 LYS A N 1
ATOM 2610 C CA . LYS A 1 341 ? 5.388 16.552 -9.307 1.00 86.75 341 LYS A CA 1
ATOM 2611 C C . LYS A 1 341 ? 5.845 15.982 -7.973 1.00 86.75 341 LYS A C 1
ATOM 2613 O O . LYS A 1 341 ? 6.632 16.622 -7.291 1.00 86.75 341 LYS A O 1
ATOM 2618 N N . ASP A 1 342 ? 5.345 14.803 -7.620 1.00 82.88 342 ASP A N 1
ATOM 2619 C CA . ASP A 1 342 ? 5.676 14.107 -6.381 1.00 82.88 342 ASP A CA 1
ATOM 2620 C C . ASP A 1 342 ? 5.526 12.597 -6.605 1.00 82.88 342 ASP A C 1
ATOM 2622 O O . ASP A 1 342 ? 4.483 12.133 -7.054 1.00 82.88 342 ASP A O 1
ATOM 2626 N N . ALA A 1 343 ? 6.572 11.816 -6.340 1.00 84.50 343 ALA A N 1
ATOM 2627 C CA . ALA A 1 343 ? 6.526 10.360 -6.487 1.00 84.50 343 ALA A CA 1
ATOM 2628 C C . ALA A 1 343 ? 5.999 9.645 -5.227 1.00 84.50 343 ALA A C 1
ATOM 2630 O O . ALA A 1 343 ? 5.817 8.421 -5.241 1.00 84.50 343 ALA A O 1
ATOM 2631 N N . ALA A 1 344 ? 5.758 10.378 -4.135 1.00 84.88 344 ALA A N 1
ATOM 2632 C CA . ALA A 1 344 ? 5.258 9.817 -2.893 1.00 84.88 344 ALA A CA 1
ATOM 2633 C C . ALA A 1 344 ? 3.908 9.114 -3.111 1.00 84.88 344 ALA A C 1
ATOM 2635 O O . ALA A 1 344 ? 3.026 9.594 -3.819 1.00 84.88 344 ALA A O 1
ATOM 2636 N N . GLY A 1 345 ? 3.752 7.928 -2.521 1.00 88.88 345 GLY A N 1
ATOM 2637 C CA . GLY A 1 345 ? 2.527 7.135 -2.647 1.00 88.88 345 GLY A CA 1
ATOM 2638 C C . GLY A 1 345 ? 2.307 6.471 -4.014 1.00 88.88 345 GLY A C 1
ATOM 2639 O O . GLY A 1 345 ? 1.315 5.765 -4.164 1.00 88.88 345 GLY A O 1
ATOM 2640 N N . ALA A 1 346 ? 3.211 6.595 -4.998 1.00 93.56 346 ALA A N 1
ATOM 2641 C CA . ALA A 1 346 ? 3.039 5.971 -6.320 1.00 93.56 346 ALA A CA 1
ATOM 2642 C C . ALA A 1 346 ? 2.851 4.442 -6.250 1.00 93.56 346 ALA A C 1
ATOM 2644 O O . ALA A 1 346 ? 1.997 3.878 -6.937 1.00 93.56 346 ALA A O 1
ATOM 2645 N N . GLY A 1 347 ? 3.623 3.771 -5.388 1.00 95.94 347 GLY A N 1
ATOM 2646 C CA . GLY A 1 347 ? 3.488 2.333 -5.140 1.00 95.94 347 GLY A CA 1
ATOM 2647 C C . GLY A 1 347 ? 2.158 1.967 -4.474 1.00 95.94 347 GLY A C 1
ATOM 2648 O O . GLY A 1 347 ? 1.540 0.968 -4.842 1.00 95.94 347 GLY A O 1
ATOM 2649 N N . ASP A 1 348 ? 1.671 2.798 -3.552 1.00 97.50 348 ASP A N 1
ATOM 2650 C CA . ASP A 1 348 ? 0.372 2.599 -2.902 1.00 97.50 348 ASP A CA 1
ATOM 2651 C C . ASP A 1 348 ? -0.782 2.819 -3.894 1.00 97.50 348 ASP A C 1
ATOM 2653 O O . ASP A 1 348 ? -1.720 2.022 -3.970 1.00 97.50 348 ASP A O 1
ATOM 2657 N N . ALA A 1 349 ? -0.669 3.854 -4.728 1.00 98.06 349 ALA A N 1
ATOM 2658 C CA . ALA A 1 349 ? -1.592 4.149 -5.813 1.00 98.06 349 ALA A CA 1
ATOM 2659 C C . ALA A 1 349 ? -1.686 2.974 -6.799 1.00 98.06 349 ALA A C 1
ATOM 2661 O O . ALA A 1 349 ? -2.787 2.541 -7.148 1.00 98.06 349 ALA A O 1
ATOM 2662 N N . PHE A 1 350 ? -0.538 2.415 -7.201 1.00 98.62 350 PHE A N 1
ATOM 2663 C CA . PHE A 1 350 ? -0.471 1.233 -8.058 1.00 98.62 350 PHE A CA 1
ATOM 2664 C C . PHE A 1 350 ? -1.176 0.032 -7.414 1.00 98.62 350 PHE A C 1
ATOM 2666 O O . PHE A 1 350 ? -2.041 -0.580 -8.036 1.00 98.62 350 PHE A O 1
ATOM 2673 N N . ASN A 1 351 ? -0.860 -0.288 -6.159 1.00 98.88 351 ASN A N 1
ATOM 2674 C CA . ASN A 1 351 ? -1.402 -1.463 -5.473 1.00 98.88 351 ASN A CA 1
ATOM 2675 C C . ASN A 1 351 ? -2.913 -1.389 -5.236 1.00 98.88 351 ASN A C 1
ATOM 2677 O O . ASN A 1 351 ? -3.630 -2.345 -5.539 1.00 98.88 351 ASN A O 1
ATOM 2681 N N . GLY A 1 352 ? -3.418 -0.248 -4.761 1.00 98.69 352 GLY A N 1
ATOM 2682 C CA . GLY A 1 352 ? -4.857 -0.064 -4.579 1.00 98.69 352 GLY A CA 1
ATOM 2683 C C . GLY A 1 352 ? -5.619 -0.122 -5.905 1.00 98.69 352 GLY A C 1
ATOM 2684 O O . GLY A 1 352 ? -6.665 -0.768 -6.000 1.00 98.69 352 GLY A O 1
ATOM 2685 N N . ALA A 1 353 ? -5.076 0.485 -6.964 1.00 98.62 353 ALA A N 1
ATOM 2686 C CA . ALA A 1 353 ? -5.684 0.444 -8.291 1.00 98.62 353 ALA A CA 1
ATOM 2687 C C . ALA A 1 353 ? -5.627 -0.949 -8.940 1.00 98.62 353 ALA A C 1
ATOM 2689 O O . ALA A 1 353 ? -6.590 -1.343 -9.602 1.00 98.62 353 ALA A O 1
ATOM 2690 N N . LEU A 1 354 ? -4.544 -1.703 -8.722 1.00 98.88 354 LEU A N 1
ATOM 2691 C CA . LEU A 1 354 ? -4.411 -3.095 -9.150 1.00 98.88 354 LEU A CA 1
ATOM 2692 C C . LEU A 1 354 ? -5.471 -3.963 -8.469 1.00 98.88 354 LEU A C 1
ATOM 2694 O O . LEU A 1 354 ? -6.220 -4.657 -9.157 1.00 98.88 354 LEU A O 1
ATOM 2698 N N . ALA A 1 355 ? -5.598 -3.862 -7.142 1.00 98.81 355 ALA A N 1
ATOM 2699 C CA . ALA A 1 355 ? -6.623 -4.575 -6.384 1.00 98.81 355 ALA A CA 1
ATOM 2700 C C . ALA A 1 355 ? -8.034 -4.240 -6.882 1.00 98.81 355 ALA A C 1
ATOM 2702 O O . ALA A 1 355 ? -8.847 -5.136 -7.100 1.00 98.81 355 ALA A O 1
ATOM 2703 N N . ALA A 1 356 ? -8.318 -2.959 -7.131 1.00 98.56 356 ALA A N 1
ATOM 2704 C CA . ALA A 1 356 ? -9.610 -2.523 -7.647 1.00 98.56 356 ALA A CA 1
ATOM 2705 C C . ALA A 1 356 ? -9.898 -3.021 -9.071 1.00 98.56 356 ALA A C 1
ATOM 2707 O O . ALA A 1 356 ? -11.049 -3.302 -9.403 1.00 98.56 356 ALA A O 1
ATOM 2708 N N . ALA A 1 357 ? -8.891 -3.112 -9.942 1.00 98.38 357 ALA A N 1
ATOM 2709 C CA . ALA A 1 357 ? -9.062 -3.665 -11.284 1.00 98.38 357 ALA A CA 1
ATOM 2710 C C . ALA A 1 357 ? -9.301 -5.183 -11.250 1.00 98.38 357 ALA A C 1
ATOM 2712 O O . ALA A 1 357 ? -10.220 -5.662 -11.913 1.00 98.38 357 ALA A O 1
ATOM 2713 N N . LEU A 1 358 ? -8.549 -5.913 -10.423 1.00 98.50 358 LEU A N 1
ATOM 2714 C CA . LEU A 1 358 ? -8.731 -7.352 -10.216 1.00 98.50 358 LEU A CA 1
ATOM 2715 C C . LEU A 1 358 ? -10.093 -7.677 -9.590 1.00 98.50 358 LEU A C 1
ATOM 2717 O O . LEU A 1 358 ? -10.788 -8.567 -10.068 1.00 98.50 358 LEU A O 1
ATOM 2721 N N . ALA A 1 359 ? -10.537 -6.902 -8.597 1.00 98.12 359 ALA A N 1
ATOM 2722 C CA . ALA A 1 359 ? -11.863 -7.059 -7.994 1.00 98.12 359 ALA A CA 1
ATOM 2723 C C . ALA A 1 359 ? -13.002 -6.825 -9.005 1.00 98.12 359 ALA A C 1
ATOM 2725 O O . ALA A 1 359 ? -14.082 -7.400 -8.892 1.00 98.12 359 ALA A O 1
ATOM 2726 N N . ARG A 1 360 ? -12.755 -6.011 -10.039 1.00 96.00 360 ARG A N 1
ATOM 2727 C CA . ARG A 1 360 ? -13.661 -5.812 -11.183 1.00 96.00 360 ARG A CA 1
ATOM 2728 C C . ARG A 1 360 ? -13.521 -6.881 -12.269 1.00 96.00 360 ARG A C 1
ATOM 2730 O O . ARG A 1 360 ? -14.083 -6.700 -13.346 1.00 96.00 360 ARG A O 1
ATOM 2737 N N . GLN A 1 361 ? -12.810 -7.973 -11.988 1.00 95.44 361 GLN A N 1
ATOM 2738 C CA . GLN A 1 361 ? -12.604 -9.108 -12.890 1.00 95.44 361 GLN A CA 1
ATOM 2739 C C . GLN A 1 361 ? -11.849 -8.739 -14.179 1.00 95.44 361 GLN A C 1
ATOM 2741 O O . GLN A 1 361 ? -12.042 -9.369 -15.217 1.00 95.44 361 GLN A O 1
ATOM 2746 N N . ALA A 1 362 ? -10.996 -7.707 -14.140 1.00 95.25 362 ALA A N 1
ATOM 2747 C CA . ALA A 1 362 ? -10.082 -7.433 -15.246 1.00 95.25 362 ALA A CA 1
ATOM 2748 C C . ALA A 1 362 ? -9.031 -8.548 -15.355 1.00 95.25 362 ALA A C 1
ATOM 2750 O O . ALA A 1 362 ? -8.578 -9.081 -14.338 1.00 95.25 362 ALA A O 1
ATOM 2751 N N . ASP A 1 363 ? -8.596 -8.864 -16.577 1.00 95.75 363 ASP A N 1
ATOM 2752 C CA . ASP A 1 363 ? -7.421 -9.711 -16.762 1.00 95.75 363 ASP A CA 1
ATOM 2753 C C . ASP A 1 363 ? -6.183 -9.043 -16.143 1.00 95.75 363 ASP A C 1
ATOM 2755 O O . ASP A 1 363 ? -6.097 -7.817 -16.044 1.00 95.75 363 ASP A O 1
ATOM 2759 N N . LEU A 1 364 ? -5.214 -9.848 -15.703 1.00 96.38 364 LEU A N 1
ATOM 2760 C CA . LEU A 1 364 ? -4.087 -9.341 -14.921 1.00 96.38 364 LEU A CA 1
ATOM 2761 C C . LEU A 1 364 ? -3.253 -8.298 -15.674 1.00 96.38 364 LEU A C 1
ATOM 2763 O O . LEU A 1 364 ? -2.800 -7.326 -15.074 1.00 96.38 364 LEU A O 1
ATOM 2767 N N . VAL A 1 365 ? -3.054 -8.477 -16.980 1.00 96.38 365 VAL A N 1
ATOM 2768 C CA . VAL A 1 365 ? -2.261 -7.543 -17.784 1.00 96.38 365 VAL A CA 1
ATOM 2769 C C . VAL A 1 365 ? -2.990 -6.205 -17.900 1.00 96.38 365 VAL A C 1
ATOM 2771 O O . VAL A 1 365 ? -2.387 -5.165 -17.627 1.00 96.38 365 VAL A O 1
ATOM 2774 N N . ALA A 1 366 ? -4.291 -6.211 -18.203 1.00 96.06 366 ALA A N 1
ATOM 2775 C CA . ALA A 1 366 ? -5.107 -5.001 -18.203 1.00 96.06 366 ALA A CA 1
ATOM 2776 C C . ALA A 1 366 ? -5.187 -4.356 -16.812 1.00 96.06 366 ALA A C 1
ATOM 2778 O O . ALA A 1 366 ? -5.173 -3.129 -16.702 1.00 96.06 366 ALA A O 1
ATOM 2779 N N . ALA A 1 367 ? -5.223 -5.157 -15.743 1.00 98.12 367 ALA A N 1
ATOM 2780 C CA . ALA A 1 367 ? -5.207 -4.669 -14.370 1.00 98.12 367 ALA A CA 1
ATOM 2781 C C . ALA A 1 367 ? -3.889 -3.948 -14.038 1.00 98.12 367 ALA A C 1
ATOM 2783 O O . ALA A 1 367 ? -3.925 -2.865 -13.454 1.00 98.12 367 ALA A O 1
ATOM 2784 N N . ILE A 1 368 ? -2.742 -4.477 -14.479 1.00 98.25 368 ILE A N 1
ATOM 2785 C CA . ILE A 1 368 ? -1.432 -3.822 -14.332 1.00 98.25 368 ILE A CA 1
ATOM 2786 C C . ILE A 1 368 ? -1.359 -2.541 -15.167 1.00 98.25 368 ILE A C 1
ATOM 2788 O O . ILE A 1 368 ? -0.902 -1.510 -14.674 1.00 98.25 368 ILE A O 1
ATOM 2792 N N . GLN A 1 369 ? -1.842 -2.561 -16.412 1.00 97.62 369 GLN A N 1
ATOM 2793 C CA . GLN A 1 369 ? -1.884 -1.358 -17.247 1.00 97.62 369 GLN A CA 1
ATOM 2794 C C . GLN A 1 369 ? -2.770 -0.271 -16.628 1.00 97.62 369 GLN A C 1
ATOM 2796 O O . GLN A 1 369 ? -2.374 0.896 -16.611 1.00 97.62 369 GLN A O 1
ATOM 2801 N N . TYR A 1 370 ? -3.929 -0.645 -16.081 1.00 97.88 370 TYR A N 1
ATOM 2802 C CA . TYR A 1 370 ? -4.820 0.259 -15.355 1.00 97.88 370 TYR A CA 1
ATOM 2803 C C . TYR A 1 370 ? -4.151 0.818 -14.093 1.00 97.88 370 TYR A C 1
ATOM 2805 O O . TYR A 1 370 ? -4.178 2.027 -13.868 1.00 97.88 370 TYR A O 1
ATOM 2813 N N . ALA A 1 371 ? -3.508 -0.036 -13.294 1.00 98.44 371 ALA A N 1
ATOM 2814 C CA . ALA A 1 371 ? -2.783 0.367 -12.093 1.00 98.44 371 ALA A CA 1
ATOM 2815 C C . ALA A 1 371 ? -1.629 1.327 -12.408 1.00 98.44 371 ALA A C 1
ATOM 2817 O O . ALA A 1 371 ? -1.448 2.332 -11.725 1.00 98.44 371 ALA A O 1
ATOM 2818 N N . SER A 1 372 ? -0.895 1.068 -13.492 1.00 97.56 372 SER A N 1
ATOM 2819 C CA . SER A 1 372 ? 0.163 1.950 -13.979 1.00 97.56 372 SER A CA 1
ATOM 2820 C C . SER A 1 372 ? -0.395 3.300 -14.447 1.00 97.56 372 SER A C 1
ATOM 2822 O O . SER A 1 372 ? 0.178 4.342 -14.132 1.00 97.56 372 SER A O 1
ATOM 2824 N N . ALA A 1 373 ? -1.548 3.319 -15.129 1.00 97.31 373 ALA A N 1
ATOM 2825 C CA . ALA A 1 373 ? -2.210 4.564 -15.521 1.00 97.31 373 ALA A CA 1
ATOM 2826 C C . ALA A 1 373 ? -2.664 5.362 -14.290 1.00 97.31 373 ALA A C 1
ATOM 2828 O O . ALA A 1 373 ? -2.469 6.576 -14.235 1.00 97.31 373 ALA A O 1
ATOM 2829 N N . PHE A 1 374 ? -3.215 4.685 -13.282 1.00 97.94 374 PHE A N 1
ATOM 2830 C CA . PHE A 1 374 ? -3.602 5.297 -12.014 1.00 97.94 374 PHE A CA 1
ATOM 2831 C C . PHE A 1 374 ? -2.392 5.900 -11.289 1.00 97.94 374 PHE A C 1
ATOM 2833 O O . PHE A 1 374 ? -2.419 7.075 -10.933 1.00 97.94 374 PHE A O 1
ATOM 2840 N N . ALA A 1 375 ? -1.304 5.142 -11.135 1.00 97.31 375 ALA A N 1
ATOM 2841 C CA . ALA A 1 375 ? -0.079 5.623 -10.500 1.00 97.31 375 ALA A CA 1
ATOM 2842 C C . ALA A 1 375 ? 0.532 6.815 -11.255 1.00 97.31 375 ALA A C 1
ATOM 2844 O O . ALA A 1 375 ? 0.936 7.793 -10.635 1.00 97.31 375 ALA A O 1
ATOM 2845 N N . SER A 1 376 ? 0.512 6.794 -12.591 1.00 95.88 376 SER A N 1
ATOM 2846 C CA . SER A 1 376 ? 0.997 7.913 -13.409 1.00 95.88 376 SER A CA 1
ATOM 2847 C C . SER A 1 376 ? 0.203 9.214 -13.183 1.00 95.88 376 SER A C 1
ATOM 2849 O O . SER A 1 376 ? 0.754 10.302 -13.292 1.00 95.88 376 SER A O 1
ATOM 2851 N N . LEU A 1 377 ? -1.092 9.120 -12.857 1.00 95.75 377 LEU A N 1
ATOM 2852 C CA . LEU A 1 377 ? -1.934 10.271 -12.500 1.00 95.75 377 LEU A CA 1
ATOM 2853 C C . LEU A 1 377 ? -1.732 10.707 -11.043 1.00 95.75 377 LEU A C 1
ATOM 2855 O O . LEU A 1 377 ? -1.944 11.874 -10.717 1.00 95.75 377 LEU A O 1
ATOM 2859 N N . ALA A 1 378 ? -1.373 9.774 -10.159 1.00 95.44 378 ALA A N 1
ATOM 2860 C CA . ALA A 1 378 ? -1.056 10.077 -8.768 1.00 95.44 378 ALA A CA 1
ATOM 2861 C C . ALA A 1 378 ? 0.229 10.911 -8.679 1.00 95.44 378 ALA A C 1
ATOM 2863 O O . ALA A 1 378 ? 0.228 11.943 -8.020 1.00 95.44 378 ALA A O 1
ATOM 2864 N N . VAL A 1 379 ? 1.270 10.554 -9.444 1.00 92.88 379 VAL A N 1
ATOM 2865 C CA . VAL A 1 379 ? 2.547 11.292 -9.411 1.00 92.88 379 VAL A CA 1
ATOM 2866 C C . VAL A 1 379 ? 2.493 12.704 -10.010 1.00 92.88 379 VAL A C 1
ATOM 2868 O O . VAL A 1 379 ? 3.431 13.484 -9.869 1.00 92.88 379 VAL A O 1
ATOM 2871 N N . GLU A 1 380 ? 1.399 13.059 -10.689 1.00 92.44 380 GLU A N 1
ATOM 2872 C CA . GLU A 1 380 ? 1.121 14.416 -11.194 1.00 92.44 380 GLU A CA 1
ATOM 2873 C C . GLU A 1 380 ? 0.458 15.328 -10.145 1.00 92.44 380 GLU A C 1
ATOM 2875 O O . GLU A 1 380 ? 0.175 16.509 -10.409 1.00 92.44 380 GLU A O 1
ATOM 2880 N N . GLN A 1 381 ? 0.176 14.780 -8.964 1.00 89.88 381 GLN A N 1
ATOM 2881 C CA . GLN A 1 381 ? -0.389 15.463 -7.807 1.00 89.88 381 GLN A CA 1
ATOM 2882 C C . GLN A 1 381 ? 0.677 15.580 -6.714 1.00 89.88 381 GLN A C 1
ATOM 2884 O O . GLN A 1 381 ? 1.717 14.943 -6.790 1.00 89.88 381 GLN A O 1
ATOM 2889 N N . VAL A 1 382 ? 0.440 16.444 -5.727 1.00 84.00 382 VAL A N 1
ATOM 2890 C CA . VAL A 1 382 ? 1.343 16.625 -4.580 1.00 84.00 382 VAL A CA 1
ATOM 2891 C C . VAL A 1 382 ? 0.775 15.861 -3.387 1.00 84.00 382 VAL A C 1
ATOM 2893 O O . VAL A 1 382 ? -0.421 15.987 -3.106 1.00 84.00 382 VAL A O 1
ATOM 2896 N N . GLY A 1 383 ? 1.621 15.119 -2.674 1.00 80.62 383 GLY A N 1
ATOM 2897 C CA . GLY A 1 383 ? 1.274 14.374 -1.467 1.00 80.62 383 GLY A CA 1
ATOM 2898 C C . GLY A 1 383 ? 0.860 12.921 -1.719 1.00 80.62 383 GLY A C 1
ATOM 2899 O O . GLY A 1 383 ? 0.076 12.620 -2.618 1.00 80.62 383 GLY A O 1
ATOM 2900 N N . ALA A 1 384 ? 1.324 12.023 -0.844 1.00 79.88 384 ALA A N 1
ATOM 2901 C CA . ALA A 1 384 ? 1.153 10.572 -0.973 1.00 79.88 384 ALA A CA 1
ATOM 2902 C C . ALA A 1 384 ? -0.307 10.081 -0.983 1.00 79.88 384 ALA A C 1
ATOM 2904 O O . ALA A 1 384 ? -0.595 9.035 -1.559 1.00 79.88 384 ALA A O 1
ATOM 2905 N N . SER A 1 385 ? -1.233 10.821 -0.365 1.00 83.69 385 SER A N 1
ATOM 2906 C CA . SER A 1 385 ? -2.661 10.464 -0.307 1.00 83.69 385 SER A CA 1
ATOM 2907 C C . SER A 1 385 ? -3.512 11.143 -1.391 1.00 83.69 385 SER A C 1
ATOM 2909 O O . SER A 1 385 ? -4.740 11.023 -1.381 1.00 83.69 385 SER A O 1
ATOM 2911 N N . SER A 1 386 ? -2.893 11.851 -2.340 1.00 87.19 386 SER A N 1
ATOM 2912 C CA . SER A 1 386 ? -3.593 12.527 -3.440 1.00 87.19 386 SER A CA 1
ATOM 2913 C C . SER A 1 386 ? -3.912 11.552 -4.579 1.00 87.19 386 SER A C 1
ATOM 2915 O O . SER A 1 386 ? -3.209 11.459 -5.584 1.00 87.19 386 SER A O 1
ATOM 2917 N N . MET A 1 387 ? -4.994 10.787 -4.409 1.00 93.56 387 MET A N 1
ATOM 2918 C CA . MET A 1 387 ? -5.357 9.696 -5.320 1.00 93.56 387 MET A CA 1
ATOM 2919 C C . MET A 1 387 ? -6.328 10.140 -6.434 1.00 93.56 387 MET A C 1
ATOM 2921 O O . MET A 1 387 ? -7.412 10.650 -6.124 1.00 93.56 387 MET A O 1
ATOM 2925 N N . PRO A 1 388 ? -6.019 9.893 -7.726 1.00 94.31 388 PRO A N 1
ATOM 2926 C CA . PRO A 1 388 ? -6.897 10.224 -8.849 1.00 94.31 388 PRO A CA 1
ATOM 2927 C C . PRO A 1 388 ? -8.194 9.409 -8.842 1.00 94.31 388 PRO A C 1
ATOM 2929 O O . PRO A 1 388 ? -8.298 8.358 -8.218 1.00 94.31 388 PRO A O 1
ATOM 2932 N N . GLN A 1 389 ? -9.190 9.881 -9.585 1.00 94.81 389 GLN A N 1
ATOM 2933 C CA . GLN A 1 389 ? -10.488 9.232 -9.744 1.00 94.81 389 GLN A CA 1
ATOM 2934 C C . GLN A 1 389 ? -10.510 8.295 -10.955 1.00 94.81 389 GLN A C 1
ATOM 2936 O O . GLN A 1 389 ? -9.923 8.586 -11.998 1.00 94.81 389 GLN A O 1
ATOM 2941 N N . HIS A 1 390 ? -11.291 7.218 -10.863 1.00 93.56 390 HIS A N 1
ATOM 2942 C CA . HIS A 1 390 ? -11.480 6.205 -11.907 1.00 93.56 390 HIS A CA 1
ATOM 2943 C C . HIS A 1 390 ? -11.680 6.787 -13.320 1.00 93.56 390 HIS A C 1
ATOM 2945 O O . HIS A 1 390 ? -11.062 6.331 -14.282 1.00 93.56 390 HIS A O 1
ATOM 2951 N N . LEU A 1 391 ? -12.501 7.836 -13.455 1.00 92.94 391 LEU A N 1
ATOM 2952 C CA . LEU A 1 391 ? -12.783 8.471 -14.748 1.00 92.94 391 LEU A CA 1
ATOM 2953 C C . LEU A 1 391 ? -11.543 9.108 -15.395 1.00 92.94 391 LEU A C 1
ATOM 2955 O O . LEU A 1 391 ? -11.413 9.075 -16.618 1.00 92.94 391 LEU A O 1
ATOM 2959 N N . GLN A 1 392 ? -10.618 9.648 -14.597 1.00 93.81 392 GLN A N 1
ATOM 2960 C CA . GLN A 1 392 ? -9.367 10.224 -15.101 1.00 93.81 392 GLN A CA 1
ATOM 2961 C C . GLN A 1 392 ? -8.462 9.131 -15.679 1.00 93.81 392 GLN A C 1
ATOM 2963 O O . GLN A 1 392 ? -7.849 9.325 -16.728 1.00 93.81 392 GLN A O 1
ATOM 2968 N N . VAL A 1 393 ? -8.445 7.953 -15.048 1.00 95.31 393 VAL A N 1
ATOM 2969 C CA . VAL A 1 393 ? -7.692 6.784 -15.527 1.00 95.31 393 VAL A CA 1
ATOM 2970 C C . VAL A 1 393 ? -8.233 6.313 -16.871 1.00 95.31 393 VAL A C 1
ATOM 2972 O O . VAL A 1 393 ? -7.468 6.137 -17.817 1.00 95.31 393 VAL A O 1
ATOM 2975 N N . LEU A 1 394 ? -9.559 6.180 -16.993 1.00 92.38 394 LEU A N 1
ATOM 2976 C CA . LEU A 1 394 ? -10.196 5.804 -18.258 1.00 92.38 394 LEU A CA 1
ATOM 2977 C C . LEU A 1 394 ? -9.905 6.815 -19.370 1.00 92.38 394 LEU A C 1
ATOM 2979 O O . LEU A 1 394 ? -9.713 6.421 -20.518 1.00 92.38 394 LEU A O 1
ATOM 2983 N N . HIS A 1 395 ? -9.868 8.109 -19.044 1.00 92.50 395 HIS A N 1
ATOM 2984 C CA . HIS A 1 395 ? -9.490 9.141 -20.002 1.00 92.50 395 HIS A CA 1
ATOM 2985 C C . HIS A 1 395 ? -8.037 8.966 -20.468 1.00 92.50 395 HIS A C 1
ATOM 2987 O O . HIS A 1 395 ? -7.801 8.914 -21.673 1.00 92.50 395 HIS A O 1
ATOM 2993 N N . ARG A 1 396 ? -7.084 8.779 -19.542 1.00 92.19 396 ARG A N 1
ATOM 2994 C CA . ARG A 1 396 ? -5.666 8.530 -19.864 1.00 92.19 396 ARG A CA 1
ATOM 2995 C C . ARG A 1 396 ? -5.473 7.301 -20.750 1.00 92.19 396 ARG A C 1
ATOM 2997 O O . ARG A 1 396 ? -4.765 7.369 -21.750 1.00 92.19 396 ARG A O 1
ATOM 3004 N N . MET A 1 397 ? -6.149 6.202 -20.425 1.00 91.56 397 MET A N 1
ATOM 3005 C CA . MET A 1 397 ? -6.035 4.958 -21.189 1.00 91.56 397 MET A CA 1
ATOM 3006 C C . MET A 1 397 ? -6.596 5.051 -22.615 1.00 91.56 397 MET A C 1
ATOM 3008 O O . MET A 1 397 ? -6.236 4.237 -23.458 1.00 91.56 397 MET A O 1
ATOM 3012 N N . ARG A 1 398 ? -7.470 6.026 -22.900 1.00 89.50 398 ARG A N 1
ATOM 3013 C CA . ARG A 1 398 ? -7.995 6.282 -24.252 1.00 89.50 398 ARG A CA 1
ATOM 3014 C C . ARG A 1 398 ? -7.109 7.213 -25.077 1.00 89.50 398 ARG A C 1
ATOM 3016 O O . ARG A 1 398 ? -7.191 7.175 -26.299 1.00 89.50 398 ARG A O 1
ATOM 3023 N N . THR A 1 399 ? -6.323 8.075 -24.432 1.00 83.81 399 THR A N 1
ATOM 3024 C CA . THR A 1 399 ? -5.549 9.135 -25.103 1.00 83.81 399 THR A CA 1
ATOM 3025 C C . THR A 1 399 ? -4.079 8.789 -25.307 1.00 83.81 399 THR A C 1
ATOM 3027 O O . THR A 1 399 ? -3.421 9.418 -26.130 1.00 83.81 399 THR A O 1
ATOM 3030 N N . GLN A 1 400 ? -3.559 7.786 -24.600 1.00 81.62 400 GLN A N 1
ATOM 3031 C CA . GLN A 1 400 ? -2.191 7.296 -24.754 1.00 81.62 400 GLN A CA 1
ATOM 3032 C C . GLN A 1 400 ? -2.186 5.800 -25.113 1.00 81.62 400 GLN A C 1
ATOM 3034 O O . GLN A 1 400 ? -3.124 5.067 -24.805 1.00 81.62 400 GLN A O 1
ATOM 3039 N N . SER A 1 401 ? -1.116 5.328 -25.757 1.00 74.75 401 SER A N 1
ATOM 3040 C CA . SER A 1 401 ? -0.905 3.902 -26.034 1.00 74.75 401 SER A CA 1
ATOM 3041 C C . SER A 1 401 ? 0.118 3.309 -25.070 1.00 74.75 401 SER A C 1
ATOM 3043 O O . SER A 1 401 ? 1.217 3.845 -24.953 1.00 74.75 401 SER A O 1
ATOM 3045 N N . ASN A 1 402 ? -0.191 2.161 -24.470 1.00 77.94 402 ASN A N 1
ATOM 3046 C CA . ASN A 1 402 ? 0.748 1.385 -23.662 1.00 77.94 402 ASN A CA 1
ATOM 3047 C C . ASN A 1 402 ? 0.839 -0.040 -24.239 1.00 77.94 402 ASN A C 1
ATOM 3049 O O . ASN A 1 402 ? -0.092 -0.831 -24.091 1.00 77.94 402 ASN A O 1
ATOM 3053 N N . LYS A 1 403 ? 1.917 -0.350 -24.976 1.00 80.75 403 LYS A N 1
ATOM 3054 C CA . LYS A 1 403 ? 2.113 -1.665 -25.614 1.00 80.75 403 LYS A CA 1
ATOM 3055 C C . LYS A 1 403 ? 2.918 -2.586 -24.698 1.00 80.75 403 LYS A C 1
ATOM 3057 O O . LYS A 1 403 ? 4.054 -2.274 -24.360 1.00 80.75 403 LYS A O 1
ATOM 3062 N N . VAL A 1 404 ? 2.341 -3.736 -24.359 1.00 82.56 404 VAL A N 1
ATOM 3063 C CA . VAL A 1 404 ? 2.995 -4.788 -23.567 1.00 82.56 404 VAL A CA 1
ATOM 3064 C C . VAL A 1 404 ? 3.992 -5.553 -24.432 1.00 82.56 404 VAL A C 1
ATOM 3066 O O . VAL A 1 404 ? 3.679 -5.914 -25.568 1.00 82.56 404 VAL A O 1
ATOM 3069 N N . ILE A 1 405 ? 5.178 -5.819 -23.888 1.00 85.12 405 ILE A N 1
ATOM 3070 C CA . ILE A 1 405 ? 6.279 -6.485 -24.586 1.00 85.12 405 ILE A CA 1
ATOM 3071 C C . ILE A 1 405 ? 6.554 -7.828 -23.905 1.00 85.12 405 ILE A C 1
ATOM 3073 O O . ILE A 1 405 ? 6.741 -7.896 -22.691 1.00 85.12 405 ILE A O 1
ATOM 3077 N N . ASN A 1 406 ? 6.572 -8.912 -24.681 1.00 79.75 406 ASN A N 1
ATOM 3078 C CA . ASN A 1 406 ? 7.009 -10.219 -24.192 1.00 79.75 406 ASN A CA 1
ATOM 3079 C C . ASN A 1 406 ? 8.538 -10.299 -24.282 1.00 79.75 406 ASN A C 1
ATOM 3081 O O . ASN A 1 406 ? 9.087 -10.061 -25.355 1.00 79.75 406 ASN A O 1
ATOM 3085 N N . ILE A 1 407 ? 9.200 -10.607 -23.166 1.00 82.25 407 ILE A N 1
ATOM 3086 C CA . ILE A 1 407 ? 10.669 -10.604 -23.045 1.00 82.25 407 ILE A CA 1
ATOM 3087 C C . ILE A 1 407 ? 11.222 -11.986 -22.657 1.00 82.25 407 ILE A C 1
ATOM 3089 O O . ILE A 1 407 ? 12.248 -12.099 -21.977 1.00 82.25 407 ILE A O 1
ATOM 3093 N N . ASN A 1 408 ? 10.494 -13.041 -23.029 1.00 69.50 408 ASN A N 1
ATOM 3094 C CA . ASN A 1 408 ? 10.904 -14.428 -22.819 1.00 69.50 408 ASN A CA 1
ATOM 3095 C C . ASN A 1 408 ? 12.249 -14.765 -23.445 1.00 69.50 408 ASN A C 1
ATOM 3097 O O . ASN A 1 408 ? 12.471 -14.395 -24.615 1.00 69.50 408 ASN A O 1
#

pLDDT: mean 88.73, std 15.04, range [27.17, 98.88]